Protein AF-A0A967GQW9-F1 (afdb_monomer_lite)

Sequence (387 aa):
MPSLTRFLLFSLLLQWLALGLFRLIFWWIFRDPLDPIPPETLAKALYLGAKFDLRLCLLVHLPLAALGWIPRLNPVRSATGRRLWIGLLLAASLGLLMLYGTDLGHYAYLAARLDASSLRFLANPYESFGVLWESYPVVSGPAAACAAVALYGWVLVRNSRRLAAVGPPPLFGPRRTVAIVATVLIFAGGIYGKLSYYPLRWSDAFFSTHEFASAVALNPVLYFFETFKNRDVDQNPDVVRDFYPEMAERLGVDAPDPDRLNFDRELVGRPGEGRPNVVIVLLESLAYYKTGFSGNPLDPSPNLDALAQEGVLFRRFYAPHGGTARAVFSSFTGLPDVEPNKTSTRNPLIVNQHTLFNSFVGYEKFYFLGGSASWANIRALLKTNIP

Secondary structure (DSSP, 8-state):
--HHHHHHHHHHHHHHHHHHHHHHHHHHHH--SSSPPPHHHHHHHHHHHHHHHHHHHHHHHHHHHHHTTSGGG-TTT-HHHHHHHHHHHHHHHHHHHHHHHHHHHHHHHHSS---GGGGGGGTSHHHHHHHHHHHS-TTHHHHHHHHHHHHHHHHHHHHHHHHHHT------THHHHHHHHHHHHHHHHHHH-SSSSS---GGGS--SS-HHHHHHH--HHHHHHHHGGGTT----HHHHHHHHHHHHHHHT-SS--TTTT-------PPPPSS---------TT--GGGSGGGT-TT---HHHHHHHHHS---TT---SSSSHHHHHHHHHHSS----SSS-GGG-GGG-S---GGGG-TT-------SS-TTGGGHHHHHHHH--

Radius of gyration: 26.77 Å; chains: 1; bounding box: 60×54×76 Å

Structure (mmCIF, N/CA/C/O backbone):
data_AF-A0A967GQW9-F1
#
_entry.id   AF-A0A967GQW9-F1
#
loop_
_atom_site.group_PDB
_atom_site.id
_atom_site.type_symbol
_atom_site.label_atom_id
_atom_site.label_alt_id
_atom_site.label_comp_id
_atom_site.label_asym_id
_atom_site.label_entity_id
_atom_site.label_seq_id
_atom_site.pdbx_PDB_ins_code
_atom_site.Cartn_x
_atom_site.Cartn_y
_atom_site.Cartn_z
_atom_site.occupancy
_atom_site.B_iso_or_equiv
_atom_site.auth_seq_id
_atom_site.auth_comp_id
_atom_site.auth_asym_id
_atom_site.auth_atom_id
_atom_site.pdbx_PDB_model_num
ATOM 1 N N . MET A 1 1 ? 3.493 10.211 -32.835 1.00 72.62 1 MET A N 1
ATOM 2 C CA . MET A 1 1 ? 4.106 10.221 -31.486 1.00 72.62 1 MET A CA 1
ATOM 3 C C . MET A 1 1 ? 5.623 10.346 -31.603 1.00 72.62 1 MET A C 1
ATOM 5 O O . MET A 1 1 ? 6.179 9.709 -32.495 1.00 72.62 1 MET A O 1
ATOM 9 N N . PRO A 1 2 ? 6.280 11.148 -30.747 1.00 82.62 2 PRO A N 1
ATOM 10 C CA . PRO A 1 2 ? 7.741 11.256 -30.691 1.00 82.62 2 PRO A CA 1
ATOM 11 C C . PRO A 1 2 ? 8.414 9.898 -30.450 1.00 82.62 2 PRO A C 1
ATOM 13 O O . PRO A 1 2 ? 7.859 9.045 -29.756 1.00 82.62 2 PRO A O 1
ATOM 16 N N . SER A 1 3 ? 9.628 9.704 -30.975 1.00 86.38 3 SER A N 1
ATOM 17 C CA . SER A 1 3 ? 10.378 8.452 -30.795 1.00 86.38 3 SER A CA 1
ATOM 18 C C . SER A 1 3 ? 10.718 8.163 -29.329 1.00 86.38 3 SER A C 1
ATOM 20 O O . SER A 1 3 ? 10.642 7.011 -28.914 1.00 86.38 3 SER A O 1
ATOM 22 N N . LEU A 1 4 ? 10.997 9.202 -28.531 1.00 88.75 4 LEU A N 1
ATOM 23 C CA . LEU A 1 4 ? 11.161 9.084 -27.079 1.00 88.75 4 LEU A CA 1
ATOM 24 C C . LEU A 1 4 ? 9.893 8.546 -26.412 1.00 88.75 4 LEU A C 1
ATOM 26 O O . LEU A 1 4 ? 9.971 7.585 -25.661 1.00 88.75 4 LEU A O 1
ATOM 30 N N . THR A 1 5 ? 8.731 9.133 -26.712 1.00 88.50 5 THR A N 1
ATOM 31 C CA . THR A 1 5 ? 7.447 8.698 -26.145 1.00 88.50 5 THR A CA 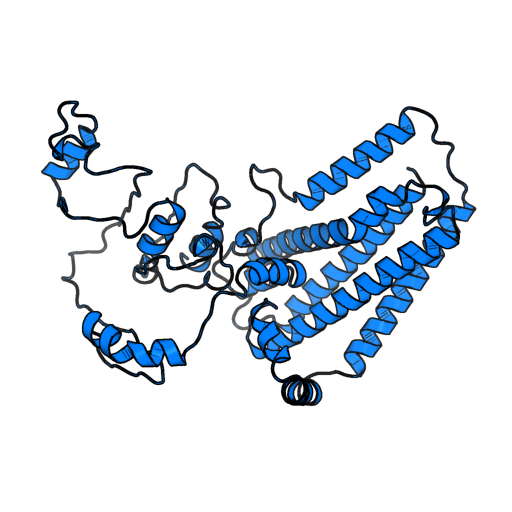1
ATOM 32 C C . THR A 1 5 ? 7.137 7.253 -26.525 1.00 88.50 5 THR A C 1
ATOM 34 O O . THR A 1 5 ? 6.706 6.486 -25.677 1.00 88.50 5 THR A O 1
ATOM 37 N N . ARG A 1 6 ? 7.408 6.845 -27.773 1.00 89.88 6 ARG A N 1
ATOM 38 C CA . ARG A 1 6 ? 7.250 5.445 -28.204 1.00 89.88 6 ARG A CA 1
ATOM 39 C C . ARG A 1 6 ? 8.175 4.498 -27.440 1.00 89.88 6 ARG A C 1
ATOM 41 O O . ARG A 1 6 ? 7.720 3.452 -26.997 1.00 89.88 6 ARG A O 1
ATOM 48 N N . PHE A 1 7 ? 9.450 4.864 -27.285 1.00 94.00 7 PHE A N 1
ATOM 49 C CA . PHE A 1 7 ? 10.408 4.072 -26.511 1.00 94.00 7 PHE A CA 1
ATOM 50 C C . PHE A 1 7 ? 9.954 3.931 -25.056 1.00 94.00 7 PHE A C 1
ATOM 52 O O . PHE A 1 7 ? 9.923 2.820 -24.543 1.00 94.00 7 PHE A O 1
ATOM 59 N N . LEU A 1 8 ? 9.546 5.043 -24.441 1.00 94.44 8 LEU A N 1
ATOM 60 C CA . LEU A 1 8 ? 9.099 5.102 -23.056 1.00 94.44 8 LEU A CA 1
ATOM 61 C C . LEU A 1 8 ? 7.823 4.287 -22.818 1.00 94.44 8 LEU A C 1
ATOM 63 O O . LEU A 1 8 ? 7.770 3.518 -21.869 1.00 94.44 8 LEU A O 1
ATOM 67 N N . LEU A 1 9 ? 6.805 4.423 -23.675 1.00 93.38 9 LEU A N 1
ATOM 68 C CA . LEU A 1 9 ? 5.565 3.649 -23.548 1.00 93.38 9 LEU A CA 1
ATOM 69 C C . LEU A 1 9 ? 5.828 2.153 -23.727 1.00 93.38 9 LEU A C 1
ATOM 71 O O . LEU A 1 9 ? 5.254 1.342 -23.011 1.00 93.38 9 LEU A O 1
ATOM 75 N N . PHE A 1 10 ? 6.715 1.793 -24.655 1.00 96.00 10 PHE A N 1
ATOM 76 C CA . PHE A 1 10 ? 7.091 0.404 -24.881 1.00 96.00 10 PHE A CA 1
ATOM 77 C C . PHE A 1 10 ? 7.856 -0.191 -23.691 1.00 96.00 10 PHE A C 1
ATOM 79 O O . PHE A 1 10 ? 7.510 -1.279 -23.239 1.00 96.00 10 PHE A O 1
ATOM 86 N N . SER A 1 11 ? 8.876 0.505 -23.172 1.00 96.94 11 SER A N 1
ATOM 87 C CA . SER A 1 11 ? 9.646 0.018 -22.019 1.00 96.94 11 SER A CA 1
ATOM 88 C C . SER A 1 11 ? 8.777 -0.070 -20.766 1.00 96.94 11 SER A C 1
ATOM 90 O O . SER A 1 11 ? 8.836 -1.064 -20.047 1.00 96.94 11 SER A O 1
ATOM 92 N N . LEU A 1 12 ? 7.903 0.918 -20.560 1.00 97.12 12 LEU A N 1
ATOM 93 C CA . LEU A 1 12 ? 6.949 0.928 -19.459 1.00 97.12 12 LEU A CA 1
ATOM 94 C C . LEU A 1 12 ? 5.949 -0.223 -19.558 1.00 97.12 12 LEU A C 1
ATOM 96 O O . LEU A 1 12 ? 5.733 -0.908 -18.563 1.00 97.12 12 LEU A O 1
ATOM 100 N N . LEU A 1 13 ? 5.363 -0.457 -20.738 1.00 97.38 13 LEU A N 1
ATOM 101 C CA . LEU A 1 13 ? 4.436 -1.567 -20.958 1.00 97.38 13 LEU A CA 1
ATOM 102 C C . LEU A 1 13 ? 5.120 -2.905 -20.680 1.00 97.38 13 LEU A C 1
ATOM 104 O O . LEU A 1 13 ? 4.562 -3.740 -19.981 1.00 97.38 13 LEU A O 1
ATOM 108 N N . LEU A 1 14 ? 6.338 -3.095 -21.188 1.00 97.75 14 LEU A N 1
ATOM 109 C CA . LEU A 1 14 ? 7.084 -4.334 -20.999 1.00 97.75 14 LEU A CA 1
ATOM 110 C C . LEU A 1 14 ? 7.402 -4.586 -19.518 1.00 97.75 14 LEU A C 1
ATOM 112 O O . LEU A 1 14 ? 7.202 -5.698 -19.037 1.00 97.75 14 LEU A O 1
ATOM 116 N N . GLN A 1 15 ? 7.829 -3.555 -18.781 1.00 97.56 15 GLN A N 1
ATOM 117 C CA . GLN A 1 15 ? 8.070 -3.675 -17.342 1.00 97.56 15 GLN A CA 1
ATOM 118 C C . GLN A 1 15 ? 6.769 -3.922 -16.565 1.00 97.56 15 GLN A C 1
ATOM 120 O O . GLN A 1 15 ? 6.739 -4.763 -15.672 1.00 97.56 15 GLN A O 1
ATOM 125 N N . TRP A 1 16 ? 5.681 -3.235 -16.917 1.00 98.00 16 TRP A N 1
ATOM 126 C CA . TRP A 1 16 ? 4.381 -3.415 -16.273 1.00 98.00 16 TRP A CA 1
ATOM 127 C C . TRP A 1 16 ? 3.816 -4.823 -16.481 1.00 98.00 16 TRP A C 1
ATOM 129 O O . TRP A 1 16 ? 3.358 -5.439 -15.524 1.00 98.00 16 TRP A O 1
ATOM 139 N N . LEU A 1 17 ? 3.924 -5.367 -17.696 1.00 97.81 17 LEU A N 1
ATOM 140 C CA . LEU A 1 17 ? 3.546 -6.751 -17.987 1.00 97.81 17 LEU A CA 1
ATOM 141 C C . LEU A 1 17 ? 4.418 -7.752 -17.224 1.00 97.81 17 LEU A C 1
ATOM 143 O O . LEU A 1 17 ? 3.895 -8.750 -16.738 1.00 97.81 17 LEU A O 1
ATOM 147 N N . ALA A 1 18 ? 5.718 -7.481 -17.075 1.00 96.81 18 ALA A N 1
ATOM 148 C CA . ALA A 1 18 ? 6.598 -8.324 -16.272 1.00 96.81 18 ALA A CA 1
ATOM 149 C C . ALA A 1 18 ? 6.163 -8.347 -14.796 1.00 96.81 18 ALA A C 1
ATOM 151 O O . ALA A 1 18 ? 6.013 -9.427 -14.233 1.00 96.81 18 ALA A O 1
ATOM 152 N N . LEU A 1 19 ? 5.887 -7.187 -14.184 1.00 97.31 19 LEU A N 1
ATOM 153 C CA . LEU A 1 19 ? 5.380 -7.126 -12.804 1.00 97.31 19 LEU A CA 1
ATOM 154 C C . LEU A 1 19 ? 4.001 -7.791 -12.661 1.00 97.31 19 LEU A C 1
ATOM 156 O O . LEU A 1 19 ? 3.770 -8.528 -11.704 1.00 97.31 19 LEU A O 1
ATOM 160 N N . GLY A 1 20 ? 3.113 -7.603 -13.641 1.00 97.62 20 GLY A N 1
ATOM 161 C CA . GLY A 1 20 ? 1.822 -8.288 -13.691 1.00 97.62 20 GLY A CA 1
ATOM 162 C C . GLY A 1 20 ? 1.968 -9.811 -13.764 1.00 97.62 20 GLY A C 1
ATOM 163 O O . GLY A 1 20 ? 1.260 -10.529 -13.064 1.00 97.62 20 GLY A O 1
ATOM 164 N N . LEU A 1 21 ? 2.932 -10.317 -14.540 1.00 96.62 21 LEU A N 1
ATOM 165 C CA . LEU A 1 21 ? 3.252 -11.744 -14.576 1.00 96.62 21 LEU A CA 1
ATOM 166 C C . LEU A 1 21 ? 3.760 -12.240 -13.217 1.00 96.62 21 LEU A C 1
ATOM 168 O O . LEU A 1 21 ? 3.298 -13.279 -12.757 1.00 96.62 21 LEU A O 1
ATOM 172 N N . PHE A 1 22 ? 4.637 -11.492 -12.536 1.00 95.94 22 PHE A N 1
ATOM 173 C CA . PHE A 1 22 ? 5.062 -11.835 -11.172 1.00 95.94 22 PHE A CA 1
ATOM 174 C C . PHE A 1 22 ? 3.891 -11.921 -10.198 1.00 95.94 22 PHE A C 1
ATOM 176 O O . PHE A 1 22 ? 3.852 -12.831 -9.378 1.00 95.94 22 PHE A O 1
ATOM 183 N N . ARG A 1 23 ? 2.915 -11.017 -10.303 1.00 97.38 23 ARG A N 1
ATOM 184 C CA . ARG A 1 23 ? 1.696 -11.053 -9.488 1.00 97.38 23 ARG A CA 1
ATOM 185 C C . ARG A 1 23 ? 0.851 -12.296 -9.761 1.00 97.38 23 ARG A C 1
ATOM 187 O O . ARG A 1 23 ? 0.351 -12.905 -8.821 1.00 97.38 23 ARG A O 1
ATOM 194 N N . LEU A 1 24 ? 0.710 -12.687 -11.027 1.00 97.94 24 LEU A N 1
ATOM 195 C CA . LEU A 1 24 ? 0.006 -13.918 -11.396 1.00 97.94 24 LEU A CA 1
ATOM 196 C C . LEU A 1 24 ? 0.749 -15.164 -10.904 1.00 97.94 24 LEU A C 1
ATOM 198 O O . LEU A 1 24 ? 0.110 -16.080 -10.398 1.00 97.94 24 LEU A O 1
ATOM 202 N N . ILE A 1 25 ? 2.083 -15.177 -11.001 1.00 96.44 25 ILE A N 1
ATOM 203 C CA . ILE A 1 25 ? 2.930 -16.239 -10.442 1.00 96.44 25 ILE A CA 1
ATOM 204 C C . ILE A 1 25 ? 2.759 -16.305 -8.920 1.00 96.44 25 ILE A C 1
ATOM 206 O O . ILE A 1 25 ? 2.532 -17.384 -8.389 1.00 96.44 25 ILE A O 1
ATOM 210 N N . PHE A 1 26 ? 2.804 -15.164 -8.226 1.00 97.38 26 PHE A N 1
ATOM 211 C CA . PHE A 1 26 ? 2.582 -15.083 -6.781 1.00 97.38 26 PHE A CA 1
ATOM 212 C C . PHE A 1 26 ? 1.224 -15.671 -6.386 1.00 97.38 26 PHE A C 1
ATOM 214 O O . PHE A 1 26 ? 1.158 -16.565 -5.547 1.00 97.38 26 PHE A O 1
ATOM 221 N N . TRP A 1 27 ? 0.147 -15.223 -7.038 1.00 97.44 27 TRP A N 1
ATOM 222 C CA . TRP A 1 27 ? -1.189 -15.769 -6.807 1.00 97.44 27 TRP A CA 1
ATOM 223 C C . TRP A 1 27 ? -1.245 -17.281 -7.068 1.00 97.44 27 TRP A C 1
ATOM 225 O O . TRP A 1 27 ? -1.825 -18.019 -6.280 1.00 97.44 27 TRP A O 1
ATOM 235 N N . TRP A 1 28 ? -0.625 -17.754 -8.150 1.00 97.00 28 TRP A N 1
ATOM 236 C CA . TRP A 1 28 ? -0.627 -19.170 -8.507 1.00 97.00 28 TRP A CA 1
ATOM 237 C C . TRP A 1 28 ? 0.111 -20.051 -7.493 1.00 97.00 28 TRP A C 1
ATOM 239 O O . TRP A 1 28 ? -0.359 -21.148 -7.201 1.00 97.00 28 TRP A O 1
ATOM 249 N N . ILE A 1 29 ? 1.252 -19.584 -6.977 1.00 96.06 29 ILE A N 1
ATOM 250 C CA . ILE A 1 29 ? 2.087 -20.330 -6.025 1.00 96.06 29 ILE A CA 1
ATOM 251 C C . ILE A 1 29 ? 1.402 -20.449 -4.661 1.00 96.06 29 ILE A C 1
ATOM 253 O O . ILE A 1 29 ? 1.443 -21.519 -4.065 1.00 96.06 29 ILE A O 1
ATOM 257 N N . PHE A 1 30 ? 0.778 -19.370 -4.179 1.00 96.25 30 PHE A N 1
ATOM 258 C CA . PHE A 1 30 ? 0.282 -19.284 -2.800 1.00 96.25 30 PHE A CA 1
ATOM 259 C C . PHE A 1 30 ? -1.236 -19.418 -2.652 1.00 96.25 30 PHE A C 1
ATOM 261 O O . PHE A 1 30 ? -1.754 -19.239 -1.554 1.00 96.25 30 PHE A O 1
ATOM 268 N N . ARG A 1 31 ? -1.972 -19.712 -3.730 1.00 94.88 31 ARG A N 1
ATOM 269 C CA . ARG A 1 31 ? -3.408 -19.998 -3.614 1.00 94.88 31 ARG A CA 1
ATOM 270 C C . ARG A 1 31 ? -3.635 -21.242 -2.759 1.00 94.88 31 ARG A C 1
ATOM 272 O O . ARG A 1 31 ? -3.037 -22.285 -3.017 1.00 94.88 31 ARG A O 1
ATOM 279 N N . ASP A 1 32 ? -4.559 -21.136 -1.815 1.00 92.69 32 ASP A N 1
ATOM 280 C CA . ASP A 1 32 ? -5.048 -22.268 -1.041 1.00 92.69 32 ASP A CA 1
ATOM 281 C C . ASP A 1 32 ? -6.323 -22.826 -1.703 1.00 92.69 32 ASP A C 1
ATOM 283 O O . ASP A 1 32 ? -7.305 -22.095 -1.855 1.00 92.69 32 ASP A O 1
ATOM 287 N N . PRO A 1 33 ? -6.341 -24.097 -2.148 1.00 91.94 33 PRO A N 1
ATOM 288 C CA . PRO A 1 33 ? -7.558 -24.733 -2.648 1.00 91.94 33 PRO A CA 1
ATOM 289 C C . PRO A 1 33 ? -8.683 -24.843 -1.606 1.00 91.94 33 PRO A C 1
ATOM 291 O O . PRO A 1 33 ? -9.838 -24.983 -2.004 1.00 91.94 33 PRO A O 1
ATOM 294 N N . LEU A 1 34 ? -8.358 -24.815 -0.308 1.00 93.38 34 LEU A N 1
ATOM 295 C CA . LEU A 1 34 ? -9.317 -24.903 0.797 1.00 93.38 34 LEU A CA 1
ATOM 296 C C . LEU A 1 34 ? -9.932 -23.544 1.164 1.00 93.38 34 LEU A C 1
ATOM 298 O O . LEU A 1 34 ? -11.037 -23.520 1.701 1.00 93.38 34 LEU A O 1
ATOM 302 N N . ASP A 1 35 ? -9.264 -22.438 0.823 1.00 92.56 35 ASP A N 1
ATOM 303 C CA . ASP A 1 35 ? -9.756 -21.063 0.998 1.00 92.56 35 ASP A CA 1
ATOM 304 C C . ASP A 1 35 ? -9.574 -20.242 -0.299 1.00 92.56 35 ASP A C 1
ATOM 306 O O . ASP A 1 35 ? -8.681 -19.394 -0.417 1.00 92.56 35 ASP A O 1
ATOM 310 N N . PRO A 1 36 ? -10.365 -20.535 -1.351 1.00 94.25 36 PRO A N 1
ATOM 311 C CA . PRO A 1 36 ? -10.218 -19.864 -2.631 1.00 94.25 36 PRO A CA 1
ATOM 312 C C . PRO A 1 36 ? -10.782 -18.439 -2.592 1.00 94.25 36 PRO A C 1
ATOM 314 O O . PRO A 1 36 ? -11.942 -18.211 -2.245 1.00 94.25 36 PRO A O 1
ATOM 317 N N . ILE A 1 37 ? -10.006 -17.479 -3.109 1.00 95.88 37 ILE A N 1
ATOM 318 C CA . ILE A 1 37 ? -10.479 -16.100 -3.277 1.00 95.88 37 ILE A CA 1
ATOM 319 C C . ILE A 1 37 ? -11.707 -16.078 -4.210 1.00 95.88 37 ILE A C 1
ATOM 321 O O . ILE A 1 37 ? -11.594 -16.517 -5.363 1.00 95.88 37 ILE A O 1
ATOM 325 N N . PRO A 1 38 ? -12.846 -15.487 -3.790 1.00 96.19 38 PRO A N 1
ATOM 326 C CA . PRO A 1 38 ? -14.010 -15.320 -4.653 1.00 96.19 38 PRO A CA 1
ATOM 327 C C . PRO A 1 38 ? -13.653 -14.599 -5.966 1.00 96.19 38 PRO A C 1
ATOM 329 O O . PRO A 1 38 ? -12.896 -13.624 -5.927 1.00 96.19 38 PRO A O 1
ATOM 332 N N . PRO A 1 39 ? -14.205 -14.995 -7.130 1.00 96.38 39 PRO A N 1
ATOM 333 C CA . PRO A 1 39 ? -13.784 -14.458 -8.430 1.00 96.38 39 PRO A CA 1
ATOM 334 C C . PRO A 1 39 ? -13.841 -12.929 -8.544 1.00 96.38 39 PRO A C 1
ATOM 336 O O . PRO A 1 39 ? -12.927 -12.312 -9.092 1.00 96.38 39 PRO A O 1
ATOM 339 N N . GLU A 1 40 ? -14.877 -12.297 -7.990 1.00 96.69 40 GLU A N 1
ATOM 340 C CA . GLU A 1 40 ? -15.021 -10.835 -7.981 1.00 96.69 40 GLU A CA 1
ATOM 341 C C . GLU A 1 40 ? -13.946 -10.155 -7.121 1.00 96.69 40 GLU A C 1
ATOM 343 O O . GLU A 1 40 ? -13.345 -9.151 -7.520 1.00 96.69 40 GLU A O 1
ATOM 348 N N . THR A 1 41 ? -13.654 -10.742 -5.958 1.00 96.38 41 THR A N 1
ATOM 349 C CA . THR A 1 41 ? -12.593 -10.304 -5.047 1.00 96.38 41 THR A CA 1
ATOM 350 C C . THR A 1 41 ? -11.225 -10.452 -5.711 1.00 96.38 41 THR A C 1
ATOM 352 O O . THR A 1 41 ? -10.425 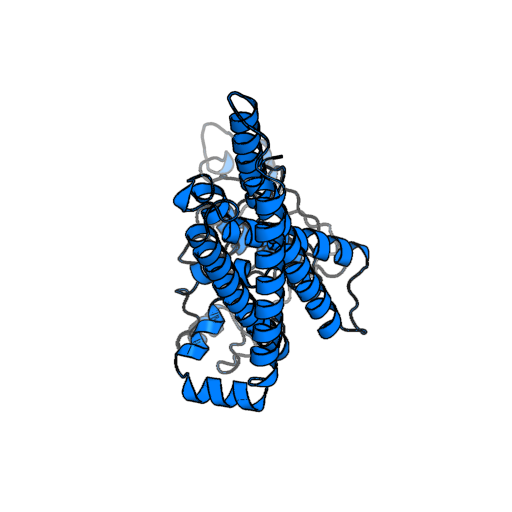-9.518 -5.669 1.00 96.38 41 THR A O 1
ATOM 355 N N . LEU A 1 42 ? -10.972 -11.567 -6.402 1.00 97.81 42 LEU A N 1
ATOM 356 C CA . LEU A 1 42 ? -9.731 -11.798 -7.140 1.00 97.81 42 LEU A CA 1
ATOM 357 C C . LEU A 1 42 ? -9.567 -10.801 -8.293 1.00 97.81 42 LEU A C 1
ATOM 359 O O . LEU A 1 42 ? -8.506 -10.192 -8.435 1.00 97.81 42 LEU A O 1
ATOM 363 N N . ALA A 1 43 ? -10.615 -10.574 -9.089 1.00 98.12 43 ALA A N 1
ATOM 364 C CA . ALA A 1 43 ? -10.586 -9.600 -10.179 1.00 98.12 43 ALA A CA 1
ATOM 365 C C . ALA A 1 43 ? -10.259 -8.191 -9.661 1.00 98.12 43 ALA A C 1
ATOM 367 O O . ALA A 1 43 ? -9.437 -7.475 -10.241 1.00 98.12 43 ALA A O 1
ATOM 368 N N . LYS A 1 44 ? -10.846 -7.808 -8.522 1.00 97.88 44 LYS A N 1
ATOM 369 C CA . LYS A 1 44 ? -10.557 -6.536 -7.856 1.00 97.88 44 LYS A CA 1
ATOM 370 C C . LYS A 1 44 ? -9.134 -6.476 -7.296 1.00 97.88 44 LYS A C 1
ATOM 372 O O . LYS A 1 44 ? -8.488 -5.436 -7.447 1.00 97.88 44 LYS A O 1
ATOM 377 N N . ALA A 1 45 ? -8.625 -7.564 -6.714 1.00 98.06 45 ALA A N 1
ATOM 378 C CA . ALA A 1 45 ? -7.245 -7.655 -6.239 1.00 98.06 45 ALA A CA 1
ATOM 379 C C . ALA A 1 45 ? -6.248 -7.461 -7.387 1.00 98.06 45 ALA A C 1
ATOM 381 O O . ALA A 1 45 ? -5.355 -6.620 -7.295 1.00 98.06 45 ALA A O 1
ATOM 382 N N . LEU A 1 46 ? -6.450 -8.161 -8.507 1.00 98.38 46 LEU A N 1
ATOM 383 C CA . LEU A 1 46 ? -5.615 -8.037 -9.702 1.00 98.38 46 LEU A CA 1
ATOM 384 C C . LEU A 1 46 ? -5.704 -6.639 -10.324 1.00 98.38 46 LEU A C 1
ATOM 386 O O . LEU A 1 46 ? -4.678 -6.078 -10.702 1.00 98.38 46 LEU A O 1
ATOM 390 N N . TYR A 1 47 ? -6.895 -6.036 -10.380 1.00 98.06 47 TYR A N 1
ATOM 391 C CA . TYR A 1 47 ? -7.076 -4.662 -10.859 1.00 98.06 47 TYR A CA 1
ATOM 392 C C . TYR A 1 47 ? -6.303 -3.646 -10.006 1.00 98.06 47 TYR A C 1
ATOM 394 O O . TYR A 1 47 ? -5.598 -2.785 -10.539 1.00 98.06 47 TYR A O 1
ATOM 402 N N . LEU A 1 48 ? -6.414 -3.734 -8.677 1.00 97.94 48 LEU A N 1
ATOM 403 C CA . LEU A 1 48 ? -5.685 -2.852 -7.764 1.00 97.94 48 LEU A CA 1
ATOM 404 C C . LEU A 1 48 ? -4.178 -3.096 -7.842 1.00 97.94 48 LEU A C 1
ATOM 406 O O . LEU A 1 48 ? -3.414 -2.139 -7.972 1.00 97.94 48 LEU A O 1
ATOM 410 N N . GLY A 1 49 ? -3.768 -4.362 -7.853 1.00 98.00 49 GLY A N 1
ATOM 411 C CA . GLY A 1 49 ? -2.382 -4.775 -8.011 1.00 98.00 49 GLY A CA 1
ATOM 412 C C . GLY A 1 49 ? -1.746 -4.228 -9.283 1.00 98.00 49 GLY A C 1
ATOM 413 O O . GLY A 1 49 ? -0.709 -3.570 -9.223 1.00 98.00 49 GLY A O 1
ATOM 414 N N . ALA A 1 50 ? -2.425 -4.370 -10.421 1.00 98.25 50 ALA A N 1
ATOM 415 C CA . ALA A 1 50 ? -1.965 -3.830 -11.693 1.00 98.25 50 ALA A CA 1
ATOM 416 C C . ALA A 1 50 ? -1.786 -2.300 -11.646 1.00 98.25 50 ALA A C 1
ATOM 418 O O . ALA A 1 50 ? -0.863 -1.762 -12.257 1.00 98.25 50 ALA A O 1
ATOM 419 N N . LYS A 1 51 ? -2.616 -1.574 -10.888 1.00 98.00 51 LYS A N 1
ATOM 420 C CA . LYS A 1 51 ? -2.453 -0.122 -10.700 1.00 98.00 51 LYS A CA 1
ATOM 421 C C . LYS A 1 51 ? -1.248 0.227 -9.834 1.00 98.00 51 LYS A C 1
ATOM 423 O O . LYS A 1 51 ? -0.548 1.192 -10.145 1.00 98.00 51 LYS A O 1
ATOM 428 N N . PHE A 1 52 ? -0.987 -0.537 -8.775 1.00 98.19 52 PHE A N 1
ATOM 429 C CA . PHE A 1 52 ? 0.228 -0.368 -7.979 1.00 98.19 52 PHE A CA 1
ATOM 430 C C . PHE A 1 52 ? 1.486 -0.677 -8.798 1.00 98.19 52 PHE A C 1
ATOM 432 O O . PHE A 1 52 ? 2.444 0.094 -8.747 1.00 98.19 52 PHE A O 1
ATOM 439 N N . ASP A 1 53 ? 1.459 -1.728 -9.617 1.00 98.06 53 ASP A N 1
ATOM 440 C CA . ASP A 1 53 ? 2.557 -2.064 -10.530 1.00 98.06 53 ASP A CA 1
ATOM 441 C C . ASP A 1 53 ? 2.800 -0.951 -11.544 1.00 98.06 53 ASP A C 1
ATOM 443 O O . ASP A 1 53 ? 3.940 -0.541 -11.756 1.00 98.06 53 ASP A O 1
ATOM 447 N N . LEU A 1 54 ? 1.729 -0.402 -12.125 1.00 98.06 54 LEU A N 1
ATOM 448 C CA . LEU A 1 54 ? 1.827 0.714 -13.061 1.00 98.06 54 LEU A CA 1
ATOM 449 C C . LEU A 1 54 ? 2.459 1.937 -12.395 1.00 98.06 54 LEU A C 1
ATOM 451 O O . LEU A 1 54 ? 3.355 2.553 -12.971 1.00 98.06 54 LEU A O 1
ATOM 455 N N . ARG A 1 55 ? 2.029 2.276 -11.174 1.00 98.06 55 ARG A N 1
ATOM 456 C CA . ARG A 1 55 ? 2.625 3.369 -10.400 1.00 98.06 55 ARG A CA 1
ATOM 457 C C . ARG A 1 55 ? 4.121 3.142 -10.193 1.00 98.06 55 ARG A C 1
ATOM 459 O O . ARG A 1 55 ? 4.890 4.075 -10.407 1.00 98.06 55 ARG A O 1
ATOM 466 N N . LEU A 1 56 ? 4.538 1.940 -9.795 1.00 98.00 56 LEU A N 1
ATOM 467 C CA . LEU A 1 56 ? 5.955 1.632 -9.601 1.00 98.00 56 LEU A CA 1
ATOM 468 C C . LEU A 1 56 ? 6.743 1.780 -10.910 1.00 98.00 56 LEU A C 1
ATOM 470 O O . LEU A 1 56 ? 7.769 2.458 -10.931 1.00 98.00 56 LEU A O 1
ATOM 474 N N . CYS A 1 57 ? 6.234 1.231 -12.017 1.00 98.06 57 CYS A N 1
ATOM 475 C CA . CYS A 1 57 ? 6.842 1.385 -13.340 1.00 98.06 57 CYS A CA 1
ATOM 476 C C . CYS A 1 57 ? 6.973 2.857 -13.751 1.00 98.06 57 CYS A C 1
ATOM 478 O O . CYS A 1 57 ? 8.011 3.252 -14.282 1.00 98.06 57 CYS A O 1
ATOM 480 N N . LEU A 1 58 ? 5.952 3.679 -13.487 1.00 97.81 58 LEU A N 1
ATOM 481 C CA . LEU A 1 58 ? 5.979 5.117 -13.757 1.00 97.81 58 LEU A CA 1
ATOM 482 C C . LEU A 1 58 ? 7.029 5.837 -12.908 1.00 97.81 58 LEU A C 1
ATOM 484 O O . LEU A 1 58 ? 7.751 6.673 -13.441 1.00 97.81 58 LEU A O 1
ATOM 488 N N . LEU A 1 59 ? 7.158 5.502 -11.622 1.00 97.38 59 LEU A N 1
ATOM 489 C CA . LEU A 1 59 ? 8.185 6.078 -10.748 1.00 97.38 59 LEU A CA 1
ATOM 490 C C . LEU A 1 59 ? 9.598 5.725 -11.230 1.00 97.38 59 LEU A C 1
ATOM 492 O O . LEU A 1 59 ? 10.447 6.609 -11.325 1.00 97.38 59 LEU A O 1
ATOM 496 N N . VAL A 1 60 ? 9.832 4.469 -11.622 1.00 97.50 60 VAL A N 1
ATOM 497 C CA . VAL A 1 60 ? 11.117 4.015 -12.186 1.00 97.50 60 VAL A CA 1
ATOM 498 C C . VAL A 1 60 ? 11.440 4.728 -13.503 1.00 97.50 60 VAL A C 1
ATOM 500 O O . VAL A 1 60 ? 12.586 5.100 -13.751 1.00 97.50 60 VAL A O 1
ATOM 503 N N . HIS A 1 61 ? 10.434 4.962 -14.349 1.00 97.69 61 HIS A N 1
ATOM 504 C CA . HIS A 1 61 ? 10.604 5.637 -15.637 1.00 97.69 61 HIS A CA 1
ATOM 505 C C . HIS A 1 61 ? 10.597 7.170 -15.548 1.00 97.69 61 HIS A C 1
ATOM 507 O O . HIS A 1 61 ? 10.903 7.830 -16.544 1.00 97.69 61 HIS A O 1
ATOM 513 N N . LEU A 1 62 ? 10.267 7.757 -14.394 1.00 96.25 62 LEU A N 1
ATOM 514 C CA . LEU A 1 62 ? 10.115 9.203 -14.231 1.00 96.25 62 LEU A CA 1
ATOM 515 C C . LEU A 1 62 ? 11.393 9.989 -14.592 1.00 96.25 62 LEU A C 1
ATOM 517 O O . LEU A 1 62 ? 11.278 10.962 -15.343 1.00 96.25 62 LEU A O 1
ATOM 521 N N . PRO A 1 63 ? 12.612 9.575 -14.179 1.00 95.56 63 PRO A N 1
ATOM 522 C CA . PRO A 1 63 ? 13.835 10.275 -14.573 1.00 95.56 63 PRO A CA 1
ATOM 523 C C . PRO A 1 63 ? 14.057 10.266 -16.091 1.00 95.56 63 PRO A C 1
ATOM 525 O O . PRO A 1 63 ? 14.417 11.290 -16.674 1.00 95.56 63 PRO A O 1
ATOM 528 N N . LEU A 1 64 ? 13.774 9.137 -16.754 1.00 95.44 64 LEU A N 1
ATOM 529 C CA . LEU A 1 64 ? 13.841 9.028 -18.213 1.00 95.44 64 LEU A CA 1
ATOM 530 C C . LEU A 1 64 ? 12.788 9.923 -18.887 1.00 95.44 64 LEU A C 1
ATOM 532 O O . LEU A 1 64 ? 13.086 10.575 -19.889 1.00 95.44 64 LEU A O 1
ATOM 536 N N . ALA A 1 65 ? 11.572 9.980 -18.341 1.00 93.56 65 ALA A N 1
ATOM 537 C CA . ALA A 1 65 ? 10.498 10.829 -18.851 1.00 93.56 65 ALA A CA 1
ATOM 538 C C . ALA A 1 65 ? 10.867 12.319 -18.797 1.00 93.56 65 ALA A C 1
ATOM 540 O O . ALA A 1 65 ? 10.575 13.056 -19.740 1.00 93.56 65 ALA A O 1
ATOM 541 N N . ALA A 1 66 ? 11.537 12.746 -17.722 1.00 91.62 66 ALA A N 1
ATOM 542 C CA . ALA A 1 66 ? 11.958 14.128 -17.513 1.00 91.62 66 ALA A CA 1
ATOM 543 C C . ALA A 1 66 ? 13.187 14.503 -18.359 1.00 91.62 66 ALA A C 1
ATOM 545 O O . ALA A 1 66 ? 13.181 15.509 -19.068 1.00 91.62 66 ALA A O 1
ATOM 546 N N . LEU A 1 67 ? 14.238 13.679 -18.328 1.00 92.50 67 LEU A N 1
ATOM 547 C CA . LEU A 1 67 ? 15.554 14.026 -18.878 1.00 92.50 67 LEU A CA 1
ATOM 548 C C . LEU A 1 67 ? 15.798 13.482 -20.295 1.00 92.50 67 LEU A C 1
ATOM 550 O O . LEU A 1 67 ? 16.661 13.987 -21.015 1.00 92.50 67 LEU A O 1
ATOM 554 N N . GLY A 1 68 ? 15.018 12.497 -20.754 1.00 90.31 68 GLY A N 1
ATOM 555 C CA . GLY A 1 68 ? 15.160 11.884 -22.083 1.00 90.31 68 GLY A CA 1
ATOM 556 C C . GLY A 1 68 ? 14.865 12.828 -23.258 1.00 90.31 68 GLY A C 1
ATOM 557 O O . GLY A 1 68 ? 15.203 12.520 -24.408 1.00 90.31 68 GLY A O 1
ATOM 558 N N . TRP A 1 69 ? 14.262 13.992 -22.995 1.00 86.94 69 TRP A N 1
ATOM 559 C CA . TRP A 1 69 ? 14.036 15.048 -23.988 1.00 86.94 69 TRP A CA 1
ATOM 560 C C . TRP A 1 69 ? 15.306 15.834 -24.335 1.00 86.94 69 TRP A C 1
ATOM 562 O O . TRP A 1 69 ? 15.343 16.486 -25.382 1.00 86.94 69 TRP A O 1
ATOM 572 N N . ILE A 1 70 ? 16.350 15.748 -23.504 1.00 89.38 70 ILE A N 1
ATOM 573 C CA . ILE A 1 70 ? 17.654 16.362 -23.764 1.00 89.38 70 ILE A CA 1
ATOM 574 C C . ILE A 1 70 ? 18.357 15.557 -24.873 1.00 89.38 70 ILE A C 1
ATOM 576 O O . ILE A 1 70 ? 18.560 14.354 -24.702 1.00 89.38 70 ILE A O 1
ATOM 580 N N . PRO A 1 71 ? 18.776 16.167 -26.003 1.00 87.06 71 PRO A N 1
ATOM 581 C CA . PRO A 1 71 ? 19.296 15.429 -27.160 1.00 87.06 71 PRO A CA 1
ATOM 582 C C . PRO A 1 71 ? 20.438 14.452 -26.844 1.00 87.06 71 PRO A C 1
ATOM 584 O O . PRO A 1 71 ? 20.417 13.317 -27.318 1.00 87.06 71 PRO A O 1
ATOM 587 N N . ARG A 1 72 ? 21.395 14.858 -25.997 1.00 90.06 72 ARG A N 1
ATOM 588 C CA . ARG A 1 72 ? 22.534 14.018 -25.579 1.00 90.06 72 ARG A CA 1
ATOM 589 C C . ARG A 1 72 ? 22.124 12.838 -24.696 1.00 90.06 72 ARG A C 1
ATOM 591 O O . ARG A 1 72 ? 22.770 11.793 -24.756 1.00 90.06 72 ARG A O 1
ATOM 598 N N . LEU A 1 73 ? 21.051 12.992 -23.922 1.00 92.44 73 LEU A N 1
ATOM 599 C CA . LEU A 1 73 ? 20.509 11.960 -23.038 1.00 92.44 73 LEU A CA 1
ATOM 600 C C . LEU A 1 73 ? 19.394 11.151 -23.703 1.00 92.44 73 LEU A C 1
ATOM 602 O O . LEU A 1 73 ? 18.890 10.214 -23.108 1.00 92.44 73 LEU A O 1
ATOM 606 N N . ASN A 1 74 ? 18.987 11.458 -24.931 1.00 91.44 74 ASN A N 1
ATOM 607 C CA . ASN A 1 74 ? 17.869 10.764 -25.552 1.00 91.44 74 ASN A CA 1
ATOM 608 C C . ASN A 1 74 ? 18.230 9.295 -25.876 1.00 91.44 74 ASN A C 1
ATOM 610 O O . ASN A 1 74 ? 19.178 9.065 -26.633 1.00 91.44 74 ASN A O 1
ATOM 614 N N . PRO A 1 75 ? 17.467 8.295 -25.390 1.00 92.69 75 PRO A N 1
ATOM 615 C CA . PRO A 1 75 ? 17.788 6.877 -25.560 1.00 92.69 75 PRO A CA 1
ATOM 616 C C . PRO A 1 75 ? 17.633 6.362 -26.992 1.00 92.69 75 PRO A C 1
ATOM 618 O O . PRO A 1 75 ? 18.051 5.244 -27.277 1.00 92.69 75 PRO A O 1
ATOM 621 N N . VAL A 1 76 ? 17.017 7.136 -27.890 1.00 91.88 76 VAL A N 1
ATOM 622 C CA . VAL A 1 76 ? 16.848 6.784 -29.307 1.00 91.88 76 VAL A CA 1
ATOM 623 C C . VAL A 1 76 ? 17.866 7.525 -30.176 1.00 91.88 76 VAL A C 1
ATOM 625 O O . VAL A 1 76 ? 18.450 6.930 -31.075 1.00 91.88 76 VAL A O 1
ATOM 628 N N . ARG A 1 77 ? 18.104 8.816 -29.907 1.00 87.94 77 ARG A N 1
ATOM 629 C CA . ARG A 1 77 ? 18.963 9.676 -30.744 1.00 87.94 77 ARG A CA 1
ATOM 630 C C . ARG A 1 77 ? 20.448 9.617 -30.385 1.00 87.94 77 ARG A C 1
ATOM 632 O O . ARG A 1 77 ? 21.277 9.888 -31.243 1.00 87.94 77 ARG A O 1
ATOM 639 N N . SER A 1 78 ? 20.788 9.291 -29.139 1.00 91.06 78 SER A N 1
ATOM 640 C CA . SER A 1 78 ? 22.165 9.299 -28.635 1.00 91.06 78 SER A CA 1
ATOM 641 C C . SER A 1 78 ? 22.595 7.902 -28.200 1.00 91.06 78 SER A C 1
ATOM 643 O O . SER A 1 78 ? 21.886 7.221 -27.458 1.00 91.06 78 SER A O 1
ATOM 645 N N . ALA A 1 79 ? 23.788 7.471 -28.620 1.00 92.25 79 ALA A N 1
ATOM 646 C CA . ALA A 1 79 ? 24.368 6.212 -28.156 1.00 92.25 79 ALA A CA 1
ATOM 647 C C . ALA A 1 79 ? 24.666 6.245 -26.648 1.00 92.25 79 ALA A C 1
ATOM 649 O O . ALA A 1 79 ? 24.416 5.255 -25.960 1.00 92.25 79 ALA A O 1
ATOM 650 N N . THR A 1 80 ? 25.135 7.387 -26.137 1.00 93.50 80 THR A N 1
ATOM 651 C CA . THR A 1 80 ? 25.390 7.603 -24.707 1.00 93.50 80 THR A CA 1
ATOM 652 C C . THR A 1 80 ? 24.088 7.592 -23.915 1.00 93.50 80 THR A C 1
ATOM 654 O O . THR A 1 80 ? 23.980 6.848 -22.946 1.00 93.50 80 THR A O 1
ATOM 657 N N . GLY A 1 81 ? 23.066 8.325 -24.376 1.00 94.00 81 GLY A N 1
ATOM 658 C CA . GLY A 1 81 ? 21.739 8.325 -23.751 1.00 94.00 81 GLY A CA 1
ATOM 659 C C . GLY A 1 81 ? 21.117 6.929 -23.719 1.00 94.00 81 GLY A C 1
ATOM 660 O O . GLY A 1 81 ? 20.562 6.515 -22.707 1.00 94.00 81 GLY A O 1
ATOM 661 N N . ARG A 1 82 ? 21.278 6.157 -24.800 1.00 95.50 82 ARG A N 1
ATOM 662 C CA . ARG A 1 82 ? 20.835 4.759 -24.863 1.00 95.50 82 ARG A CA 1
ATOM 663 C C . ARG A 1 82 ? 21.519 3.892 -23.809 1.00 95.50 82 ARG A C 1
ATOM 665 O O . ARG A 1 82 ? 20.825 3.176 -23.100 1.00 95.50 82 ARG A O 1
ATOM 672 N N . ARG A 1 83 ? 22.854 3.937 -23.721 1.00 96.12 83 ARG A N 1
ATOM 673 C CA . ARG A 1 83 ? 23.620 3.150 -22.737 1.00 96.12 83 ARG A CA 1
ATOM 674 C C . ARG A 1 83 ? 23.240 3.532 -21.308 1.00 96.12 83 ARG A C 1
ATOM 676 O O . ARG A 1 83 ? 22.986 2.639 -20.512 1.00 96.12 83 ARG A O 1
ATOM 683 N N . LEU A 1 84 ? 23.135 4.831 -21.025 1.00 96.69 84 LEU 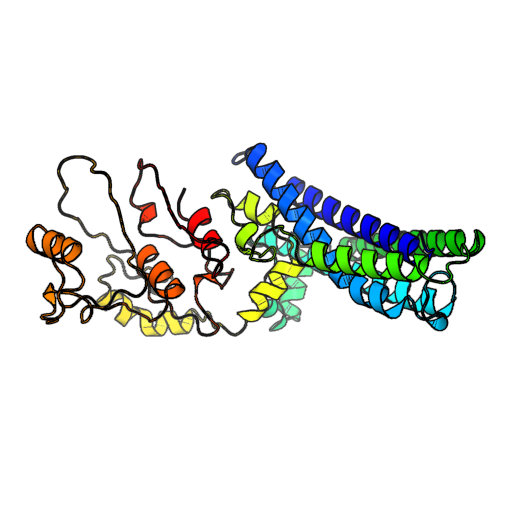A N 1
ATOM 684 C CA . LEU A 1 84 ? 22.750 5.350 -19.714 1.00 96.69 84 LEU A CA 1
ATOM 685 C C . LEU A 1 84 ? 21.363 4.852 -19.296 1.00 96.69 84 LEU A C 1
ATOM 687 O O . LEU A 1 84 ? 21.235 4.185 -18.277 1.00 96.69 84 LEU A O 1
ATOM 691 N N . TRP A 1 85 ? 20.325 5.143 -20.084 1.00 96.88 85 TRP A N 1
ATOM 692 C CA . TRP A 1 85 ? 18.953 4.830 -19.679 1.00 96.88 85 TRP A CA 1
ATOM 693 C C . TRP A 1 85 ? 18.649 3.344 -19.683 1.00 96.88 85 TRP A C 1
ATOM 695 O O . TRP A 1 85 ? 17.962 2.877 -18.783 1.00 96.88 85 TRP A O 1
ATOM 705 N N . ILE A 1 86 ? 19.160 2.593 -20.662 1.00 97.06 86 ILE A N 1
ATOM 706 C CA . ILE A 1 86 ? 19.009 1.137 -20.638 1.00 97.06 86 ILE A CA 1
ATOM 707 C C . ILE A 1 86 ? 19.769 0.575 -19.435 1.00 97.06 86 ILE A C 1
ATOM 709 O O . ILE A 1 86 ? 19.191 -0.219 -18.711 1.00 97.06 86 ILE A O 1
ATOM 713 N N . GLY A 1 87 ? 20.991 1.032 -19.146 1.00 97.56 87 GLY A N 1
ATOM 714 C CA . GLY A 1 87 ? 21.732 0.618 -17.950 1.00 97.56 87 GLY A CA 1
ATOM 715 C C . GLY A 1 87 ? 20.967 0.880 -16.649 1.00 97.56 87 GLY A C 1
ATOM 716 O O . GLY A 1 87 ? 20.823 -0.029 -15.837 1.00 97.56 87 GLY A O 1
ATOM 717 N N . LEU A 1 88 ? 20.399 2.079 -16.485 1.00 97.56 88 LEU A N 1
ATOM 718 C CA . LEU A 1 88 ? 19.579 2.431 -15.319 1.00 97.56 88 LEU A CA 1
ATOM 719 C C . LEU A 1 88 ? 18.310 1.575 -15.217 1.00 97.56 88 LEU A C 1
ATOM 721 O O . LEU A 1 88 ? 17.992 1.084 -14.138 1.00 97.56 88 LEU A O 1
ATOM 725 N N . LEU A 1 89 ? 17.604 1.353 -16.331 1.00 97.88 89 LEU A N 1
ATOM 726 C CA . LEU A 1 89 ? 16.420 0.490 -16.352 1.00 97.88 89 LEU A CA 1
ATOM 727 C C . LEU A 1 89 ? 16.771 -0.972 -16.058 1.00 97.88 89 LEU A C 1
ATOM 729 O O . LEU A 1 89 ? 15.982 -1.652 -15.408 1.00 97.88 89 LEU A O 1
ATOM 733 N N . LEU A 1 90 ? 17.933 -1.458 -16.502 1.00 97.88 90 LEU A N 1
ATOM 734 C CA . LEU A 1 90 ? 18.408 -2.809 -16.199 1.00 97.88 90 LEU A CA 1
ATOM 735 C C . LEU A 1 90 ? 18.783 -2.958 -14.729 1.00 97.88 90 LEU A C 1
ATOM 737 O O . LEU A 1 90 ? 18.352 -3.921 -14.107 1.00 97.88 90 LEU A O 1
ATOM 741 N N . ALA A 1 91 ? 19.511 -1.993 -14.163 1.00 97.81 91 ALA A N 1
ATOM 742 C CA . ALA A 1 91 ? 19.841 -1.977 -12.741 1.00 97.81 91 ALA A CA 1
ATOM 743 C C . ALA A 1 91 ? 18.572 -1.932 -11.875 1.00 97.81 91 ALA A C 1
ATOM 745 O O . ALA A 1 91 ? 18.422 -2.736 -10.957 1.00 97.81 91 ALA A O 1
ATOM 746 N N . ALA A 1 92 ? 17.620 -1.056 -12.216 1.00 97.62 92 ALA A N 1
ATOM 747 C CA . ALA A 1 92 ? 16.331 -0.987 -11.537 1.00 97.62 92 ALA A CA 1
ATOM 748 C C . ALA A 1 92 ? 15.546 -2.299 -11.676 1.00 97.62 92 ALA A C 1
ATOM 750 O O . ALA A 1 92 ? 15.018 -2.798 -10.691 1.00 97.62 92 ALA A O 1
ATOM 751 N N . SER A 1 93 ? 15.496 -2.892 -12.874 1.00 97.12 93 SER A N 1
ATOM 752 C CA . SER A 1 93 ? 14.793 -4.163 -13.096 1.00 97.12 93 SER A CA 1
ATOM 753 C C . SER A 1 93 ? 15.429 -5.303 -12.309 1.00 97.12 93 SER A C 1
ATOM 755 O O . SER A 1 93 ? 14.705 -6.065 -11.685 1.00 97.12 93 SER A O 1
ATOM 757 N N . LEU A 1 94 ? 16.761 -5.395 -12.271 1.00 96.62 94 LEU A N 1
ATOM 758 C CA . LEU A 1 94 ? 17.461 -6.396 -11.469 1.00 96.62 94 LEU A CA 1
ATOM 759 C C . LEU A 1 94 ? 17.140 -6.233 -9.979 1.00 96.62 94 LEU A C 1
ATOM 761 O O . LEU A 1 94 ? 16.746 -7.203 -9.341 1.00 96.62 94 LEU A O 1
ATOM 765 N N . GLY A 1 95 ? 17.230 -5.010 -9.446 1.00 96.06 95 GLY A N 1
ATOM 766 C CA . GLY A 1 95 ? 16.875 -4.728 -8.052 1.00 96.06 95 GLY A CA 1
ATOM 767 C C . GLY A 1 95 ? 15.418 -5.073 -7.730 1.00 96.06 95 GLY A C 1
ATOM 768 O O . GLY A 1 95 ? 15.142 -5.681 -6.701 1.00 96.06 95 GLY A O 1
ATOM 769 N N . LEU A 1 96 ? 14.486 -4.760 -8.635 1.00 96.19 96 LEU A N 1
ATOM 770 C CA . LEU A 1 96 ? 13.080 -5.139 -8.488 1.00 96.19 96 LEU A CA 1
ATOM 771 C C . LEU A 1 96 ? 12.891 -6.657 -8.494 1.00 96.19 96 LEU A C 1
ATOM 773 O O . LEU A 1 96 ? 12.184 -7.166 -7.636 1.00 96.19 96 LEU A O 1
ATOM 777 N N . LEU A 1 97 ? 13.524 -7.387 -9.415 1.00 94.69 97 LEU A N 1
ATOM 778 C CA . LEU A 1 97 ? 13.430 -8.848 -9.455 1.00 94.69 97 LEU A CA 1
ATOM 779 C C . LEU A 1 97 ? 13.997 -9.495 -8.192 1.00 94.69 97 LEU A C 1
ATOM 781 O O . LEU A 1 97 ? 13.410 -10.453 -7.700 1.00 94.69 97 LEU A O 1
ATOM 785 N N . MET A 1 98 ? 15.094 -8.958 -7.648 1.00 92.12 98 MET A N 1
ATOM 786 C CA . MET A 1 98 ? 15.633 -9.414 -6.366 1.00 92.12 98 MET A CA 1
ATOM 787 C C . MET A 1 98 ? 14.626 -9.180 -5.236 1.00 92.12 98 MET A C 1
ATOM 789 O O . MET A 1 98 ? 14.319 -10.121 -4.517 1.00 92.12 98 MET A O 1
ATOM 793 N N . LEU A 1 99 ? 14.035 -7.982 -5.133 1.00 93.94 99 LEU A N 1
ATOM 794 C CA . LEU A 1 99 ? 13.015 -7.686 -4.116 1.00 93.94 99 LEU A CA 1
ATOM 795 C C . LEU A 1 99 ? 11.768 -8.568 -4.251 1.00 93.94 99 LEU A C 1
ATOM 797 O O . LEU A 1 99 ? 11.241 -9.027 -3.246 1.00 93.94 99 LEU A O 1
ATOM 801 N N . TYR A 1 100 ? 11.304 -8.830 -5.475 1.00 94.31 100 TYR A N 1
ATOM 802 C CA . TYR A 1 100 ? 10.189 -9.750 -5.718 1.00 94.31 100 TYR A CA 1
ATOM 803 C C . TYR A 1 100 ? 10.559 -11.198 -5.369 1.00 94.31 100 TYR A C 1
ATOM 805 O O . TYR A 1 100 ? 9.730 -11.916 -4.824 1.00 94.31 100 TYR A O 1
ATOM 813 N N . GLY A 1 101 ? 11.797 -11.624 -5.633 1.00 92.69 101 GLY A N 1
ATOM 814 C CA . GLY A 1 101 ? 12.303 -12.928 -5.201 1.00 92.69 101 GLY A CA 1
ATOM 815 C C . GLY A 1 101 ? 12.351 -13.058 -3.676 1.00 92.69 101 GLY A C 1
ATOM 816 O O . GLY A 1 101 ? 11.863 -14.045 -3.133 1.00 92.69 101 GLY A O 1
ATOM 817 N N . THR A 1 102 ? 12.868 -12.041 -2.980 1.00 91.31 102 THR A N 1
ATOM 818 C CA . THR A 1 102 ? 12.859 -11.976 -1.510 1.00 91.31 102 THR A CA 1
ATOM 819 C C . THR A 1 102 ? 11.437 -11.990 -0.961 1.00 91.31 102 THR A C 1
ATOM 821 O O . THR A 1 102 ? 11.168 -12.684 0.009 1.00 91.31 102 THR A O 1
ATOM 824 N N . ASP A 1 103 ? 10.514 -11.271 -1.594 1.00 94.69 103 ASP A N 1
ATOM 825 C CA . ASP A 1 103 ? 9.106 -11.241 -1.206 1.00 94.69 103 ASP A CA 1
ATOM 826 C C . ASP A 1 103 ? 8.407 -12.601 -1.355 1.00 94.69 103 ASP A C 1
ATOM 828 O O . ASP A 1 103 ? 7.628 -12.965 -0.480 1.00 94.69 103 ASP A O 1
ATOM 832 N N . LEU A 1 104 ? 8.720 -13.384 -2.398 1.00 93.75 104 LEU A N 1
ATOM 833 C CA . LEU A 1 104 ? 8.236 -14.766 -2.508 1.00 93.75 104 LEU A CA 1
ATOM 834 C C . LEU A 1 104 ? 8.697 -15.609 -1.315 1.00 93.75 104 LEU A C 1
ATOM 836 O O . LEU A 1 104 ? 7.887 -16.316 -0.724 1.00 93.75 104 LEU A O 1
ATOM 840 N N . GLY A 1 105 ? 9.977 -15.514 -0.945 1.00 90.56 105 GLY A N 1
ATOM 841 C CA . GLY A 1 105 ? 10.503 -16.248 0.206 1.00 90.56 105 GLY A CA 1
ATOM 842 C C . GLY A 1 105 ? 9.903 -15.776 1.530 1.00 90.56 105 GLY A C 1
ATOM 843 O O . GLY A 1 105 ? 9.443 -16.580 2.333 1.00 90.56 105 GLY A O 1
ATOM 844 N N . HIS A 1 106 ? 9.811 -14.462 1.725 1.00 91.12 106 HIS A N 1
ATOM 845 C CA . HIS A 1 106 ? 9.198 -13.870 2.911 1.00 91.12 106 HIS A CA 1
ATOM 846 C C . HIS A 1 106 ? 7.740 -14.315 3.084 1.00 91.12 106 HIS A C 1
ATOM 848 O O . HIS A 1 106 ? 7.345 -14.712 4.178 1.00 91.12 106 HIS A O 1
ATOM 854 N N . TYR A 1 107 ? 6.959 -14.317 1.999 1.00 93.44 107 TYR A N 1
ATOM 855 C CA . TYR A 1 107 ? 5.571 -14.768 2.036 1.00 93.44 107 TYR A CA 1
ATOM 856 C C . TYR A 1 107 ? 5.456 -16.272 2.300 1.00 93.44 107 TYR A C 1
ATOM 858 O O . TYR A 1 107 ? 4.597 -16.682 3.072 1.00 93.44 107 TYR A O 1
ATOM 866 N N . ALA A 1 108 ? 6.337 -17.093 1.721 1.00 91.25 108 ALA A N 1
ATOM 867 C CA . ALA A 1 108 ? 6.368 -18.529 2.000 1.00 91.25 108 ALA A CA 1
ATOM 868 C C . ALA A 1 108 ? 6.651 -18.838 3.479 1.00 91.25 108 ALA A C 1
ATOM 870 O O . ALA A 1 108 ? 6.126 -19.814 4.005 1.00 91.25 108 ALA A O 1
ATOM 871 N N . TYR A 1 109 ? 7.465 -18.010 4.140 1.00 86.38 109 TYR A N 1
ATOM 872 C CA . TYR A 1 109 ? 7.849 -18.210 5.536 1.00 86.38 109 TYR A CA 1
ATOM 873 C C . TYR A 1 109 ? 6.845 -17.624 6.542 1.00 86.38 109 TYR A C 1
ATOM 875 O O . TYR A 1 109 ? 6.584 -18.244 7.568 1.00 86.38 109 TYR A O 1
ATOM 883 N N . LEU A 1 110 ? 6.288 -16.436 6.271 1.00 86.88 110 LEU A N 1
ATOM 884 C CA . LEU A 1 110 ? 5.482 -15.673 7.242 1.00 86.88 110 LEU A CA 1
ATOM 885 C C . LEU A 1 110 ? 4.025 -15.448 6.828 1.00 86.88 110 LEU A C 1
ATOM 887 O O . LEU A 1 110 ? 3.298 -14.786 7.562 1.00 86.88 110 LEU A O 1
ATOM 891 N N . ALA A 1 111 ? 3.610 -15.905 5.643 1.00 90.06 111 ALA A N 1
ATOM 892 C CA . ALA A 1 111 ? 2.316 -15.569 5.033 1.00 90.06 111 ALA A CA 1
ATOM 893 C C . ALA A 1 111 ? 2.048 -14.047 4.920 1.00 90.06 111 ALA A C 1
ATOM 895 O O . ALA A 1 111 ? 0.914 -13.610 4.730 1.00 90.06 111 ALA A O 1
ATOM 896 N N . ALA A 1 112 ? 3.108 -13.231 4.966 1.00 89.25 112 ALA A N 1
ATOM 897 C CA . ALA A 1 112 ? 3.060 -11.774 4.929 1.00 89.25 112 ALA A CA 1
ATOM 898 C C . ALA A 1 112 ? 3.902 -11.221 3.771 1.00 89.25 112 ALA A C 1
ATOM 900 O O . ALA A 1 112 ? 4.966 -11.746 3.433 1.00 89.25 112 ALA A O 1
ATOM 901 N N . ARG A 1 113 ? 3.421 -10.152 3.124 1.00 93.50 113 ARG A N 1
ATOM 902 C CA . ARG A 1 113 ? 4.157 -9.470 2.040 1.00 93.50 113 ARG A CA 1
ATOM 903 C C . ARG A 1 113 ? 5.411 -8.799 2.595 1.00 93.50 113 ARG A C 1
ATOM 905 O O . ARG A 1 113 ? 5.419 -8.401 3.752 1.00 93.50 113 ARG A O 1
ATOM 912 N N . LEU A 1 114 ? 6.434 -8.632 1.759 1.00 93.50 114 LEU A N 1
ATOM 913 C CA . LEU A 1 114 ? 7.690 -8.006 2.168 1.00 93.50 114 LEU A CA 1
ATOM 914 C C . LEU A 1 114 ? 7.469 -6.593 2.721 1.00 93.50 114 LEU A C 1
ATOM 916 O O . LEU A 1 114 ? 6.939 -5.717 2.031 1.00 93.50 114 LEU A O 1
ATOM 920 N N . ASP A 1 115 ? 7.942 -6.364 3.940 1.00 91.50 115 ASP A N 1
ATOM 921 C CA . ASP A 1 115 ? 7.838 -5.094 4.650 1.00 91.50 115 ASP A CA 1
ATOM 922 C C . ASP A 1 115 ? 9.150 -4.718 5.357 1.00 91.50 115 ASP A C 1
ATOM 924 O O . ASP A 1 115 ? 10.133 -5.464 5.348 1.00 91.50 115 ASP A O 1
ATOM 928 N N . ALA A 1 116 ? 9.195 -3.518 5.935 1.00 89.25 116 ALA A N 1
ATOM 929 C CA . ALA A 1 116 ? 10.404 -2.976 6.544 1.00 89.25 116 ALA A CA 1
ATOM 930 C C . ALA A 1 116 ? 10.938 -3.774 7.745 1.00 89.25 116 ALA A C 1
ATOM 932 O O . ALA A 1 116 ? 12.132 -3.672 8.029 1.00 89.25 116 ALA A O 1
ATOM 933 N N . SER A 1 117 ? 10.119 -4.598 8.412 1.00 83.69 117 SER A N 1
ATOM 934 C CA . SER A 1 117 ? 10.586 -5.468 9.501 1.00 83.69 117 SER A CA 1
ATOM 935 C C . SER A 1 117 ? 11.625 -6.484 9.019 1.00 83.69 117 SER A C 1
ATOM 937 O O . SER A 1 117 ? 12.492 -6.891 9.790 1.00 83.69 117 SER A O 1
ATOM 939 N N . SER A 1 118 ? 11.630 -6.811 7.719 1.00 85.50 118 SER A N 1
ATOM 940 C CA . SER A 1 118 ? 12.640 -7.671 7.092 1.00 85.50 118 SER A CA 1
ATOM 941 C C . SER A 1 118 ? 14.068 -7.127 7.212 1.00 85.50 118 SER A C 1
ATOM 943 O O . SER A 1 118 ? 15.025 -7.889 7.098 1.00 85.50 118 SER A O 1
ATOM 945 N N . LEU A 1 119 ? 14.253 -5.828 7.475 1.00 86.75 119 LEU A N 1
ATOM 946 C CA . LEU A 1 119 ? 15.587 -5.251 7.671 1.00 86.75 119 LEU A CA 1
ATOM 947 C C . LEU A 1 119 ? 16.305 -5.809 8.903 1.00 86.75 119 LEU A C 1
ATOM 949 O O . LEU A 1 119 ? 17.533 -5.770 8.940 1.00 86.75 119 LEU A O 1
ATOM 953 N N . ARG A 1 120 ? 15.581 -6.395 9.866 1.00 80.88 120 ARG A N 1
ATOM 954 C CA . ARG A 1 120 ? 16.182 -7.073 11.027 1.00 80.88 120 ARG A CA 1
ATOM 955 C C . ARG A 1 120 ? 17.125 -8.211 10.631 1.00 80.88 120 ARG A C 1
ATOM 957 O O . ARG A 1 120 ? 18.110 -8.451 11.317 1.00 80.88 120 ARG A O 1
ATOM 964 N N . PHE A 1 121 ? 16.883 -8.864 9.491 1.00 81.12 121 PHE A N 1
ATOM 965 C CA . PHE A 1 121 ? 17.752 -9.930 8.981 1.00 81.12 121 PHE A CA 1
ATOM 966 C C . PHE A 1 121 ? 19.130 -9.410 8.531 1.00 81.12 121 PHE A C 1
ATOM 968 O O . PHE A 1 121 ? 20.072 -10.182 8.382 1.00 81.12 121 PHE A O 1
ATOM 975 N N . LEU A 1 122 ? 19.289 -8.092 8.359 1.00 85.12 122 LEU A N 1
ATOM 976 C CA . LEU A 1 122 ? 20.590 -7.474 8.097 1.00 85.12 122 LEU A CA 1
ATOM 977 C C . LEU A 1 122 ? 21.429 -7.274 9.367 1.00 85.12 122 LEU A C 1
ATOM 979 O O . LEU A 1 122 ? 22.606 -6.950 9.242 1.00 85.12 122 LEU A O 1
ATOM 983 N N . ALA A 1 123 ? 20.865 -7.459 10.566 1.00 83.81 123 ALA A N 1
ATOM 984 C CA . ALA A 1 123 ? 21.621 -7.349 11.815 1.00 83.81 123 ALA A CA 1
ATOM 985 C C . ALA A 1 123 ? 22.639 -8.493 11.965 1.00 83.81 123 ALA A C 1
ATOM 987 O O . ALA A 1 123 ? 23.786 -8.240 12.319 1.00 83.81 123 ALA A O 1
ATOM 988 N N . ASN A 1 124 ? 22.247 -9.719 11.586 1.00 86.81 124 ASN A N 1
ATOM 989 C CA . ASN A 1 124 ? 23.117 -10.900 11.531 1.00 86.81 124 ASN A CA 1
ATOM 990 C C . ASN A 1 124 ? 23.129 -11.496 10.108 1.00 86.81 124 ASN A C 1
ATOM 992 O O . ASN A 1 124 ? 22.471 -12.513 9.852 1.00 86.81 124 ASN A O 1
ATOM 996 N N . PRO A 1 125 ? 23.863 -10.882 9.153 1.00 86.75 125 PRO A N 1
ATOM 997 C CA . PRO A 1 125 ? 23.837 -11.299 7.752 1.00 86.75 125 PRO A CA 1
ATOM 998 C C . PRO A 1 125 ? 24.360 -12.714 7.522 1.00 86.75 125 PRO A C 1
ATOM 1000 O O . PRO A 1 125 ? 23.879 -13.388 6.621 1.00 86.75 125 PRO A O 1
ATOM 1003 N N . TYR A 1 126 ? 25.340 -13.164 8.313 1.00 88.50 126 TYR A N 1
ATOM 1004 C CA . TYR A 1 126 ? 25.939 -14.491 8.152 1.00 88.50 126 TYR A CA 1
ATOM 1005 C C . TYR A 1 126 ? 24.923 -15.605 8.433 1.00 88.50 126 TYR A C 1
ATOM 1007 O O . TYR A 1 126 ? 24.697 -16.462 7.582 1.00 88.50 126 TYR A O 1
ATOM 1015 N N . GLU A 1 127 ? 24.252 -15.540 9.584 1.00 84.31 127 GLU A N 1
ATOM 1016 C CA . GLU A 1 127 ? 23.216 -16.506 9.967 1.00 84.31 127 GLU A CA 1
ATOM 1017 C C . GLU A 1 127 ? 22.014 -16.436 9.021 1.00 84.31 127 GLU A C 1
ATOM 1019 O O . GLU A 1 127 ? 21.568 -17.456 8.497 1.00 84.31 127 GLU A O 1
ATOM 1024 N N . SER A 1 128 ? 21.543 -15.220 8.721 1.00 85.81 128 SER A N 1
ATOM 1025 C CA . SER A 1 128 ? 20.409 -15.017 7.812 1.00 85.81 128 SER A CA 1
ATOM 1026 C C . SER A 1 128 ? 20.705 -15.530 6.400 1.00 85.81 128 SER A C 1
ATOM 1028 O O . SER A 1 128 ? 19.825 -16.087 5.744 1.00 85.81 128 SER A O 1
ATOM 1030 N N . PHE A 1 129 ? 21.947 -15.386 5.923 1.00 87.06 129 PHE A N 1
ATOM 1031 C CA . PHE A 1 129 ? 22.367 -15.937 4.637 1.00 87.06 129 PHE A CA 1
ATOM 1032 C C . PHE A 1 129 ? 22.435 -17.466 4.650 1.00 87.06 129 PHE A C 1
ATOM 1034 O O . PHE A 1 129 ? 22.055 -18.077 3.655 1.00 87.06 129 PHE A O 1
ATOM 1041 N N . GLY A 1 130 ? 22.857 -18.084 5.759 1.00 87.00 130 GLY A N 1
ATOM 1042 C CA . GLY A 1 130 ? 22.817 -19.540 5.927 1.00 87.00 130 GLY A CA 1
ATOM 1043 C C . GLY A 1 130 ? 21.402 -20.092 5.739 1.00 87.00 130 GLY A C 1
ATOM 1044 O O . GLY A 1 130 ? 21.177 -20.936 4.873 1.00 87.00 130 GLY A O 1
ATOM 1045 N N . VAL A 1 131 ? 20.424 -19.510 6.442 1.00 85.44 131 VAL A N 1
ATOM 1046 C CA . VAL A 1 131 ? 19.002 -19.880 6.306 1.00 85.44 131 VAL A CA 1
ATOM 1047 C C . VAL A 1 131 ? 18.501 -19.667 4.874 1.00 85.44 131 VAL A C 1
ATOM 1049 O O . VAL A 1 131 ? 17.789 -20.515 4.330 1.00 85.44 131 VAL A O 1
ATOM 1052 N N . LEU A 1 132 ? 18.889 -18.554 4.236 1.00 86.75 132 LEU A N 1
ATOM 1053 C CA . LEU A 1 132 ? 18.525 -18.276 2.847 1.00 86.75 132 LEU A CA 1
ATOM 1054 C C . LEU A 1 132 ? 19.085 -19.323 1.880 1.00 86.75 132 LEU A C 1
ATOM 1056 O O . LEU A 1 132 ? 18.375 -19.748 0.970 1.00 86.75 132 LEU A O 1
ATOM 1060 N N . TRP A 1 133 ? 20.342 -19.724 2.068 1.00 89.75 133 TRP A N 1
ATOM 1061 C CA . TRP A 1 133 ? 21.031 -20.676 1.203 1.00 89.75 133 TRP A CA 1
ATOM 1062 C C . TRP A 1 133 ? 20.428 -22.078 1.279 1.00 89.75 133 TRP A C 1
ATOM 1064 O O . TRP A 1 133 ? 20.307 -22.751 0.257 1.00 89.75 133 TRP A O 1
ATOM 1074 N N . GLU A 1 134 ? 20.028 -22.501 2.475 1.00 88.31 134 GLU A N 1
ATOM 1075 C CA . GLU A 1 134 ? 19.421 -23.814 2.704 1.00 88.31 134 GLU A CA 1
ATOM 1076 C C . GLU A 1 134 ? 17.959 -23.874 2.243 1.00 88.31 134 GLU A C 1
ATOM 1078 O O . GLU A 1 134 ? 17.513 -24.903 1.737 1.00 88.31 134 GLU A O 1
ATOM 1083 N N . SER A 1 135 ? 17.219 -22.770 2.382 1.00 85.94 135 SER A N 1
ATOM 1084 C CA . SER A 1 135 ? 15.763 -22.758 2.178 1.00 85.94 135 SER A CA 1
ATOM 1085 C C . SER A 1 135 ? 15.325 -22.280 0.790 1.00 85.94 135 SER A C 1
ATOM 1087 O O . SER A 1 135 ? 14.203 -22.570 0.372 1.00 85.94 135 SER A O 1
ATOM 1089 N N . TYR A 1 136 ? 16.170 -21.538 0.061 1.00 87.75 136 TYR A N 1
ATOM 1090 C CA . TYR A 1 136 ? 15.773 -20.855 -1.175 1.00 87.75 136 TYR A CA 1
ATOM 1091 C C . TYR A 1 136 ? 16.756 -21.062 -2.336 1.00 87.75 136 TYR A C 1
ATOM 1093 O O . TYR A 1 136 ? 17.948 -21.289 -2.132 1.00 87.75 136 TYR A O 1
ATOM 1101 N N . PRO A 1 137 ? 16.290 -20.932 -3.596 1.00 88.25 137 PRO A N 1
ATOM 1102 C CA . PRO A 1 137 ? 17.121 -21.088 -4.791 1.00 88.25 137 PRO A CA 1
ATOM 1103 C C . PRO A 1 137 ? 18.064 -19.889 -5.018 1.00 88.25 137 PRO A C 1
ATOM 1105 O O . PRO A 1 137 ? 17.932 -19.137 -5.984 1.00 88.25 137 PRO A O 1
ATOM 1108 N N . VAL A 1 138 ? 19.051 -19.713 -4.141 1.00 87.62 138 VAL A N 1
ATOM 1109 C CA . VAL A 1 138 ? 19.998 -18.580 -4.129 1.00 87.62 138 VAL A CA 1
ATOM 1110 C C . VAL A 1 138 ? 20.976 -18.547 -5.307 1.00 87.62 138 VAL A C 1
ATOM 1112 O O . VAL A 1 138 ? 21.560 -17.505 -5.582 1.00 87.62 138 VAL A O 1
ATOM 1115 N N . VAL A 1 139 ? 21.131 -19.648 -6.049 1.00 90.38 139 VAL A N 1
ATOM 1116 C CA . VAL A 1 139 ? 21.931 -19.682 -7.289 1.00 90.38 139 VAL A CA 1
ATOM 1117 C C . VAL A 1 139 ? 21.037 -19.555 -8.522 1.00 90.38 139 VAL A C 1
ATOM 1119 O O . VAL A 1 139 ? 21.223 -18.660 -9.348 1.00 90.38 139 VAL A O 1
ATOM 1122 N N . SER A 1 140 ? 20.040 -20.434 -8.654 1.00 92.25 140 SER A N 1
ATOM 1123 C CA . SER A 1 140 ? 19.181 -20.490 -9.841 1.00 92.25 140 SER A CA 1
ATOM 1124 C C . SER A 1 140 ? 18.228 -19.297 -9.944 1.00 92.25 140 SER A C 1
ATOM 1126 O O . SER A 1 140 ? 17.980 -18.825 -11.054 1.00 92.25 140 SER A O 1
ATOM 1128 N N . GLY A 1 141 ? 17.754 -18.752 -8.819 1.00 92.12 141 GLY A N 1
ATOM 1129 C CA . GLY A 1 141 ? 16.906 -17.559 -8.775 1.00 92.12 141 GLY A CA 1
ATOM 1130 C C . GLY A 1 141 ? 17.610 -16.321 -9.346 1.00 92.12 141 GLY A C 1
ATOM 1131 O O . GLY A 1 141 ? 17.146 -15.772 -10.351 1.00 92.12 141 GLY A O 1
ATOM 1132 N N . PRO A 1 142 ? 18.760 -15.896 -8.788 1.00 93.31 142 PRO A N 1
ATOM 1133 C CA . PRO A 1 142 ? 19.540 -14.790 -9.341 1.00 93.31 142 PRO A CA 1
ATOM 1134 C C . PRO A 1 142 ? 20.014 -15.022 -10.777 1.00 93.31 142 PRO A C 1
ATOM 1136 O O . PRO A 1 142 ? 19.970 -14.092 -11.582 1.00 93.31 142 PRO A O 1
ATOM 1139 N N . ALA A 1 143 ? 20.391 -16.251 -11.148 1.00 95.50 143 ALA A N 1
ATOM 1140 C CA . ALA A 1 143 ? 20.743 -16.570 -12.532 1.00 95.50 143 ALA A CA 1
ATOM 1141 C C . ALA A 1 143 ? 19.562 -16.350 -13.498 1.00 95.50 143 ALA A C 1
ATOM 1143 O O . ALA A 1 143 ? 19.728 -15.712 -14.543 1.00 95.50 143 ALA A O 1
ATOM 1144 N N . ALA A 1 144 ? 18.357 -16.804 -13.136 1.00 94.56 144 ALA A N 1
ATOM 1145 C CA . ALA A 1 144 ? 17.143 -16.580 -13.918 1.00 94.56 144 ALA A CA 1
ATOM 1146 C C . ALA A 1 144 ? 16.784 -15.088 -14.009 1.00 94.56 144 ALA A C 1
ATOM 1148 O O . ALA A 1 144 ? 16.430 -14.601 -15.085 1.00 94.56 144 ALA A O 1
ATOM 1149 N N . ALA A 1 145 ? 16.939 -14.337 -12.915 1.00 94.94 145 ALA A N 1
ATOM 1150 C CA . ALA A 1 145 ? 16.732 -12.891 -12.911 1.00 94.94 145 ALA A CA 1
ATOM 1151 C C . ALA A 1 145 ? 17.725 -12.168 -13.837 1.00 94.94 145 ALA A C 1
ATOM 1153 O O . ALA A 1 145 ? 17.316 -11.335 -14.646 1.00 94.94 145 ALA A O 1
ATOM 1154 N N . CYS A 1 146 ? 19.011 -12.527 -13.793 1.00 96.94 146 CYS A N 1
ATOM 1155 C CA . CYS A 1 146 ? 20.028 -12.001 -14.705 1.00 96.94 146 CYS A CA 1
ATOM 1156 C C . CYS A 1 146 ? 19.698 -12.313 -16.171 1.00 96.94 146 CYS A C 1
ATOM 1158 O O . CYS A 1 146 ? 19.798 -11.427 -17.021 1.00 96.94 146 CYS A O 1
ATOM 1160 N N . ALA A 1 147 ? 19.250 -13.535 -16.475 1.00 97.12 147 ALA A N 1
ATOM 1161 C CA . ALA A 1 147 ? 18.828 -13.918 -17.821 1.00 97.12 147 ALA A CA 1
ATOM 1162 C C . ALA A 1 147 ? 17.606 -13.109 -18.299 1.00 97.12 147 ALA A C 1
ATOM 1164 O O . ALA A 1 147 ? 17.602 -12.593 -19.420 1.00 97.12 147 ALA A O 1
ATOM 1165 N N . ALA A 1 148 ? 16.599 -12.924 -17.439 1.00 96.38 148 ALA A N 1
ATOM 1166 C CA . ALA A 1 148 ? 15.418 -12.116 -17.738 1.00 96.38 148 ALA A CA 1
ATOM 1167 C C . ALA A 1 148 ? 15.776 -10.638 -17.983 1.00 96.38 148 ALA A C 1
ATOM 1169 O O . ALA A 1 148 ? 15.294 -10.029 -18.942 1.00 96.38 148 ALA A O 1
ATOM 1170 N N . VAL A 1 149 ? 16.673 -10.068 -17.170 1.00 97.06 149 VAL A N 1
ATOM 1171 C CA . VAL A 1 149 ? 17.181 -8.696 -17.336 1.00 97.06 149 VAL A CA 1
ATOM 1172 C C . VAL A 1 149 ? 17.991 -8.569 -18.625 1.00 97.06 149 VAL A C 1
ATOM 1174 O O . VAL A 1 149 ? 17.798 -7.610 -19.370 1.00 97.06 149 VAL A O 1
ATOM 1177 N N . ALA A 1 150 ? 18.845 -9.542 -18.950 1.00 97.69 150 ALA A N 1
ATOM 1178 C CA . ALA A 1 150 ? 19.598 -9.550 -20.202 1.00 97.69 150 ALA A CA 1
ATOM 1179 C C . ALA A 1 150 ? 18.667 -9.584 -21.427 1.00 97.69 150 ALA A C 1
ATOM 1181 O O . ALA A 1 150 ? 18.853 -8.801 -22.364 1.00 97.69 150 ALA A O 1
ATOM 1182 N N . LEU A 1 151 ? 17.622 -10.421 -21.395 1.00 97.62 151 LEU A N 1
ATOM 1183 C CA . LEU A 1 151 ? 16.593 -10.468 -22.434 1.00 97.62 151 LEU A CA 1
ATOM 1184 C C . LEU A 1 151 ? 15.858 -9.126 -22.552 1.00 97.62 151 LEU A C 1
ATOM 1186 O O . LEU A 1 151 ? 15.736 -8.587 -23.655 1.00 97.62 151 LEU A O 1
ATOM 1190 N N . TYR A 1 152 ? 15.424 -8.549 -21.430 1.00 97.44 152 TYR A N 1
ATOM 1191 C CA . TYR A 1 152 ? 14.790 -7.230 -21.388 1.00 97.44 152 TYR A CA 1
ATOM 1192 C C . TYR A 1 152 ? 15.693 -6.155 -22.015 1.00 97.44 152 TYR A C 1
ATOM 1194 O O . TYR A 1 152 ? 15.263 -5.409 -22.898 1.00 97.44 152 TYR A O 1
ATOM 1202 N N . GLY A 1 153 ? 16.977 -6.131 -21.650 1.00 97.19 153 GLY A N 1
ATOM 1203 C CA . GLY A 1 153 ? 17.973 -5.215 -22.206 1.00 97.19 153 GLY A CA 1
ATOM 1204 C C . GLY A 1 153 ? 18.172 -5.386 -23.704 1.00 97.19 153 GLY A C 1
ATOM 1205 O O . GLY A 1 153 ? 18.177 -4.397 -24.442 1.00 97.19 153 GLY A O 1
ATOM 1206 N N . TRP A 1 154 ? 18.265 -6.628 -24.180 1.00 97.81 154 TRP A N 1
ATOM 1207 C CA . TRP A 1 154 ? 18.345 -6.928 -25.607 1.00 97.81 154 TRP A CA 1
ATOM 1208 C C . TRP A 1 154 ? 17.120 -6.398 -26.368 1.00 97.81 154 TRP A C 1
ATOM 1210 O O . TRP A 1 154 ? 17.278 -5.717 -27.390 1.00 97.81 154 TRP A O 1
ATOM 1220 N N . VAL A 1 155 ? 15.907 -6.619 -25.844 1.00 98.00 155 VAL A N 1
ATOM 1221 C CA . VAL A 1 155 ? 14.659 -6.101 -26.429 1.00 98.00 155 VAL A CA 1
ATOM 1222 C C . VAL A 1 155 ? 14.665 -4.568 -26.469 1.00 98.00 155 VAL A C 1
ATOM 1224 O O . VAL A 1 155 ? 14.359 -3.982 -27.513 1.00 98.00 155 VAL A O 1
ATOM 1227 N N . LEU A 1 156 ? 15.068 -3.898 -25.383 1.00 97.25 156 LEU A N 1
ATOM 1228 C CA . LEU A 1 156 ? 15.140 -2.434 -25.325 1.00 97.25 156 LEU A CA 1
ATOM 1229 C C . LEU A 1 156 ? 16.166 -1.856 -26.306 1.00 97.25 156 LEU A C 1
ATOM 1231 O O . LEU A 1 156 ? 15.869 -0.884 -27.007 1.00 97.25 156 LEU A O 1
ATOM 1235 N N . VAL A 1 157 ? 17.358 -2.453 -26.405 1.00 96.88 157 VAL A N 1
ATOM 1236 C CA . VAL A 1 157 ? 18.395 -2.024 -27.358 1.00 96.88 157 VAL A CA 1
ATOM 1237 C C . VAL A 1 157 ? 17.891 -2.187 -28.789 1.00 96.88 157 VAL A C 1
ATOM 1239 O O . VAL A 1 157 ? 18.044 -1.265 -29.598 1.00 96.88 157 VAL A O 1
ATOM 1242 N N . ARG A 1 158 ? 17.256 -3.323 -29.107 1.00 95.94 158 ARG A N 1
ATOM 1243 C CA . ARG A 1 158 ? 16.674 -3.585 -30.429 1.00 95.94 158 ARG A CA 1
ATOM 1244 C C . ARG A 1 158 ? 15.577 -2.576 -30.762 1.00 95.94 158 ARG A C 1
ATOM 1246 O O . ARG A 1 158 ? 15.593 -2.017 -31.858 1.00 95.94 158 ARG A O 1
ATOM 1253 N N . ASN A 1 159 ? 14.667 -2.299 -29.829 1.00 94.88 159 ASN A N 1
ATOM 1254 C CA . ASN A 1 159 ? 13.598 -1.319 -30.018 1.00 94.88 159 ASN A CA 1
ATOM 1255 C C . ASN A 1 159 ? 14.152 0.102 -30.213 1.00 94.88 159 ASN A C 1
ATOM 1257 O O . ASN A 1 159 ? 13.774 0.788 -31.159 1.00 94.88 159 ASN A O 1
ATOM 1261 N N . SER A 1 160 ? 15.111 0.526 -29.385 1.00 93.75 160 SER A N 1
ATOM 1262 C CA . SER A 1 160 ? 15.760 1.833 -29.531 1.00 93.75 160 SER A CA 1
ATOM 1263 C C . SER A 1 160 ? 16.445 1.984 -30.896 1.00 93.75 160 SER A C 1
ATOM 1265 O O . SER A 1 160 ? 16.244 2.990 -31.576 1.00 93.75 160 SER A O 1
ATOM 1267 N N . ARG A 1 161 ? 17.210 0.976 -31.345 1.00 93.06 161 ARG A N 1
ATOM 1268 C CA . ARG A 1 161 ? 17.869 0.997 -32.665 1.00 93.06 161 ARG A CA 1
ATOM 1269 C C . ARG A 1 161 ? 16.860 1.042 -33.814 1.00 93.06 161 ARG A C 1
ATOM 1271 O O . ARG A 1 161 ? 17.058 1.814 -34.746 1.00 93.06 161 ARG A O 1
ATOM 1278 N N . ARG A 1 162 ? 15.764 0.279 -33.728 1.00 93.12 162 ARG A N 1
ATOM 1279 C CA . ARG A 1 162 ? 14.662 0.329 -34.705 1.00 93.12 162 ARG A CA 1
ATOM 1280 C C . ARG A 1 162 ? 14.037 1.722 -34.776 1.00 93.12 162 ARG A C 1
ATOM 1282 O O . ARG A 1 162 ? 13.890 2.267 -35.862 1.00 93.12 162 ARG A O 1
ATOM 1289 N N . LEU A 1 163 ? 13.723 2.323 -33.628 1.00 91.12 163 LEU A N 1
ATOM 1290 C CA . LEU A 1 163 ? 13.156 3.673 -33.560 1.00 91.12 163 LEU A CA 1
ATOM 1291 C C . LEU A 1 163 ? 14.125 4.753 -34.058 1.00 91.12 163 LEU A C 1
ATOM 1293 O O . LEU A 1 163 ? 13.672 5.778 -34.562 1.00 91.12 163 LEU A O 1
ATOM 1297 N N . ALA A 1 164 ? 15.436 4.538 -33.920 1.00 89.12 164 ALA A N 1
ATOM 1298 C CA . ALA A 1 164 ? 16.455 5.427 -34.468 1.00 89.12 164 ALA A CA 1
ATOM 1299 C C . ALA A 1 164 ? 16.522 5.338 -36.002 1.00 89.12 164 ALA A C 1
ATOM 1301 O O . ALA A 1 164 ? 16.634 6.369 -36.659 1.00 89.12 164 ALA A O 1
ATOM 1302 N N . ALA A 1 165 ? 16.396 4.128 -36.562 1.00 87.44 165 ALA A N 1
ATOM 1303 C CA . ALA A 1 165 ? 16.462 3.877 -38.003 1.00 87.44 165 ALA A CA 1
ATOM 1304 C C . ALA A 1 165 ? 15.272 4.458 -38.787 1.00 87.44 165 ALA A C 1
ATOM 1306 O O . ALA A 1 165 ? 15.444 4.899 -39.915 1.00 87.44 165 ALA A O 1
ATOM 1307 N N . VAL A 1 166 ? 14.079 4.511 -38.184 1.00 80.75 166 VAL A N 1
ATOM 1308 C CA . VAL A 1 166 ? 12.871 5.103 -38.804 1.00 80.75 166 VAL A CA 1
ATOM 1309 C C . VAL A 1 166 ? 12.985 6.632 -38.970 1.00 80.75 166 VAL A C 1
ATOM 1311 O O . VAL A 1 166 ? 12.212 7.229 -39.714 1.00 80.75 166 VAL A O 1
ATOM 1314 N N . GLY A 1 167 ? 13.955 7.276 -38.307 1.00 65.44 167 GLY A N 1
ATOM 1315 C CA . GLY A 1 167 ? 14.117 8.730 -38.300 1.00 65.44 167 GLY A CA 1
ATOM 1316 C C . GLY A 1 167 ? 13.046 9.438 -37.450 1.00 65.44 167 GLY A C 1
ATOM 1317 O O . GLY A 1 167 ? 11.915 8.962 -37.310 1.00 65.44 167 GLY A O 1
ATOM 1318 N N . PRO A 1 168 ? 13.366 10.568 -36.792 1.00 63.66 168 PRO A N 1
ATOM 1319 C CA . PRO A 1 168 ? 12.364 11.291 -36.023 1.00 63.66 168 PRO A CA 1
ATOM 1320 C C . PRO A 1 168 ? 11.366 11.964 -36.979 1.00 63.66 168 PRO A C 1
ATOM 1322 O O . PRO A 1 168 ? 11.805 12.669 -37.887 1.00 63.66 168 PRO A O 1
ATOM 1325 N N . PRO A 1 169 ? 10.041 11.868 -36.755 1.00 62.91 169 PRO A N 1
ATOM 1326 C CA . PRO A 1 169 ? 9.145 12.826 -37.385 1.00 62.91 169 PRO A CA 1
ATOM 1327 C C . PRO A 1 169 ? 9.564 14.232 -36.920 1.00 62.91 169 PRO A C 1
ATOM 1329 O O . PRO A 1 169 ? 9.814 14.411 -35.716 1.00 62.91 169 PRO A O 1
ATOM 1332 N N . PRO A 1 170 ? 9.671 15.226 -37.819 1.00 58.09 170 PRO A N 1
ATOM 1333 C CA . PRO A 1 170 ? 9.953 16.594 -37.421 1.00 58.09 170 PRO A CA 1
ATOM 1334 C C . PRO A 1 170 ? 8.810 17.073 -36.523 1.00 58.09 170 PRO A C 1
ATOM 1336 O O . PRO A 1 170 ? 7.672 17.252 -36.953 1.00 58.09 170 PRO A O 1
ATOM 1339 N N . LEU A 1 171 ? 9.095 17.216 -35.231 1.00 62.06 171 LEU A N 1
ATOM 1340 C CA . LEU A 1 171 ? 8.168 17.783 -34.260 1.00 62.06 171 LEU A CA 1
ATOM 1341 C C . LEU A 1 171 ? 8.665 19.179 -33.917 1.00 62.06 171 LEU A C 1
ATOM 1343 O O . LEU A 1 171 ? 9.452 19.357 -32.986 1.00 62.06 171 LEU A O 1
ATOM 1347 N N . PHE A 1 172 ? 8.205 20.148 -34.699 1.00 64.50 172 PHE A N 1
ATOM 1348 C CA . PHE A 1 172 ? 8.386 21.569 -34.435 1.00 64.50 172 PHE A CA 1
ATOM 1349 C C . PHE A 1 172 ? 7.082 22.169 -33.891 1.00 64.50 172 PHE A C 1
ATOM 1351 O O . PHE A 1 172 ? 5.986 21.685 -34.186 1.00 64.50 172 PHE A O 1
ATOM 1358 N N . GLY A 1 173 ? 7.210 23.202 -33.057 1.00 71.00 173 GLY A N 1
ATOM 1359 C CA . GLY A 1 173 ? 6.078 23.974 -32.545 1.00 71.00 173 GLY A CA 1
ATOM 1360 C C . GLY A 1 173 ? 5.100 23.182 -31.650 1.00 71.00 173 GLY A C 1
ATOM 1361 O O . GLY A 1 173 ? 5.531 22.342 -30.850 1.00 71.00 173 GLY A O 1
ATOM 1362 N N . PRO A 1 174 ? 3.778 23.428 -31.753 1.00 80.31 174 PRO A N 1
ATOM 1363 C CA . PRO A 1 174 ? 2.782 23.032 -30.747 1.00 80.31 174 PRO A CA 1
ATOM 1364 C C . PRO A 1 174 ? 2.661 21.515 -30.556 1.00 80.31 174 PRO A C 1
ATOM 1366 O O . PRO A 1 174 ? 2.389 21.046 -29.453 1.00 80.31 174 PRO A O 1
ATOM 1369 N N . ARG A 1 175 ? 2.939 20.713 -31.592 1.00 79.88 175 ARG A N 1
ATOM 1370 C CA . ARG A 1 175 ? 2.863 19.241 -31.519 1.00 79.88 175 ARG A CA 1
ATOM 1371 C C . ARG A 1 175 ? 3.867 18.636 -30.531 1.00 79.88 175 ARG A C 1
ATOM 1373 O O . ARG A 1 175 ? 3.581 17.600 -29.932 1.00 79.88 175 ARG A O 1
ATOM 1380 N N . ARG A 1 176 ? 5.037 19.263 -30.347 1.00 79.62 176 ARG A N 1
ATOM 1381 C CA . ARG A 1 176 ? 6.025 18.839 -29.340 1.00 79.62 176 ARG A CA 1
ATOM 1382 C C . ARG A 1 176 ? 5.525 19.156 -27.933 1.00 79.62 176 ARG A C 1
ATOM 1384 O O . ARG A 1 176 ? 5.598 18.289 -27.067 1.00 79.62 176 ARG A O 1
ATOM 1391 N N . THR A 1 177 ? 4.986 20.358 -27.736 1.00 83.94 177 THR A N 1
ATOM 1392 C CA . THR A 1 177 ? 4.400 20.793 -26.463 1.00 83.94 177 THR A CA 1
ATOM 1393 C C . THR A 1 177 ? 3.259 19.873 -26.046 1.00 83.94 177 THR A C 1
ATOM 1395 O O . THR A 1 177 ? 3.286 19.356 -24.935 1.00 83.94 177 THR A O 1
ATOM 1398 N N . VAL A 1 178 ? 2.331 19.555 -26.957 1.00 87.19 178 VAL A N 1
ATOM 1399 C CA . VAL A 1 178 ? 1.227 18.616 -26.689 1.00 87.19 178 VAL A CA 1
ATOM 1400 C C . VAL A 1 178 ? 1.747 17.244 -26.257 1.00 87.19 178 VAL A C 1
ATOM 1402 O O . VAL A 1 178 ? 1.240 16.678 -25.297 1.00 87.19 178 VAL A O 1
ATOM 1405 N N . ALA A 1 179 ? 2.783 16.707 -26.909 1.00 82.94 179 ALA A N 1
ATOM 1406 C CA . ALA A 1 179 ? 3.333 15.403 -26.536 1.00 82.94 179 ALA A CA 1
ATOM 1407 C C . ALA A 1 179 ? 4.005 15.402 -25.150 1.00 82.94 179 ALA A C 1
ATOM 1409 O O . ALA A 1 179 ? 3.884 14.420 -24.415 1.00 82.94 179 ALA A O 1
ATOM 1410 N N . ILE A 1 180 ? 4.701 16.485 -24.789 1.00 84.06 180 ILE A N 1
ATOM 1411 C CA . ILE A 1 180 ? 5.304 16.652 -23.458 1.00 84.06 180 ILE A CA 1
ATOM 1412 C C . ILE A 1 180 ? 4.202 16.768 -22.405 1.00 84.06 180 ILE A C 1
ATOM 1414 O O . ILE A 1 180 ? 4.206 15.998 -21.451 1.00 84.06 180 ILE A O 1
ATOM 1418 N N . VAL A 1 181 ? 3.228 17.659 -22.614 1.00 89.00 181 VAL A N 1
ATOM 1419 C CA . VAL A 1 181 ? 2.095 17.858 -21.698 1.00 89.00 181 VAL A CA 1
ATOM 1420 C C . VAL A 1 181 ? 1.316 16.557 -21.514 1.00 89.00 181 VAL A C 1
ATOM 1422 O O . VAL A 1 181 ? 1.074 16.154 -20.383 1.00 89.00 181 VAL A O 1
ATOM 1425 N N . ALA A 1 182 ? 1.006 15.836 -22.594 1.00 89.25 182 ALA A N 1
ATOM 1426 C CA . ALA A 1 182 ? 0.341 14.538 -22.510 1.00 89.25 182 ALA A CA 1
ATOM 1427 C C . ALA A 1 182 ? 1.167 13.514 -21.714 1.00 89.25 182 ALA A C 1
ATOM 1429 O O . ALA A 1 182 ? 0.614 12.789 -20.895 1.00 89.25 182 ALA A O 1
ATOM 1430 N N . THR A 1 183 ? 2.491 13.478 -21.905 1.00 88.00 183 THR A N 1
ATOM 1431 C CA . THR A 1 183 ? 3.376 12.591 -21.130 1.00 88.00 183 THR A CA 1
ATOM 1432 C C . THR A 1 183 ? 3.341 12.949 -19.642 1.00 88.00 183 THR A C 1
ATOM 1434 O O . THR A 1 183 ? 3.194 12.060 -18.809 1.00 88.00 183 THR A O 1
ATOM 1437 N N . VAL A 1 184 ? 3.409 14.241 -19.302 1.00 90.44 184 VAL A N 1
ATOM 1438 C CA . VAL A 1 184 ? 3.318 14.721 -17.915 1.00 90.44 184 VAL A CA 1
ATOM 1439 C C . VAL A 1 184 ? 1.969 14.358 -17.297 1.00 90.44 184 VAL A C 1
ATOM 1441 O O . VAL A 1 184 ? 1.946 13.826 -16.194 1.00 90.44 184 VAL A O 1
ATOM 1444 N N . LEU A 1 185 ? 0.857 14.575 -18.005 1.00 92.75 185 LEU A N 1
ATOM 1445 C CA . LEU A 1 185 ? -0.484 14.244 -17.515 1.00 92.75 185 LEU A CA 1
ATOM 1446 C C . LEU A 1 185 ? -0.674 12.736 -17.311 1.00 92.75 185 LEU A C 1
ATOM 1448 O O . LEU A 1 185 ? -1.262 12.334 -16.311 1.00 92.75 185 LEU A O 1
ATOM 1452 N N . ILE A 1 186 ? -0.139 11.896 -18.204 1.00 91.81 186 ILE A N 1
ATOM 1453 C CA . ILE A 1 186 ? -0.172 10.432 -18.052 1.00 91.81 186 ILE A CA 1
ATOM 1454 C C . ILE A 1 186 ? 0.643 9.995 -16.830 1.00 91.81 186 ILE A C 1
ATOM 1456 O O . ILE A 1 186 ? 0.168 9.173 -16.050 1.00 91.81 186 ILE A O 1
ATOM 1460 N N . PHE A 1 187 ? 1.842 10.551 -16.628 1.00 94.62 187 PHE A N 1
ATOM 1461 C CA . PHE A 1 187 ? 2.663 10.228 -15.458 1.00 94.62 187 PHE A CA 1
ATOM 1462 C C . PHE A 1 187 ? 2.022 10.721 -14.166 1.00 94.62 187 PHE A C 1
ATOM 1464 O O . PHE A 1 187 ? 1.897 9.945 -13.225 1.00 94.62 187 PHE A O 1
ATOM 1471 N N . ALA A 1 188 ? 1.567 11.972 -14.127 1.00 94.94 188 ALA A N 1
ATOM 1472 C CA . ALA A 1 188 ? 0.894 12.537 -12.967 1.00 94.94 188 ALA A CA 1
ATOM 1473 C C . ALA A 1 188 ? -0.377 11.746 -12.632 1.00 94.94 188 ALA A C 1
ATOM 1475 O O . ALA A 1 188 ? -0.535 11.300 -11.500 1.00 94.94 188 ALA A O 1
ATOM 1476 N N . GLY A 1 189 ? -1.240 11.490 -13.619 1.00 95.25 189 GLY A N 1
ATOM 1477 C CA . GLY A 1 189 ? -2.475 10.728 -13.444 1.00 95.25 189 GLY A CA 1
ATOM 1478 C C . GLY A 1 189 ? -2.236 9.265 -13.069 1.00 95.25 189 GLY A C 1
ATOM 1479 O O . GLY A 1 189 ? -2.915 8.745 -12.187 1.00 95.25 189 GLY A O 1
ATOM 1480 N N . GLY A 1 190 ? -1.250 8.602 -13.676 1.00 94.62 190 GLY A N 1
ATOM 1481 C CA . GLY A 1 190 ? -0.909 7.210 -13.380 1.00 94.62 190 GLY A CA 1
ATOM 1482 C C . GLY A 1 190 ? -0.224 7.029 -12.023 1.00 94.62 190 GLY A C 1
ATOM 1483 O O . GLY A 1 190 ? -0.572 6.112 -11.281 1.00 94.62 190 GLY A O 1
ATOM 1484 N N . ILE A 1 191 ? 0.680 7.941 -11.642 1.00 96.25 191 ILE A N 1
ATOM 1485 C CA . ILE A 1 191 ? 1.260 7.979 -10.292 1.00 96.25 191 ILE A CA 1
ATOM 1486 C C . ILE A 1 191 ? 0.166 8.315 -9.278 1.00 96.25 191 ILE A C 1
ATOM 1488 O O . ILE A 1 191 ? 0.119 7.705 -8.216 1.00 96.25 191 ILE A O 1
ATOM 1492 N N . TYR A 1 192 ? -0.767 9.215 -9.584 1.00 96.12 192 TYR A N 1
ATOM 1493 C CA . TYR A 1 192 ? -1.900 9.490 -8.703 1.00 96.12 192 TYR A CA 1
ATOM 1494 C C . TYR A 1 192 ? -2.828 8.265 -8.580 1.00 96.12 192 TYR A C 1
ATOM 1496 O O . TYR A 1 192 ? -3.235 7.901 -7.478 1.00 96.12 192 TYR A O 1
ATOM 1504 N N . GLY A 1 193 ? -3.078 7.551 -9.680 1.00 93.94 193 GLY A N 1
ATOM 1505 C CA . GLY A 1 193 ? -3.618 6.188 -9.718 1.00 93.94 193 GLY A CA 1
ATOM 1506 C C . GLY A 1 193 ? -5.115 6.050 -9.418 1.00 93.94 193 GLY A C 1
ATOM 1507 O O . GLY A 1 193 ? -5.629 4.932 -9.374 1.00 93.94 193 GLY A O 1
ATOM 1508 N N . LYS A 1 194 ? -5.849 7.140 -9.183 1.00 92.44 194 LYS A N 1
ATOM 1509 C CA . LYS A 1 194 ? -7.281 7.094 -8.845 1.00 92.44 194 LYS A CA 1
ATOM 1510 C C . LYS A 1 194 ? -7.973 8.409 -9.182 1.00 92.44 194 LYS A C 1
ATOM 1512 O O . LYS A 1 194 ? -7.429 9.467 -8.910 1.00 92.44 194 LYS A O 1
ATOM 1517 N N . LEU A 1 195 ? -9.194 8.352 -9.705 1.00 89.88 195 LEU A N 1
ATOM 1518 C CA . LEU A 1 195 ? -10.016 9.547 -9.896 1.00 89.88 195 LEU A CA 1
ATOM 1519 C C . LEU A 1 195 ? -10.808 9.835 -8.610 1.00 89.88 195 LEU A C 1
ATOM 1521 O O . LEU A 1 195 ? -12.002 9.582 -8.521 1.00 89.88 195 LEU A O 1
ATOM 1525 N N . SER A 1 196 ? -10.106 10.257 -7.559 1.00 88.81 196 SER A N 1
ATOM 1526 C CA . SER A 1 196 ? -10.712 10.624 -6.274 1.00 88.81 196 SER A CA 1
ATOM 1527 C C . SER A 1 196 ? -9.877 11.685 -5.568 1.00 88.81 196 SER A C 1
ATOM 1529 O O . SER A 1 196 ? -8.756 11.933 -5.985 1.00 88.81 196 SER A O 1
ATOM 1531 N N . TYR A 1 197 ? -10.384 12.266 -4.479 1.00 88.12 197 TYR A N 1
ATOM 1532 C CA . TYR A 1 197 ? -9.665 13.297 -3.716 1.00 88.12 197 TYR A CA 1
ATOM 1533 C C . TYR A 1 197 ? -8.317 12.830 -3.134 1.00 88.12 197 TYR A C 1
ATOM 1535 O O . TYR A 1 197 ? -7.408 13.634 -2.929 1.00 88.12 197 TYR A O 1
ATOM 1543 N N . TYR A 1 198 ? -8.177 11.529 -2.859 1.00 90.88 198 TYR A N 1
ATOM 1544 C CA . TYR A 1 198 ? -6.913 10.937 -2.430 1.00 90.88 198 TYR A CA 1
ATOM 1545 C C . TYR A 1 198 ? -6.297 10.102 -3.560 1.00 90.88 198 TYR A C 1
ATOM 1547 O O . TYR A 1 198 ? -7.034 9.405 -4.269 1.00 90.88 198 TYR A O 1
ATOM 1555 N N . PRO A 1 199 ? -4.957 10.115 -3.704 1.00 94.00 199 PRO A N 1
ATOM 1556 C CA . PRO A 1 199 ? -4.281 9.205 -4.619 1.00 94.00 199 PRO A CA 1
ATOM 1557 C C . PRO A 1 199 ? -4.502 7.758 -4.171 1.00 94.00 199 PRO A C 1
ATOM 1559 O O . PRO A 1 199 ? -4.908 7.513 -3.036 1.00 94.00 199 PRO A O 1
ATOM 1562 N N . LEU A 1 200 ? -4.192 6.795 -5.040 1.00 94.88 200 LEU A N 1
ATOM 1563 C CA . LEU A 1 200 ? -4.137 5.378 -4.669 1.00 94.88 200 LEU A CA 1
ATOM 1564 C C . LEU A 1 200 ? -3.223 5.220 -3.434 1.00 94.88 200 LEU A C 1
ATOM 1566 O O . LEU A 1 200 ? -2.136 5.802 -3.400 1.00 94.88 200 LEU A O 1
ATOM 1570 N N . ARG A 1 201 ? -3.653 4.496 -2.403 1.00 93.62 201 ARG A N 1
ATOM 1571 C CA . ARG A 1 201 ? -2.902 4.266 -1.154 1.00 93.62 201 ARG A CA 1
ATOM 1572 C C . ARG A 1 201 ? -2.823 2.780 -0.874 1.00 93.62 201 ARG A C 1
ATOM 1574 O O . ARG A 1 201 ? -3.704 2.048 -1.295 1.00 93.62 201 ARG A O 1
ATOM 1581 N N . TRP A 1 202 ? -1.820 2.351 -0.110 1.00 93.31 202 TRP A N 1
ATOM 1582 C CA . TRP A 1 202 ? -1.687 0.952 0.310 1.00 93.31 202 TRP A CA 1
ATOM 1583 C C . TRP A 1 202 ? -2.984 0.414 0.943 1.00 93.31 202 TRP A C 1
ATOM 1585 O O . TRP A 1 202 ? -3.358 -0.725 0.695 1.00 93.31 202 TRP A O 1
ATOM 1595 N N . SER A 1 203 ? -3.733 1.260 1.662 1.00 92.88 203 SER A N 1
ATOM 1596 C CA . SER A 1 203 ? -5.008 0.893 2.290 1.00 92.88 203 SER A CA 1
ATOM 1597 C C . SER A 1 203 ? -6.121 0.546 1.297 1.00 92.88 203 SER A C 1
ATOM 1599 O O . SER A 1 203 ? -7.074 -0.122 1.679 1.00 92.88 203 SER A O 1
ATOM 1601 N N . ASP A 1 204 ? -6.022 0.952 0.022 1.00 94.56 204 ASP A N 1
ATOM 1602 C CA . ASP A 1 204 ? -6.948 0.499 -1.023 1.00 94.56 204 ASP A CA 1
ATOM 1603 C C . ASP A 1 204 ? -6.771 -1.004 -1.331 1.00 94.56 204 ASP A C 1
ATOM 1605 O O . ASP A 1 204 ? -7.725 -1.616 -1.801 1.00 94.56 204 ASP A O 1
ATOM 1609 N N . ALA A 1 205 ? -5.599 -1.600 -1.053 1.00 94.50 205 ALA A N 1
ATOM 1610 C CA . ALA A 1 205 ? -5.361 -3.041 -1.211 1.00 94.50 205 ALA A CA 1
ATOM 1611 C C . ALA A 1 205 ? -6.098 -3.885 -0.155 1.00 94.50 205 ALA A C 1
ATOM 1613 O O . ALA A 1 205 ? -6.453 -5.022 -0.436 1.00 94.50 205 ALA A O 1
ATOM 1614 N N . PHE A 1 206 ? -6.399 -3.304 1.010 1.00 91.75 206 PHE A N 1
ATOM 1615 C CA . PHE A 1 206 ? -7.166 -3.924 2.093 1.00 91.75 206 PHE A CA 1
ATOM 1616 C C . PHE A 1 206 ? -8.664 -3.653 1.903 1.00 91.75 206 PHE A C 1
ATOM 1618 O O . PHE A 1 206 ? -9.280 -2.848 2.605 1.00 91.75 206 PHE A O 1
ATOM 1625 N N . PHE A 1 207 ? -9.245 -4.242 0.856 1.00 91.19 207 PHE A N 1
ATOM 1626 C CA . PHE A 1 207 ? -10.639 -4.000 0.459 1.00 91.19 207 PHE A CA 1
ATOM 1627 C C . PHE A 1 207 ? -11.604 -5.134 0.828 1.00 91.19 207 PHE A C 1
ATOM 1629 O O . PHE A 1 207 ? -12.804 -4.982 0.581 1.00 91.19 207 PHE A O 1
ATOM 1636 N N . SER A 1 208 ? -11.084 -6.238 1.363 1.00 88.75 208 SER A N 1
ATOM 1637 C CA . SER A 1 208 ? -11.796 -7.468 1.712 1.00 88.75 208 SER A CA 1
ATOM 1638 C C . SER A 1 208 ? -11.236 -8.019 3.021 1.00 88.75 208 SER A C 1
ATOM 1640 O O . SER A 1 208 ? -10.067 -7.792 3.321 1.00 88.75 208 SER A O 1
ATOM 1642 N N . THR A 1 209 ? -12.036 -8.811 3.731 1.00 86.38 209 THR A N 1
ATOM 1643 C CA . THR A 1 209 ? -11.599 -9.605 4.891 1.00 86.38 209 THR A CA 1
ATOM 1644 C C . THR A 1 209 ? -10.772 -10.836 4.525 1.00 86.38 209 THR A C 1
ATOM 1646 O O . THR A 1 209 ? -10.128 -11.417 5.388 1.00 86.38 209 THR A O 1
ATOM 1649 N N . HIS A 1 210 ? -10.741 -11.227 3.248 1.00 90.00 210 HIS A N 1
ATOM 1650 C CA . HIS A 1 210 ? -9.886 -12.307 2.772 1.00 90.00 210 HIS A CA 1
ATOM 1651 C C . HIS A 1 210 ? -8.433 -11.819 2.704 1.00 90.00 210 HIS A C 1
ATOM 1653 O O . HIS A 1 210 ? -8.072 -11.010 1.842 1.00 90.00 210 HIS A O 1
ATOM 1659 N N . GLU A 1 211 ? -7.592 -12.328 3.601 1.00 87.81 211 GLU A N 1
ATOM 1660 C CA . GLU A 1 211 ? -6.213 -11.865 3.787 1.00 87.81 211 GLU A CA 1
ATOM 1661 C C . GLU A 1 211 ? -5.365 -12.026 2.516 1.00 87.81 211 GLU A C 1
ATOM 1663 O O . GLU A 1 211 ? -4.757 -11.062 2.034 1.00 87.81 211 GLU A O 1
ATOM 1668 N N . PHE A 1 212 ? -5.415 -13.209 1.892 1.00 94.31 212 PHE A N 1
ATOM 1669 C CA . PHE A 1 212 ? -4.666 -13.480 0.665 1.00 94.31 212 PHE A CA 1
ATOM 1670 C C . PHE A 1 212 ? -5.058 -12.559 -0.503 1.00 94.31 212 PHE A C 1
ATOM 1672 O O . PHE A 1 212 ? -4.199 -12.153 -1.287 1.00 94.31 212 PHE A O 1
ATOM 1679 N N . ALA A 1 213 ? -6.322 -12.128 -0.602 1.00 95.62 213 ALA A N 1
ATOM 1680 C CA . ALA A 1 213 ? -6.735 -11.173 -1.633 1.00 95.62 213 ALA A CA 1
ATOM 1681 C C . ALA A 1 213 ? -6.022 -9.817 -1.493 1.00 95.62 213 ALA A C 1
ATOM 1683 O O . ALA A 1 213 ? -5.623 -9.215 -2.495 1.00 95.62 213 ALA A O 1
ATOM 1684 N N . SER A 1 214 ? -5.813 -9.356 -0.257 1.00 94.38 214 SER A N 1
ATOM 1685 C CA . SER A 1 214 ? -5.059 -8.131 0.022 1.00 94.38 214 SER A CA 1
ATOM 1686 C C . SER A 1 214 ? -3.576 -8.313 -0.313 1.00 94.38 214 SER A C 1
ATOM 1688 O O . SER A 1 214 ? -2.983 -7.451 -0.967 1.00 94.38 214 SER A O 1
ATOM 1690 N N . ALA A 1 215 ? -2.991 -9.468 0.025 1.00 95.38 215 ALA A N 1
ATOM 1691 C CA . ALA A 1 215 ? -1.620 -9.819 -0.349 1.00 95.38 215 ALA A CA 1
ATOM 1692 C C . ALA A 1 215 ? -1.416 -9.824 -1.878 1.00 95.38 215 ALA A C 1
ATOM 1694 O O . ALA A 1 215 ? -0.443 -9.254 -2.374 1.00 95.38 215 ALA A O 1
ATOM 1695 N N . VAL A 1 216 ? -2.372 -10.378 -2.635 1.00 97.50 216 VAL A N 1
ATOM 1696 C CA . VAL A 1 216 ? -2.382 -10.376 -4.110 1.00 97.50 216 VAL A CA 1
ATOM 1697 C C . VAL A 1 216 ? -2.585 -8.978 -4.690 1.00 97.50 216 VAL A C 1
ATOM 1699 O O . VAL A 1 216 ? -2.159 -8.739 -5.816 1.00 97.50 216 VAL A O 1
ATOM 1702 N N . ALA A 1 217 ? -3.210 -8.043 -3.973 1.00 97.44 217 ALA A N 1
ATOM 1703 C CA . ALA A 1 217 ? -3.397 -6.661 -4.420 1.00 97.44 217 ALA A CA 1
ATOM 1704 C C . ALA A 1 217 ? -2.192 -5.756 -4.117 1.00 97.44 217 ALA A C 1
ATOM 1706 O O . ALA A 1 217 ? -1.961 -4.775 -4.825 1.00 97.44 217 ALA A O 1
ATOM 1707 N N . LEU A 1 218 ? -1.406 -6.060 -3.085 1.00 96.69 218 LEU A N 1
ATOM 1708 C CA . LEU A 1 218 ? -0.241 -5.263 -2.704 1.00 96.69 218 LEU A CA 1
ATOM 1709 C C . LEU A 1 218 ? 0.882 -5.353 -3.748 1.00 96.69 218 LEU A C 1
ATOM 1711 O O . LEU A 1 218 ? 1.088 -6.367 -4.411 1.00 96.69 218 LEU A O 1
ATOM 1715 N N . ASN A 1 219 ? 1.638 -4.269 -3.906 1.00 97.50 219 ASN A N 1
ATOM 1716 C CA . ASN A 1 219 ? 2.937 -4.299 -4.578 1.00 97.50 219 ASN A CA 1
ATOM 1717 C C . ASN A 1 219 ? 4.014 -4.268 -3.485 1.00 97.50 219 ASN A C 1
ATOM 1719 O O . ASN A 1 219 ? 4.014 -3.318 -2.699 1.00 97.50 219 ASN A O 1
ATOM 1723 N N . PRO A 1 220 ? 4.917 -5.260 -3.425 1.00 96.19 220 PRO A N 1
ATOM 1724 C CA . PRO A 1 220 ? 5.792 -5.461 -2.272 1.00 96.19 220 PRO A CA 1
ATOM 1725 C C . PRO A 1 220 ? 6.812 -4.340 -2.128 1.00 96.19 220 PRO A C 1
ATOM 1727 O O . PRO A 1 220 ? 7.115 -3.911 -1.027 1.00 96.19 220 PRO A O 1
ATOM 1730 N N . VAL A 1 221 ? 7.281 -3.781 -3.243 1.00 96.69 221 VAL A N 1
ATOM 1731 C CA . VAL A 1 221 ? 8.246 -2.679 -3.231 1.00 96.69 221 VAL A CA 1
ATOM 1732 C C . VAL A 1 221 ? 7.592 -1.407 -2.703 1.00 96.69 221 VAL A C 1
ATOM 1734 O O . VAL A 1 221 ? 8.134 -0.751 -1.818 1.00 96.69 221 VAL A O 1
ATOM 1737 N N . LEU A 1 222 ? 6.403 -1.062 -3.206 1.00 96.50 222 LEU A N 1
ATOM 1738 C CA . LEU A 1 222 ? 5.666 0.096 -2.695 1.00 96.50 222 LEU A CA 1
ATOM 1739 C C . LEU A 1 222 ? 5.262 -0.100 -1.228 1.00 96.50 222 LEU A C 1
ATOM 1741 O O . LEU A 1 222 ? 5.354 0.844 -0.450 1.00 96.50 222 LEU A O 1
ATOM 1745 N N . TYR A 1 223 ? 4.843 -1.308 -0.851 1.00 95.38 223 TYR A N 1
ATOM 1746 C CA . TYR A 1 223 ? 4.462 -1.646 0.519 1.00 95.38 223 TYR A CA 1
ATOM 1747 C C . TYR A 1 223 ? 5.648 -1.568 1.488 1.00 95.38 223 TYR A C 1
ATOM 1749 O O . TYR A 1 223 ? 5.526 -0.961 2.552 1.00 95.38 223 TYR A O 1
ATOM 1757 N N . PHE A 1 224 ? 6.816 -2.064 1.081 1.00 95.00 224 PHE A N 1
ATOM 1758 C CA . PHE A 1 224 ? 8.068 -1.934 1.820 1.00 95.00 224 PHE A CA 1
ATOM 1759 C C . PHE A 1 224 ? 8.410 -0.465 2.098 1.00 95.00 224 PHE A C 1
ATOM 1761 O O . PHE A 1 224 ? 8.669 -0.091 3.236 1.00 95.00 224 PHE A O 1
ATOM 1768 N N . PHE A 1 225 ? 8.342 0.416 1.093 1.00 93.31 225 PHE A N 1
ATOM 1769 C CA . PHE A 1 225 ? 8.612 1.845 1.308 1.00 93.31 225 PHE A CA 1
ATOM 1770 C C . PHE A 1 225 ? 7.546 2.558 2.153 1.00 93.31 225 PHE A C 1
ATOM 1772 O O . PHE A 1 225 ? 7.849 3.559 2.805 1.00 93.31 225 PHE A O 1
ATOM 1779 N N . GLU A 1 226 ? 6.298 2.083 2.148 1.00 91.81 226 GLU A N 1
ATOM 1780 C CA . GLU A 1 226 ? 5.256 2.603 3.038 1.00 91.81 226 GLU A CA 1
ATOM 1781 C C . GLU A 1 226 ? 5.498 2.187 4.494 1.00 91.81 226 GLU A C 1
ATOM 1783 O O . GLU A 1 226 ? 5.417 3.039 5.375 1.00 91.81 226 GLU A O 1
ATOM 1788 N N . THR A 1 227 ? 5.866 0.928 4.741 1.00 91.56 227 THR A N 1
ATOM 1789 C CA . THR A 1 227 ? 6.176 0.403 6.084 1.00 91.56 227 THR A CA 1
ATOM 1790 C C . THR A 1 227 ? 7.522 0.897 6.613 1.00 91.56 227 THR A C 1
ATOM 1792 O O . THR A 1 227 ? 7.682 1.076 7.815 1.00 91.56 227 THR A O 1
ATOM 1795 N N . PHE A 1 228 ? 8.466 1.249 5.736 1.00 89.88 228 PHE A N 1
ATOM 1796 C CA . PHE A 1 228 ? 9.765 1.823 6.115 1.00 89.88 228 PHE A CA 1
ATOM 1797 C C . PHE A 1 228 ? 9.651 3.165 6.851 1.00 89.88 228 PHE A C 1
ATOM 1799 O O . PHE A 1 228 ? 10.576 3.571 7.554 1.00 89.88 228 PHE A O 1
ATOM 1806 N N . LYS A 1 229 ? 8.509 3.851 6.723 1.00 86.25 229 LYS A N 1
ATOM 1807 C CA . LYS A 1 229 ? 8.186 5.062 7.495 1.00 86.25 229 LYS A CA 1
ATOM 1808 C C . LYS A 1 229 ? 7.905 4.763 8.971 1.00 86.25 229 LYS A C 1
ATOM 1810 O O . LYS A 1 229 ? 7.951 5.685 9.771 1.00 86.25 229 LYS A O 1
ATOM 1815 N N . ASN A 1 230 ? 7.613 3.508 9.305 1.00 84.25 230 ASN A N 1
ATOM 1816 C CA . ASN A 1 230 ? 7.343 3.011 10.652 1.00 84.25 230 ASN A CA 1
ATOM 1817 C C . ASN A 1 230 ? 8.485 2.120 11.178 1.00 84.25 230 ASN A C 1
ATOM 1819 O O . ASN A 1 230 ? 8.307 1.453 12.188 1.00 84.25 230 ASN A O 1
ATOM 1823 N N . ARG A 1 231 ? 9.656 2.096 10.523 1.00 78.12 231 ARG A N 1
ATOM 1824 C CA . ARG A 1 231 ? 10.776 1.213 10.909 1.00 78.12 231 ARG A CA 1
ATOM 1825 C C . ARG A 1 231 ? 11.344 1.496 12.304 1.00 78.12 231 ARG A C 1
ATOM 1827 O O . ARG A 1 231 ? 11.950 0.616 12.892 1.00 78.12 231 ARG A O 1
ATOM 1834 N N . ASP A 1 232 ? 11.179 2.728 12.783 1.00 73.94 232 ASP A N 1
ATOM 1835 C CA . ASP A 1 232 ? 11.679 3.171 14.086 1.00 73.94 232 ASP A CA 1
ATOM 1836 C C . ASP A 1 232 ? 10.674 2.852 15.217 1.00 73.94 232 ASP A C 1
ATOM 1838 O O . ASP A 1 232 ? 10.911 3.196 16.371 1.00 73.94 232 ASP A O 1
ATOM 1842 N N . VAL A 1 233 ? 9.531 2.223 14.896 1.00 73.19 233 VAL A N 1
ATOM 1843 C CA . VAL A 1 233 ? 8.595 1.700 15.899 1.00 73.19 233 VAL A CA 1
ATOM 1844 C C . VAL A 1 233 ? 9.194 0.419 16.467 1.00 73.19 233 VAL A C 1
ATOM 1846 O O . VAL A 1 233 ? 9.174 -0.623 15.814 1.00 73.19 233 VAL A O 1
ATOM 1849 N N . ASP A 1 234 ? 9.741 0.519 17.675 1.00 68.88 234 ASP A N 1
ATOM 1850 C CA . ASP A 1 234 ? 10.313 -0.620 18.382 1.00 68.88 234 ASP A CA 1
ATOM 1851 C C . ASP A 1 234 ? 9.209 -1.592 18.831 1.00 68.88 234 ASP A C 1
ATOM 1853 O O . ASP A 1 234 ? 8.202 -1.194 19.420 1.00 68.88 234 ASP A O 1
ATOM 1857 N N . GLN A 1 235 ? 9.402 -2.872 18.527 1.00 72.88 235 GLN A N 1
ATOM 1858 C CA . GLN A 1 235 ? 8.546 -3.978 18.949 1.00 72.88 235 GLN A CA 1
ATOM 1859 C C . GLN A 1 235 ? 9.404 -4.950 19.750 1.00 72.88 235 GLN A C 1
ATOM 1861 O O . GLN A 1 235 ? 9.685 -6.053 19.288 1.00 72.88 235 GLN A O 1
ATOM 1866 N N . ASN A 1 236 ? 9.869 -4.513 20.919 1.00 82.69 236 ASN A N 1
ATOM 1867 C CA . ASN A 1 236 ? 10.714 -5.319 21.786 1.00 82.69 236 ASN A CA 1
ATOM 1868 C C . ASN A 1 236 ? 9.854 -6.146 22.762 1.00 82.69 236 ASN A C 1
ATOM 1870 O O . ASN A 1 236 ? 9.311 -5.580 23.716 1.00 82.69 236 ASN A O 1
ATOM 1874 N N . PRO A 1 237 ? 9.729 -7.474 22.569 1.00 85.56 237 PRO A N 1
ATOM 1875 C CA . PRO A 1 237 ? 8.925 -8.311 23.451 1.00 85.56 237 PRO A CA 1
ATOM 1876 C C . PRO A 1 237 ? 9.490 -8.370 24.869 1.00 85.56 237 PRO A C 1
ATOM 1878 O O . PRO A 1 237 ? 8.719 -8.540 25.804 1.00 85.56 237 PRO A O 1
ATOM 1881 N N . ASP A 1 238 ? 10.805 -8.207 25.042 1.00 88.81 238 ASP A N 1
ATOM 1882 C CA . ASP A 1 238 ? 11.451 -8.241 26.357 1.00 88.81 238 ASP A CA 1
ATOM 1883 C C . ASP A 1 238 ? 10.965 -7.069 27.214 1.00 88.81 238 ASP A C 1
ATOM 1885 O O . ASP A 1 238 ? 10.537 -7.272 28.345 1.00 88.81 238 ASP A O 1
ATOM 1889 N N . VAL A 1 239 ? 10.876 -5.871 26.625 1.00 89.69 239 VAL A N 1
ATOM 1890 C CA . VAL A 1 239 ? 10.302 -4.695 27.299 1.00 89.69 239 VAL A CA 1
ATOM 1891 C C . VAL A 1 239 ? 8.842 -4.945 27.674 1.00 89.69 239 VAL A C 1
ATOM 1893 O O . VAL A 1 239 ? 8.417 -4.603 28.773 1.00 89.69 239 VAL A O 1
ATOM 1896 N N . VAL A 1 240 ? 8.052 -5.563 26.790 1.00 90.31 240 VAL A N 1
ATOM 1897 C CA . VAL A 1 240 ? 6.653 -5.895 27.107 1.00 90.31 240 VAL A CA 1
ATOM 1898 C C . VAL A 1 240 ? 6.579 -6.895 28.264 1.00 90.31 240 VAL A C 1
ATOM 1900 O O . VAL A 1 240 ? 5.728 -6.730 29.136 1.00 90.31 240 VAL A O 1
ATOM 1903 N N . ARG A 1 241 ? 7.475 -7.893 28.308 1.00 93.81 241 ARG A N 1
ATOM 1904 C CA . ARG A 1 241 ? 7.556 -8.871 29.405 1.00 93.81 241 ARG A CA 1
ATOM 1905 C C . ARG A 1 241 ? 7.936 -8.223 30.731 1.00 93.81 241 ARG A C 1
ATOM 1907 O O . ARG A 1 241 ? 7.341 -8.585 31.742 1.00 93.81 241 ARG A O 1
ATOM 1914 N N . ASP A 1 242 ? 8.830 -7.237 30.727 1.00 94.31 242 ASP A N 1
ATOM 1915 C CA . ASP A 1 242 ? 9.217 -6.508 31.942 1.00 94.31 242 ASP A CA 1
ATOM 1916 C C . ASP A 1 242 ? 8.015 -5.807 32.602 1.00 94.31 242 ASP A C 1
ATOM 1918 O O . ASP A 1 242 ? 7.879 -5.820 33.825 1.00 94.31 242 ASP A O 1
ATOM 1922 N N . PHE A 1 243 ? 7.099 -5.246 31.800 1.00 93.56 243 PHE A N 1
ATOM 1923 C CA . PHE A 1 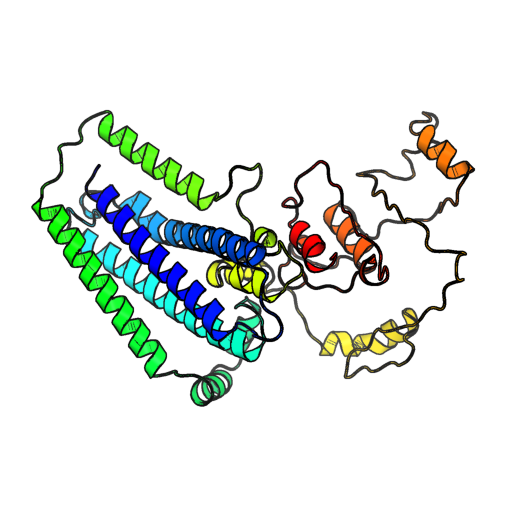243 ? 5.881 -4.579 32.290 1.00 93.56 243 PHE A CA 1
ATOM 1924 C C . PHE A 1 243 ? 4.649 -5.495 32.371 1.00 93.56 243 PHE A C 1
ATOM 1926 O O . PHE A 1 243 ? 3.593 -5.076 32.853 1.00 93.56 243 PHE A O 1
ATOM 1933 N N . TYR A 1 244 ? 4.746 -6.740 31.900 1.00 95.94 244 TYR A N 1
ATOM 1934 C CA . TYR A 1 244 ? 3.612 -7.657 31.799 1.00 95.94 244 TYR A CA 1
ATOM 1935 C C . TYR A 1 244 ? 2.899 -7.911 33.138 1.00 95.94 244 TYR A C 1
ATOM 1937 O O . TYR A 1 244 ? 1.671 -7.831 33.143 1.00 95.94 244 TYR A O 1
ATOM 1945 N N . PRO A 1 245 ? 3.591 -8.153 34.274 1.00 95.44 245 PRO A N 1
ATOM 1946 C CA . PRO A 1 245 ? 2.915 -8.411 35.547 1.00 95.44 245 PRO A CA 1
ATOM 1947 C C . PRO A 1 245 ? 1.989 -7.268 35.984 1.00 95.44 245 PRO A C 1
ATOM 1949 O O . PRO A 1 245 ? 0.840 -7.514 36.349 1.00 95.44 245 PRO A O 1
ATOM 1952 N N . GLU A 1 246 ? 2.453 -6.018 35.873 1.00 95.75 246 GLU A N 1
ATOM 1953 C CA . GLU A 1 246 ? 1.665 -4.830 36.229 1.00 95.75 246 GLU A CA 1
ATOM 1954 C C . GLU A 1 246 ? 0.465 -4.657 35.287 1.00 95.75 246 GLU A C 1
ATOM 1956 O O . GLU A 1 246 ? -0.652 -4.369 35.724 1.00 95.75 246 GLU A O 1
ATOM 1961 N N . MET A 1 247 ? 0.664 -4.882 33.984 1.00 93.81 247 MET A N 1
ATOM 1962 C CA . MET A 1 247 ? -0.421 -4.812 33.003 1.00 93.81 247 MET A CA 1
ATOM 1963 C C . MET A 1 247 ? -1.465 -5.912 33.217 1.00 93.81 247 MET A C 1
ATOM 1965 O O . MET A 1 247 ? -2.660 -5.622 33.182 1.00 93.81 247 MET A O 1
ATOM 1969 N N . ALA A 1 248 ? -1.037 -7.154 33.445 1.00 95.56 248 ALA A N 1
ATOM 1970 C CA . ALA A 1 248 ? -1.921 -8.298 33.641 1.00 95.56 248 ALA A CA 1
ATOM 1971 C C . ALA A 1 248 ? -2.794 -8.124 34.892 1.00 95.56 248 ALA A C 1
ATOM 1973 O O . ALA A 1 248 ? -4.008 -8.329 34.827 1.00 95.56 248 ALA A O 1
ATOM 1974 N N . GLU A 1 249 ? -2.202 -7.656 35.996 1.00 95.19 249 GLU A N 1
ATOM 1975 C CA . GLU A 1 249 ? -2.934 -7.292 37.211 1.00 95.19 249 GLU A CA 1
ATOM 1976 C C . GLU A 1 249 ? -3.927 -6.155 36.935 1.00 95.19 249 GLU A C 1
ATOM 1978 O O . GLU A 1 249 ? -5.111 -6.255 37.265 1.00 95.19 249 GLU A O 1
ATOM 1983 N N . ARG A 1 250 ? -3.476 -5.080 36.275 1.00 93.06 250 ARG A N 1
ATOM 1984 C CA . ARG A 1 250 ? -4.313 -3.904 36.009 1.00 93.06 250 ARG A CA 1
ATOM 1985 C C . ARG A 1 250 ? -5.493 -4.200 35.083 1.00 93.06 250 ARG A C 1
ATOM 1987 O O . ARG A 1 250 ? -6.551 -3.584 35.237 1.00 93.06 250 ARG A O 1
ATOM 1994 N N . LEU A 1 251 ? -5.307 -5.084 34.106 1.00 91.12 251 LEU A N 1
ATOM 1995 C CA . LEU A 1 251 ? -6.330 -5.477 33.136 1.00 91.12 251 LEU A CA 1
ATOM 1996 C C . LEU A 1 251 ? -7.256 -6.581 33.666 1.00 91.12 251 LEU A C 1
ATOM 1998 O O . LEU A 1 251 ? -8.371 -6.722 33.151 1.00 91.12 251 LEU A O 1
ATOM 2002 N N . GLY A 1 252 ? -6.828 -7.310 34.703 1.00 93.88 252 GLY A N 1
ATOM 2003 C CA . GLY A 1 252 ? -7.537 -8.469 35.238 1.00 93.88 252 GLY A CA 1
ATOM 2004 C C . GLY A 1 252 ? -7.509 -9.642 34.261 1.00 93.88 252 GLY A C 1
ATOM 2005 O O . GLY A 1 252 ? -8.565 -10.129 33.877 1.00 93.88 252 GLY A O 1
ATOM 2006 N N . VAL A 1 253 ? -6.314 -10.019 33.799 1.00 95.06 253 VAL A N 1
ATOM 2007 C CA . VAL A 1 253 ? -6.090 -11.177 32.914 1.00 95.06 253 VAL A CA 1
ATOM 2008 C C . VAL A 1 253 ? -6.368 -12.474 33.681 1.00 95.06 253 VAL A C 1
ATOM 2010 O O . VAL A 1 253 ? -5.853 -12.649 34.785 1.00 95.06 253 VAL A O 1
ATOM 2013 N N . ASP A 1 254 ? -7.146 -13.392 33.098 1.00 92.44 254 ASP A N 1
ATOM 2014 C CA . ASP A 1 254 ? -7.610 -14.602 33.803 1.00 92.44 254 ASP A CA 1
ATOM 2015 C C . ASP A 1 254 ? -6.502 -15.644 33.996 1.00 92.44 254 ASP A C 1
ATOM 2017 O O . ASP A 1 254 ? -6.404 -16.285 35.043 1.00 92.44 254 ASP A O 1
ATOM 2021 N N . ALA A 1 255 ? -5.658 -15.816 32.976 1.00 94.56 255 ALA A N 1
ATOM 2022 C CA . ALA A 1 255 ? -4.557 -16.775 32.970 1.00 94.56 255 ALA A CA 1
ATOM 2023 C C . ALA A 1 255 ? -3.254 -16.094 32.514 1.00 94.56 255 ALA A C 1
ATOM 2025 O O . ALA A 1 255 ? -2.881 -16.221 31.342 1.00 94.56 255 ALA A O 1
ATOM 2026 N N . PRO A 1 256 ? -2.570 -15.344 33.403 1.00 95.38 256 PRO A N 1
ATOM 2027 C CA . PRO A 1 256 ? -1.350 -14.639 33.040 1.00 95.38 256 PRO A CA 1
ATOM 2028 C C . PRO A 1 256 ? -0.246 -15.594 32.563 1.00 95.38 256 PRO A C 1
ATOM 2030 O O . PRO A 1 256 ? 0.111 -16.543 33.258 1.00 95.38 256 PRO A O 1
ATOM 2033 N N . ASP A 1 257 ? 0.312 -15.311 31.390 1.00 94.94 257 ASP A N 1
ATOM 2034 C CA . ASP A 1 257 ? 1.418 -16.033 30.759 1.00 94.94 257 ASP A CA 1
ATOM 2035 C C . ASP A 1 257 ? 2.384 -15.001 30.144 1.00 94.94 257 ASP A C 1
ATOM 2037 O O . ASP A 1 257 ? 2.120 -14.488 29.049 1.00 94.94 257 ASP A O 1
ATOM 2041 N N . PRO A 1 258 ? 3.479 -14.648 30.850 1.00 91.06 258 PRO A N 1
ATOM 2042 C CA . PRO A 1 258 ? 4.461 -13.677 30.369 1.00 91.06 258 PRO A CA 1
ATOM 2043 C C . PRO A 1 258 ? 5.231 -14.154 29.133 1.00 91.06 258 PRO A C 1
ATOM 2045 O O . PRO A 1 258 ? 5.630 -13.335 28.308 1.00 91.06 258 PRO A O 1
ATOM 2048 N N . ASP A 1 259 ? 5.432 -15.463 28.973 1.00 89.94 259 ASP A N 1
ATOM 2049 C CA . ASP A 1 259 ? 6.199 -16.009 27.852 1.00 89.94 259 ASP A CA 1
ATOM 2050 C C . ASP A 1 259 ? 5.407 -15.892 26.548 1.00 89.94 259 ASP A C 1
ATOM 2052 O O . ASP A 1 259 ? 5.963 -15.545 25.501 1.00 89.94 259 ASP A O 1
ATOM 2056 N N . ARG A 1 260 ? 4.091 -16.128 26.626 1.00 91.25 260 ARG A N 1
ATOM 2057 C CA . ARG A 1 260 ? 3.158 -15.988 25.498 1.00 91.25 260 ARG A CA 1
ATOM 2058 C C . ARG A 1 260 ? 2.529 -14.604 25.374 1.00 91.25 260 ARG A C 1
ATOM 2060 O O . ARG A 1 260 ? 1.850 -14.363 24.379 1.00 91.25 260 ARG A O 1
ATOM 2067 N N . LEU A 1 261 ? 2.754 -13.713 26.343 1.00 91.75 261 LEU A N 1
ATOM 2068 C CA . LEU A 1 261 ? 2.131 -12.389 26.428 1.00 91.75 261 LEU A CA 1
ATOM 2069 C C . LEU A 1 261 ? 0.595 -12.463 26.347 1.00 91.75 261 LEU A C 1
ATOM 2071 O O . LEU A 1 261 ? -0.033 -11.771 25.547 1.00 91.75 261 LEU A O 1
ATOM 2075 N N . ASN A 1 262 ? -0.018 -13.324 27.164 1.00 93.19 262 ASN A N 1
ATOM 2076 C CA . ASN A 1 262 ? -1.473 -13.480 27.173 1.00 93.19 262 ASN A CA 1
ATOM 2077 C C . ASN A 1 262 ? -2.167 -12.258 27.804 1.00 93.19 262 ASN A C 1
ATOM 2079 O O . ASN A 1 262 ? -1.920 -11.948 28.965 1.00 93.19 262 ASN A O 1
ATOM 2083 N N . PHE A 1 263 ? -3.072 -11.594 27.091 1.00 91.44 263 PHE A N 1
ATOM 2084 C CA . PHE A 1 263 ? -3.874 -10.486 27.635 1.00 91.44 263 PHE A CA 1
ATOM 2085 C C . PHE A 1 263 ? -5.374 -10.806 27.697 1.00 91.44 263 PHE A C 1
ATOM 2087 O O . PHE A 1 263 ? -6.189 -9.904 27.910 1.00 91.44 263 PHE A O 1
ATOM 2094 N N . ASP A 1 264 ? -5.741 -12.075 27.517 1.00 91.12 264 ASP A N 1
ATOM 2095 C CA . ASP A 1 264 ? -7.132 -12.501 27.473 1.00 91.12 264 ASP A CA 1
ATOM 2096 C C . ASP A 1 264 ? -7.796 -12.413 28.850 1.00 91.12 264 ASP A C 1
ATOM 2098 O O . ASP A 1 264 ? -7.235 -12.776 29.890 1.00 91.12 264 ASP A O 1
ATOM 2102 N N . ARG A 1 265 ? -9.035 -11.929 28.833 1.00 90.50 265 ARG A N 1
ATOM 2103 C CA . ARG A 1 265 ? -9.924 -11.901 29.990 1.00 90.50 265 ARG A CA 1
ATOM 2104 C C . ARG A 1 265 ? -11.364 -12.094 29.542 1.00 90.50 265 ARG A C 1
ATOM 2106 O O . ARG A 1 265 ? -11.790 -11.515 28.538 1.00 90.50 265 ARG A O 1
ATOM 2113 N N . GLU A 1 266 ? -12.128 -12.841 30.313 1.00 87.38 266 GLU A N 1
ATOM 2114 C CA . GLU A 1 266 ? -13.535 -13.096 30.085 1.00 87.38 266 GLU A CA 1
ATOM 2115 C C . GLU A 1 266 ? -14.371 -12.311 31.095 1.00 87.38 266 GLU A C 1
ATOM 2117 O O . GLU A 1 266 ? -14.318 -12.504 32.308 1.00 87.38 266 GLU A O 1
ATOM 2122 N N . LEU A 1 267 ? -15.182 -11.389 30.582 1.00 82.75 267 LEU A N 1
ATOM 2123 C CA . LEU A 1 267 ? -16.153 -10.666 31.390 1.00 82.75 267 LEU A CA 1
ATOM 2124 C C . LEU A 1 267 ? -17.548 -11.182 31.062 1.00 82.75 267 LEU A C 1
ATOM 2126 O O . LEU A 1 267 ? -18.061 -10.955 29.965 1.00 82.75 267 LEU A O 1
ATOM 2130 N N . VAL A 1 268 ? -18.196 -11.819 32.037 1.00 79.81 268 VAL A N 1
ATOM 2131 C CA . VAL A 1 268 ? -19.603 -12.208 31.911 1.00 79.81 268 VAL A CA 1
ATOM 2132 C C . VAL A 1 268 ? -20.464 -10.948 32.005 1.00 79.81 268 VAL A C 1
ATOM 2134 O O . VAL A 1 268 ? -20.733 -10.416 33.085 1.00 79.81 268 VAL A O 1
ATOM 2137 N N . GLY A 1 269 ? -20.877 -10.436 30.847 1.00 72.69 269 GLY A N 1
ATOM 2138 C CA . GLY A 1 269 ? -21.864 -9.365 30.765 1.00 72.69 269 GLY A CA 1
ATOM 2139 C C . GLY A 1 269 ? -23.224 -9.824 31.298 1.00 72.69 269 GLY A C 1
ATOM 2140 O O . GLY A 1 269 ? -23.542 -11.012 31.296 1.00 72.69 269 GLY A O 1
ATOM 2141 N N . ARG A 1 270 ? -24.070 -8.880 31.726 1.00 75.12 270 ARG A N 1
ATOM 2142 C CA . ARG A 1 270 ? -25.485 -9.198 31.964 1.00 75.12 270 ARG A CA 1
ATOM 2143 C C . ARG A 1 270 ? -26.122 -9.514 30.608 1.00 75.12 270 ARG A C 1
ATOM 2145 O O . ARG A 1 270 ? -26.099 -8.625 29.754 1.00 75.12 270 ARG A O 1
ATOM 2152 N N . PRO A 1 271 ? -26.664 -10.723 30.380 1.00 65.06 271 PRO A N 1
ATOM 2153 C CA . PRO A 1 271 ? -27.342 -11.009 29.128 1.00 65.06 271 PRO A CA 1
ATOM 2154 C C . PRO A 1 271 ? -28.532 -10.057 29.003 1.00 65.06 271 PRO A C 1
ATOM 2156 O O . PRO A 1 271 ? -29.424 -10.047 29.850 1.00 65.06 271 PRO A O 1
ATOM 2159 N N . GLY A 1 272 ? -28.504 -9.204 27.979 1.00 66.75 272 GLY A N 1
ATOM 2160 C CA . GLY A 1 272 ? -29.693 -8.470 27.569 1.00 66.75 272 GLY A CA 1
ATOM 2161 C C . GLY A 1 272 ? -30.726 -9.449 27.016 1.00 66.75 272 GLY A C 1
ATOM 2162 O O . GLY A 1 272 ? -30.371 -10.512 26.504 1.00 66.75 272 GLY A O 1
ATOM 2163 N N . GLU A 1 273 ? -32.007 -9.106 27.107 1.00 76.00 273 GLU A N 1
ATOM 2164 C CA . GLU A 1 273 ? -33.039 -9.884 26.426 1.00 76.00 273 GLU A CA 1
ATOM 2165 C C . GLU A 1 273 ? -32.923 -9.694 24.903 1.00 76.00 273 GLU A C 1
ATOM 2167 O O . GLU A 1 273 ? -32.884 -8.573 24.392 1.00 76.00 273 GLU A O 1
ATOM 2172 N N . GLY A 1 274 ? -32.879 -10.806 24.165 1.00 81.38 274 GLY A N 1
ATOM 2173 C CA . GLY A 1 274 ? -32.887 -10.814 22.701 1.00 81.38 274 GLY A CA 1
ATOM 2174 C C . GLY A 1 274 ? -31.551 -10.470 22.027 1.00 81.38 274 GLY A C 1
ATOM 2175 O O . GLY A 1 274 ? -30.471 -10.602 22.596 1.00 81.38 274 GLY A O 1
ATOM 2176 N N . ARG A 1 275 ? -31.637 -10.082 20.748 1.00 85.69 275 ARG A N 1
ATOM 2177 C CA . ARG A 1 275 ? -30.509 -9.670 19.895 1.00 85.69 275 ARG A CA 1
ATOM 2178 C C . ARG A 1 275 ? -30.794 -8.279 19.315 1.00 85.69 275 ARG A C 1
ATOM 2180 O O . ARG A 1 275 ? -31.259 -8.187 18.179 1.00 85.69 275 ARG A O 1
ATOM 2187 N N . PRO A 1 276 ? -30.600 -7.195 20.087 1.00 90.44 276 PRO A N 1
ATOM 2188 C CA . PRO A 1 276 ? -30.896 -5.850 19.612 1.00 90.44 276 PRO A CA 1
ATOM 2189 C C . PRO A 1 276 ? -29.898 -5.421 18.538 1.00 90.44 276 PRO A C 1
ATOM 2191 O O . PRO A 1 276 ? -28.739 -5.837 18.562 1.00 90.44 276 PRO A O 1
ATOM 2194 N N . ASN A 1 277 ? -30.331 -4.538 17.638 1.00 92.12 277 ASN A N 1
ATOM 2195 C CA . ASN A 1 277 ? -29.420 -3.806 16.762 1.00 92.12 277 ASN A CA 1
ATOM 2196 C C . ASN A 1 277 ? -28.574 -2.835 17.597 1.00 92.12 277 ASN A C 1
ATOM 2198 O O . ASN A 1 277 ? -29.105 -2.144 18.466 1.00 92.12 277 ASN A O 1
ATOM 2202 N N . VAL A 1 278 ? -27.276 -2.746 17.302 1.00 91.62 278 VAL A N 1
ATOM 2203 C CA . VAL A 1 278 ? -26.353 -1.827 17.981 1.00 91.62 278 VAL A CA 1
ATOM 2204 C C . VAL A 1 278 ? -25.899 -0.750 17.008 1.00 91.62 278 VAL A C 1
ATOM 2206 O O . VAL A 1 278 ? -25.325 -1.047 15.963 1.00 91.62 278 VAL A O 1
ATOM 2209 N N . VAL A 1 279 ? -26.147 0.513 17.361 1.00 93.56 279 VAL A N 1
ATOM 2210 C CA . VAL A 1 279 ? -25.772 1.677 16.550 1.00 93.56 279 VAL A CA 1
ATOM 2211 C C . VAL A 1 279 ? -24.804 2.544 17.344 1.00 93.56 279 VAL A C 1
ATOM 2213 O O . VAL A 1 279 ? -25.141 3.041 18.415 1.00 93.56 279 VAL A O 1
ATOM 2216 N N . ILE A 1 280 ? -23.599 2.737 16.805 1.00 92.25 280 ILE A N 1
ATOM 2217 C CA . ILE A 1 280 ? -22.562 3.587 17.398 1.00 92.25 280 ILE A CA 1
ATOM 2218 C C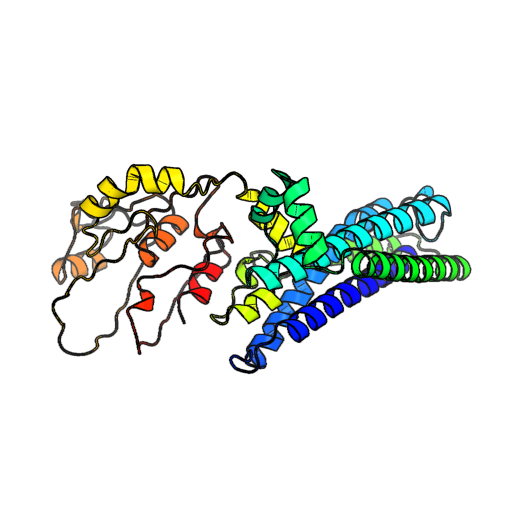 . ILE A 1 280 ? -22.414 4.842 16.540 1.00 92.25 280 ILE A C 1
ATOM 2220 O O . ILE A 1 280 ? -22.097 4.754 15.353 1.00 92.25 280 ILE A O 1
ATOM 2224 N N . VAL A 1 281 ? -22.609 6.014 17.149 1.00 93.56 281 VAL A N 1
ATOM 2225 C CA . VAL A 1 281 ? -22.457 7.313 16.481 1.00 93.56 281 VAL A CA 1
ATOM 2226 C C . VAL A 1 281 ? -21.247 8.041 17.059 1.00 93.56 281 VAL A C 1
ATOM 2228 O O . VAL A 1 281 ? -21.272 8.519 18.190 1.00 93.56 281 VAL A O 1
ATOM 2231 N N . LEU A 1 282 ? -20.176 8.138 16.268 1.00 91.88 282 LEU A N 1
ATOM 2232 C CA . LEU A 1 282 ? -18.996 8.931 16.614 1.00 91.88 282 LEU A CA 1
ATOM 2233 C C . LEU A 1 282 ? -19.224 10.390 16.204 1.00 91.88 282 LEU A C 1
ATOM 2235 O O . LEU A 1 282 ? -19.322 10.703 15.018 1.00 91.88 282 LEU A O 1
ATOM 2239 N N . LEU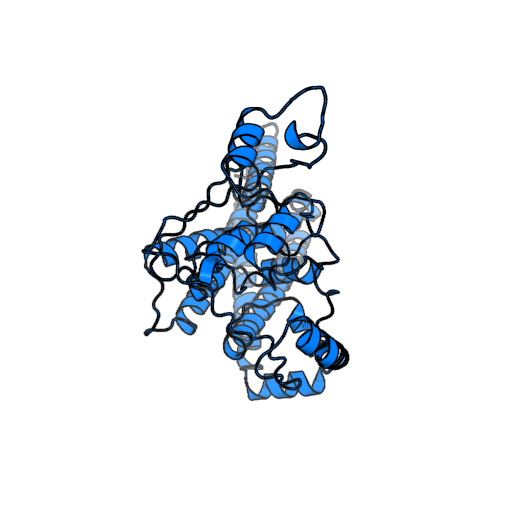 A 1 283 ? -19.311 11.280 17.192 1.00 92.94 283 LEU A N 1
ATOM 2240 C CA . LEU A 1 283 ? -19.596 12.700 16.981 1.00 92.94 283 LEU A CA 1
ATOM 2241 C C . LEU A 1 283 ? -18.289 13.479 16.771 1.00 92.94 283 LEU A C 1
ATOM 2243 O O . LEU A 1 283 ? -17.493 13.653 17.694 1.00 92.94 283 LEU A O 1
ATOM 2247 N N . GLU A 1 284 ? -18.062 13.938 15.539 1.00 91.69 284 GLU A N 1
ATOM 2248 C CA . GLU A 1 284 ? -16.846 14.658 15.143 1.00 91.69 284 GLU A CA 1
ATOM 2249 C C . GLU A 1 284 ? -16.680 15.967 15.929 1.00 91.69 284 GLU A C 1
ATOM 2251 O O . GLU A 1 284 ? -17.568 16.819 15.946 1.00 91.69 284 GLU A O 1
ATOM 2256 N N . SER A 1 285 ? -15.513 16.140 16.557 1.00 91.81 285 SER A N 1
ATOM 2257 C CA . SER A 1 285 ? -15.116 17.356 17.281 1.00 91.81 285 SER A CA 1
ATOM 2258 C C . SER A 1 285 ? -16.085 17.835 18.384 1.00 91.81 285 SER A C 1
ATOM 2260 O O . SER A 1 285 ? -16.002 18.994 18.830 1.00 91.81 285 SER A O 1
ATOM 2262 N N . LEU A 1 286 ? -16.978 16.959 18.860 1.00 93.31 286 LEU A N 1
ATOM 2263 C CA . LEU A 1 286 ? -17.859 17.234 19.990 1.00 93.31 286 LEU A CA 1
ATOM 2264 C C . LEU A 1 286 ? -17.073 17.163 21.303 1.00 93.31 286 LEU A C 1
ATOM 2266 O O . LEU A 1 286 ? -16.302 16.236 21.538 1.00 93.31 286 LEU A O 1
ATOM 2270 N N . ALA A 1 287 ? -17.289 18.143 22.176 1.00 92.56 287 ALA A N 1
ATOM 2271 C CA . ALA A 1 287 ? -16.673 18.205 23.495 1.00 92.56 287 ALA A CA 1
ATOM 2272 C C . ALA A 1 287 ? -17.730 18.553 24.546 1.00 92.56 287 ALA A C 1
ATOM 2274 O O . ALA A 1 287 ? -18.668 19.285 24.237 1.00 92.56 287 ALA A O 1
ATOM 2275 N N . TYR A 1 288 ? -17.548 18.082 25.785 1.00 94.69 288 TYR A N 1
ATOM 2276 C CA . TYR A 1 288 ? -18.516 18.259 26.876 1.00 94.69 288 TYR A CA 1
ATOM 2277 C C . TYR A 1 288 ? -18.962 19.719 27.036 1.00 94.69 288 TYR A C 1
ATOM 2279 O O . TYR A 1 288 ? -20.150 19.996 26.964 1.00 94.69 288 TYR A O 1
ATOM 2287 N N . TYR A 1 289 ? -18.026 20.672 27.119 1.00 94.06 289 TYR A N 1
ATOM 2288 C CA . TYR A 1 289 ? -18.335 22.102 27.294 1.00 94.06 289 TYR A CA 1
ATOM 2289 C C . TYR A 1 289 ? -19.155 22.734 26.148 1.00 94.06 289 TYR A C 1
ATOM 2291 O O . TYR A 1 289 ? -19.652 23.851 26.284 1.00 94.06 289 TYR A O 1
ATOM 2299 N N . LYS A 1 290 ? -19.282 22.053 25.000 1.00 94.81 290 LYS A N 1
ATOM 2300 C CA . LYS A 1 290 ? -20.086 22.497 23.852 1.00 94.81 290 LYS A CA 1
ATOM 2301 C C . LYS A 1 290 ? -21.534 22.006 23.918 1.00 94.81 290 LYS A C 1
ATOM 2303 O O . LYS A 1 290 ? -22.221 22.119 22.915 1.00 94.81 290 LYS A O 1
ATOM 2308 N N . THR A 1 291 ? -21.973 21.416 25.026 1.00 96.44 291 THR A N 1
ATOM 2309 C CA . THR A 1 291 ? -23.315 20.823 25.156 1.00 96.44 291 THR A CA 1
ATOM 2310 C C . THR A 1 291 ? -24.155 21.564 26.186 1.00 96.44 291 THR A C 1
ATOM 2312 O O . THR A 1 291 ? -23.596 22.123 27.135 1.00 96.44 291 THR A O 1
ATOM 2315 N N . GLY A 1 292 ? -25.478 21.568 26.036 1.00 95.75 292 GLY A N 1
ATOM 2316 C CA . GLY A 1 292 ? -26.371 22.218 26.999 1.00 95.75 292 GLY A CA 1
ATOM 2317 C C . GLY A 1 292 ? -26.292 21.550 28.380 1.00 95.75 292 GLY A C 1
ATOM 2318 O O . GLY A 1 292 ? -26.077 22.231 29.383 1.00 95.75 292 GLY A O 1
ATOM 2319 N N . PHE A 1 293 ? -26.248 20.212 28.441 1.00 93.88 293 PHE A N 1
ATOM 2320 C CA . PHE A 1 293 ? -26.120 19.434 29.687 1.00 93.88 293 PHE A CA 1
ATOM 2321 C C . PHE A 1 293 ? -24.793 19.629 30.449 1.00 93.88 293 PHE A C 1
ATOM 2323 O O . PHE A 1 293 ? -24.657 19.163 31.591 1.00 93.88 293 PHE A O 1
ATOM 2330 N N . SER A 1 294 ? -23.815 20.317 29.846 1.00 94.88 294 SER A N 1
ATOM 2331 C CA . SER A 1 294 ? -22.614 20.807 30.536 1.00 94.88 294 SER A CA 1
ATOM 2332 C C . SER A 1 294 ? -22.834 22.083 31.353 1.00 94.88 294 SER A C 1
ATOM 2334 O O . SER A 1 294 ? -21.940 22.478 32.098 1.00 94.88 294 SER A O 1
ATOM 2336 N N . GLY A 1 295 ? -24.015 22.699 31.245 1.00 94.94 295 GLY A N 1
ATOM 2337 C CA . GLY A 1 295 ? -24.318 24.024 31.782 1.00 94.94 295 GLY A CA 1
ATOM 2338 C C . GLY A 1 295 ? -23.971 25.160 30.816 1.00 94.94 295 GLY A C 1
ATOM 2339 O O . GLY A 1 295 ? -23.827 26.299 31.255 1.00 94.94 295 GLY A O 1
ATOM 2340 N N . ASN A 1 296 ? -23.786 24.877 29.521 1.00 95.69 296 ASN A N 1
ATOM 2341 C CA . ASN A 1 296 ? -23.491 25.916 28.537 1.00 95.69 296 ASN A CA 1
ATOM 2342 C C . ASN A 1 296 ? -24.721 26.832 28.350 1.00 95.69 296 ASN A C 1
ATOM 2344 O O . ASN A 1 296 ? -25.766 26.339 27.923 1.00 95.69 296 ASN A O 1
ATOM 2348 N N . PRO A 1 297 ? -24.619 28.153 28.606 1.00 94.81 297 PRO A N 1
ATOM 2349 C CA . PRO A 1 297 ? -25.769 29.061 28.577 1.00 94.81 297 PRO A CA 1
ATOM 2350 C C . PRO A 1 297 ? -26.355 29.288 27.176 1.00 94.81 297 PRO A C 1
ATOM 2352 O O . PRO A 1 297 ? -27.436 29.856 27.064 1.00 94.81 297 PRO A O 1
ATOM 2355 N N . LEU A 1 298 ? -25.652 28.881 26.113 1.00 96.00 298 LEU A N 1
ATOM 2356 C CA . LEU A 1 298 ? -26.139 28.992 24.737 1.00 96.00 298 LEU A CA 1
ATOM 2357 C C . LEU A 1 298 ? -27.087 27.855 24.334 1.00 96.00 298 LEU A C 1
ATOM 2359 O O . LEU A 1 298 ? -27.654 27.934 23.250 1.00 96.00 298 LEU A O 1
ATOM 2363 N N . ASP A 1 299 ? -27.195 26.803 25.154 1.00 93.12 299 ASP A N 1
ATOM 2364 C CA . ASP A 1 299 ? -27.958 25.582 24.860 1.00 93.12 299 ASP A CA 1
ATOM 2365 C C . ASP A 1 299 ? -27.807 25.082 23.400 1.00 93.12 299 ASP A C 1
ATOM 2367 O O . ASP A 1 299 ? -28.765 25.002 22.629 1.00 93.12 299 ASP A O 1
ATOM 2371 N N . PRO A 1 300 ? -26.570 24.797 22.949 1.00 95.88 300 PRO A N 1
ATOM 2372 C CA . PRO A 1 300 ? -26.287 24.562 21.533 1.00 95.88 300 PRO A CA 1
ATOM 2373 C C . PRO A 1 300 ? -26.663 23.151 21.040 1.00 95.88 300 PRO A C 1
ATOM 2375 O O . PRO A 1 300 ? -26.456 22.852 19.862 1.00 95.88 300 PRO A O 1
ATOM 2378 N N . SER A 1 301 ? -27.147 22.254 21.909 1.00 96.88 301 SER A N 1
ATOM 2379 C CA . SER A 1 301 ? -27.326 20.826 21.595 1.00 96.88 301 SER A CA 1
ATOM 2380 C C . SER A 1 301 ? -28.664 20.219 22.047 1.00 96.88 301 SER A C 1
ATOM 2382 O O . SER A 1 301 ? -28.663 19.081 22.513 1.00 96.88 301 SER A O 1
ATOM 2384 N N . PRO A 1 302 ? -29.820 20.876 21.836 1.00 96.00 302 PRO A N 1
ATOM 2385 C CA . PRO A 1 302 ? -31.098 20.486 22.448 1.00 96.00 302 PRO A CA 1
ATOM 2386 C C . PRO A 1 302 ? -31.514 19.028 22.176 1.00 96.00 302 PRO A C 1
ATOM 2388 O O . PRO A 1 302 ? -32.028 18.344 23.057 1.00 96.00 302 PRO A O 1
ATOM 2391 N N . ASN A 1 303 ? -31.236 18.501 20.978 1.00 96.62 303 ASN A N 1
ATOM 2392 C CA . ASN A 1 303 ? -31.533 17.099 20.653 1.00 96.62 303 ASN A CA 1
ATOM 2393 C C . ASN A 1 303 ? -30.617 16.109 21.391 1.00 96.62 303 ASN A C 1
ATOM 2395 O O . ASN A 1 303 ? -31.056 15.034 21.787 1.00 96.62 303 ASN A O 1
ATOM 2399 N N . LEU A 1 304 ? -29.336 16.451 21.566 1.00 95.88 304 LEU A N 1
ATOM 2400 C CA . LEU A 1 304 ? -28.404 15.613 22.320 1.00 95.88 304 LEU A CA 1
ATOM 2401 C C . LEU A 1 304 ? -28.715 15.673 23.821 1.00 95.88 304 LEU A C 1
ATOM 2403 O O . LEU A 1 304 ? -28.561 14.679 24.523 1.00 95.88 304 LEU A O 1
ATOM 2407 N N . ASP A 1 305 ? -29.184 16.824 24.290 1.00 95.44 305 ASP A N 1
ATOM 2408 C CA . ASP A 1 305 ? -29.637 17.044 25.657 1.00 95.44 305 ASP A CA 1
ATOM 2409 C C . ASP A 1 305 ? -30.863 16.194 25.995 1.00 95.44 305 ASP A C 1
ATOM 2411 O O . ASP A 1 305 ? -30.869 15.541 27.038 1.00 95.44 305 ASP A O 1
ATOM 2415 N N . ALA A 1 306 ? -31.845 16.113 25.092 1.00 96.38 306 ALA A N 1
ATOM 2416 C CA . ALA A 1 306 ? -32.984 15.206 25.237 1.00 96.38 306 ALA A CA 1
ATOM 2417 C C . ALA A 1 306 ? -32.532 13.736 25.339 1.00 96.38 306 ALA A C 1
ATOM 2419 O O . ALA A 1 306 ? -32.901 13.033 26.278 1.00 96.38 306 ALA A O 1
ATOM 2420 N N . LEU A 1 307 ? -31.632 13.294 24.448 1.00 95.44 307 LEU A N 1
ATOM 2421 C CA . LEU A 1 307 ? -31.056 11.942 24.509 1.00 95.44 307 LEU A CA 1
ATOM 2422 C C . LEU A 1 307 ? -30.309 11.679 25.826 1.00 95.44 307 LEU A C 1
ATOM 2424 O O . LEU A 1 307 ? -30.347 10.568 26.352 1.00 95.44 307 LEU A O 1
ATOM 2428 N N . ALA A 1 308 ? -29.627 12.686 26.371 1.00 94.50 308 ALA A N 1
ATOM 2429 C CA . ALA A 1 308 ? -28.919 12.570 27.640 1.00 94.50 308 ALA A CA 1
ATOM 2430 C C . ALA A 1 308 ? -29.864 12.476 28.853 1.00 94.50 308 ALA A C 1
ATOM 2432 O O . ALA A 1 308 ? -29.462 11.919 29.874 1.00 94.50 308 ALA A O 1
ATOM 2433 N N . GLN A 1 309 ? -31.087 13.012 28.756 1.00 95.06 309 GLN A N 1
ATOM 2434 C CA . GLN A 1 309 ? -32.123 12.914 29.793 1.00 95.06 309 GLN A CA 1
ATOM 2435 C C . GLN A 1 309 ? -32.856 11.567 29.761 1.00 95.06 309 GLN A C 1
ATOM 2437 O O . GLN A 1 309 ? -33.200 11.037 30.815 1.00 95.06 309 GLN A O 1
ATOM 2442 N N . GLU A 1 310 ? -33.073 11.009 28.569 1.00 96.94 310 GLU A N 1
ATOM 2443 C CA . GLU A 1 310 ? -33.758 9.721 28.373 1.00 96.94 310 GLU A CA 1
ATOM 2444 C C . GLU A 1 310 ? -32.814 8.507 28.464 1.00 96.94 310 GLU A C 1
ATOM 2446 O O . GLU A 1 310 ? -33.267 7.365 28.558 1.00 96.94 310 GLU A O 1
ATOM 2451 N N . GLY A 1 311 ? -31.499 8.737 28.429 1.00 94.12 311 GLY A N 1
ATOM 2452 C CA . GLY A 1 311 ? -30.473 7.699 28.394 1.00 94.12 311 GLY A CA 1
ATOM 2453 C C . GLY A 1 311 ? -29.496 7.721 29.571 1.00 94.12 311 GLY A C 1
ATOM 2454 O O . GLY A 1 311 ? -29.706 8.345 30.609 1.00 94.12 311 GLY A O 1
ATOM 2455 N N . VAL A 1 312 ? -28.375 7.016 29.395 1.00 94.62 312 VAL A N 1
ATOM 2456 C CA . VAL A 1 312 ? -27.276 6.983 30.370 1.00 94.62 312 VAL A CA 1
ATOM 2457 C C . VAL A 1 312 ? -26.173 7.943 29.930 1.00 94.62 312 VAL A C 1
ATOM 2459 O O . VAL A 1 312 ? -25.460 7.686 28.960 1.00 94.62 312 VAL A O 1
ATOM 2462 N N . LEU A 1 313 ? -26.003 9.041 30.669 1.00 94.88 313 LEU A N 1
ATOM 2463 C CA . LEU A 1 313 ? -24.953 10.030 30.422 1.00 94.88 313 LEU A CA 1
ATOM 2464 C C . LEU A 1 313 ? -23.705 9.773 31.280 1.00 94.88 313 LEU A C 1
ATOM 2466 O O . LEU A 1 313 ? -23.725 9.904 32.506 1.00 94.88 313 LEU A O 1
ATOM 2470 N N . PHE A 1 314 ? -22.567 9.553 30.625 1.00 95.31 314 PHE A N 1
ATOM 2471 C CA . PHE A 1 314 ? -21.259 9.510 31.280 1.00 95.31 314 PHE A CA 1
ATOM 2472 C C . PHE A 1 314 ? -20.631 10.911 31.345 1.00 95.31 314 PHE A C 1
ATOM 2474 O O . PHE A 1 314 ? -19.920 11.337 30.438 1.00 95.31 314 PHE A O 1
ATOM 2481 N N . ARG A 1 315 ? -20.844 11.638 32.452 1.00 93.00 315 ARG A N 1
ATOM 2482 C CA . ARG A 1 315 ? -20.304 13.007 32.651 1.00 93.00 315 ARG A CA 1
ATOM 2483 C C . ARG A 1 315 ? -18.774 13.086 32.767 1.00 93.00 315 ARG A C 1
ATOM 2485 O O . ARG A 1 315 ? -18.210 14.172 32.697 1.00 93.00 315 ARG A O 1
ATOM 2492 N N . ARG A 1 316 ? -18.109 11.949 32.983 1.00 93.88 316 ARG A N 1
ATOM 2493 C CA . ARG A 1 316 ? -16.649 11.822 33.133 1.00 93.88 316 ARG A CA 1
ATOM 2494 C C . ARG A 1 316 ? -16.072 10.861 32.092 1.00 93.88 316 ARG A C 1
ATOM 2496 O O . ARG A 1 316 ? -15.291 9.976 32.420 1.00 93.88 316 ARG A O 1
ATOM 2503 N N . PHE A 1 317 ? -16.514 11.011 30.846 1.00 93.06 317 PHE A N 1
ATOM 2504 C CA . PHE A 1 317 ? -15.983 10.277 29.703 1.00 93.06 317 PHE A CA 1
ATOM 2505 C C . PHE A 1 317 ? -14.908 11.113 29.003 1.00 93.06 317 PHE A C 1
ATOM 2507 O O . PHE A 1 317 ? -15.170 12.239 28.579 1.00 93.06 317 PHE A O 1
ATOM 2514 N N . TYR A 1 318 ? -13.704 10.560 28.878 1.00 91.25 318 TYR A N 1
ATOM 2515 C CA . TYR A 1 318 ? -12.557 11.247 28.292 1.00 91.25 318 TYR A CA 1
ATOM 2516 C C . TYR A 1 318 ? -12.102 10.507 27.041 1.00 91.25 318 TYR A C 1
ATOM 2518 O O . TYR A 1 318 ? -11.896 9.295 27.068 1.00 91.25 318 TYR A O 1
ATOM 2526 N N . ALA A 1 319 ? -11.920 11.242 25.944 1.00 88.81 319 ALA A N 1
ATOM 2527 C CA . ALA A 1 319 ? -11.262 10.686 24.774 1.00 88.81 319 ALA A CA 1
ATOM 2528 C C . ALA A 1 319 ? -9.785 10.415 25.121 1.00 88.81 319 ALA A C 1
ATOM 2530 O O . ALA A 1 319 ? -9.123 11.318 25.637 1.00 88.81 319 ALA A O 1
ATOM 2531 N N . PRO A 1 320 ? -9.247 9.219 24.822 1.00 84.06 320 PRO A N 1
ATOM 2532 C CA . PRO A 1 320 ? -7.872 8.870 25.180 1.00 84.06 320 PRO A CA 1
ATOM 2533 C C . PRO A 1 320 ? -6.839 9.693 24.402 1.00 84.06 320 PRO A C 1
ATOM 2535 O O . PRO A 1 320 ? -5.693 9.812 24.824 1.00 84.06 320 PRO A O 1
ATOM 2538 N N . HIS A 1 321 ? -7.230 10.270 23.261 1.00 83.38 321 HIS A N 1
ATOM 2539 C CA . HIS A 1 321 ? -6.361 11.115 22.455 1.00 83.38 321 HIS A CA 1
ATOM 2540 C C . HIS A 1 321 ? -7.155 12.130 21.621 1.00 83.38 321 HIS A C 1
ATOM 2542 O O . HIS A 1 321 ? -8.291 11.877 21.217 1.00 83.38 321 HIS A O 1
ATOM 2548 N N . GLY A 1 322 ? -6.527 13.264 21.297 1.00 83.62 322 GLY A N 1
ATOM 2549 C CA . GLY A 1 322 ? -7.033 14.202 20.294 1.00 83.62 322 GLY A CA 1
ATOM 2550 C C . GLY A 1 322 ? -6.903 13.677 18.855 1.00 83.62 322 GLY A C 1
ATOM 2551 O O . GLY A 1 322 ? -5.898 13.065 18.490 1.00 83.62 322 GLY A O 1
ATOM 2552 N N . GLY A 1 323 ? -7.896 13.966 18.013 1.00 87.25 323 GLY A N 1
ATOM 2553 C CA . GLY A 1 323 ? -7.884 13.671 16.576 1.00 87.25 323 GLY A CA 1
ATOM 2554 C C . GLY A 1 323 ? -8.675 12.420 16.182 1.00 87.25 323 GLY A C 1
ATOM 2555 O O . GLY A 1 323 ? -8.507 11.339 16.746 1.00 87.25 323 GLY A O 1
ATOM 2556 N N . THR A 1 324 ? -9.500 12.553 15.141 1.00 89.69 324 THR A N 1
ATOM 2557 C CA . THR A 1 324 ? -10.501 11.550 14.742 1.00 89.69 324 THR A CA 1
ATOM 2558 C C . THR A 1 324 ? -9.907 10.171 14.465 1.00 89.69 324 THR A C 1
ATOM 2560 O O . THR A 1 324 ? -10.478 9.167 14.859 1.00 89.69 324 THR A O 1
ATOM 2563 N N . ALA A 1 325 ? -8.736 10.085 13.827 1.00 91.06 325 ALA A N 1
ATOM 2564 C CA . ALA A 1 325 ? -8.134 8.798 13.468 1.00 91.06 325 ALA A CA 1
ATOM 2565 C C . ALA A 1 325 ? -7.683 7.973 14.689 1.00 91.06 325 ALA A C 1
ATOM 2567 O O . ALA A 1 325 ? -7.776 6.749 14.648 1.00 91.06 325 ALA A O 1
ATOM 2568 N N . ARG A 1 326 ? -7.228 8.640 15.759 1.00 91.88 326 ARG A N 1
ATOM 2569 C CA . ARG A 1 326 ? -6.842 7.991 17.019 1.00 91.88 326 ARG A CA 1
ATOM 2570 C C . ARG A 1 326 ? -8.083 7.593 17.813 1.00 91.88 326 ARG A C 1
ATOM 2572 O O . ARG A 1 326 ? -8.171 6.467 18.282 1.00 91.88 326 ARG A O 1
ATOM 2579 N N . ALA A 1 327 ? -9.082 8.479 17.861 1.00 90.94 327 ALA A N 1
ATOM 2580 C CA . ALA A 1 327 ? -10.375 8.185 18.475 1.00 90.94 327 ALA A CA 1
ATOM 2581 C C . ALA A 1 327 ? -11.068 6.982 17.813 1.00 90.94 327 ALA A C 1
ATOM 2583 O O . ALA A 1 327 ? -11.564 6.106 18.514 1.00 90.94 327 ALA A O 1
ATOM 2584 N N . VAL A 1 328 ? -11.055 6.903 16.477 1.00 90.69 328 VAL A N 1
ATOM 2585 C CA . VAL A 1 328 ? -11.585 5.762 15.715 1.00 90.69 328 VAL A CA 1
ATOM 2586 C C . VAL A 1 328 ? -10.828 4.478 16.046 1.00 90.69 328 VAL A C 1
ATOM 2588 O O . VAL A 1 328 ? -11.469 3.477 16.343 1.00 90.69 328 VAL A O 1
ATOM 2591 N N . PHE A 1 329 ? -9.490 4.503 16.031 1.00 91.62 329 PHE A N 1
ATOM 2592 C CA . PHE A 1 329 ? -8.683 3.334 16.391 1.00 91.62 329 PHE A CA 1
ATOM 2593 C C . PHE A 1 329 ? -9.040 2.836 17.795 1.00 91.62 329 PHE A C 1
ATOM 2595 O O . PHE A 1 329 ? -9.493 1.705 17.936 1.00 91.62 329 PHE A O 1
ATOM 2602 N N . SER A 1 330 ? -8.958 3.708 18.803 1.00 92.00 330 SER A N 1
ATOM 2603 C CA . SER A 1 330 ? -9.227 3.336 20.194 1.00 92.00 330 SER A CA 1
ATOM 2604 C C . SER A 1 330 ? -10.664 2.904 20.453 1.00 92.00 330 SER A C 1
ATOM 2606 O O . SER A 1 330 ? -10.888 1.999 21.249 1.00 92.00 330 SER A O 1
ATOM 2608 N N . SER A 1 331 ? -11.642 3.500 19.767 1.00 90.38 331 SER A N 1
ATOM 2609 C CA . SER A 1 331 ? -13.047 3.093 19.907 1.00 90.38 331 SER A CA 1
ATOM 2610 C C . SER A 1 331 ? -13.298 1.686 19.363 1.00 90.38 331 SER A C 1
ATOM 2612 O O . SER A 1 331 ? -14.232 1.024 19.801 1.00 90.38 331 SER A O 1
ATOM 2614 N N . PHE A 1 332 ? -12.503 1.236 18.389 1.00 89.44 332 PHE A N 1
ATOM 2615 C CA . PHE A 1 332 ? -12.705 -0.057 17.735 1.00 89.44 332 PHE A CA 1
ATOM 2616 C C . PHE A 1 332 ? -11.861 -1.163 18.347 1.00 89.44 332 PHE A C 1
ATOM 2618 O O . PHE A 1 332 ? -12.344 -2.283 18.457 1.00 89.44 332 PHE A O 1
ATOM 2625 N N . THR A 1 333 ? -10.625 -0.869 18.739 1.00 90.12 333 THR A N 1
ATOM 2626 C CA . THR A 1 333 ? -9.713 -1.861 19.323 1.00 90.12 333 THR A CA 1
ATOM 2627 C C . THR A 1 333 ? -9.803 -1.919 20.844 1.00 90.12 333 THR A C 1
ATOM 2629 O O . THR A 1 333 ? -9.385 -2.902 21.440 1.00 90.12 333 THR A O 1
ATOM 2632 N N . GLY A 1 334 ? -10.313 -0.869 21.494 1.00 89.31 334 GLY A N 1
ATOM 2633 C CA . GLY A 1 334 ? -10.206 -0.710 22.946 1.00 89.31 334 GLY A CA 1
ATOM 2634 C C . GLY A 1 334 ? -8.795 -0.338 23.419 1.00 89.31 334 GLY A C 1
ATOM 2635 O O . GLY A 1 334 ? -8.575 -0.226 24.622 1.00 89.31 334 GLY A O 1
ATOM 2636 N N . LEU A 1 335 ? -7.848 -0.113 22.498 1.00 89.25 335 LEU A N 1
ATOM 2637 C CA . LEU A 1 335 ? -6.452 0.200 22.803 1.00 89.25 335 LEU A CA 1
ATOM 2638 C C . LEU A 1 335 ? -6.153 1.693 22.595 1.00 89.25 335 LEU A C 1
ATOM 2640 O O . LEU A 1 335 ? -6.629 2.292 21.624 1.00 89.25 335 LEU A O 1
ATOM 2644 N N . PRO A 1 336 ? -5.335 2.331 23.449 1.00 89.38 336 PRO A N 1
ATOM 2645 C CA . PRO A 1 336 ? -4.854 3.679 23.170 1.00 89.38 336 PRO A CA 1
ATOM 2646 C C . PRO A 1 336 ? -3.998 3.693 21.892 1.00 89.38 336 PRO A C 1
ATOM 2648 O O . PRO A 1 336 ? -3.187 2.799 21.661 1.00 89.38 336 PRO A O 1
ATOM 2651 N N . ASP A 1 337 ? -4.156 4.720 21.051 1.00 90.50 337 ASP A N 1
ATOM 2652 C CA . ASP A 1 337 ? -3.256 4.923 19.909 1.00 90.50 337 ASP A CA 1
ATOM 2653 C C . ASP A 1 337 ? -1.923 5.504 20.406 1.00 90.50 337 ASP A C 1
ATOM 2655 O O . ASP A 1 337 ? -1.837 6.696 20.719 1.00 90.50 337 ASP A O 1
ATOM 2659 N N . VAL A 1 338 ? -0.899 4.651 20.474 1.00 87.75 338 VAL A N 1
ATOM 2660 C CA . VAL A 1 338 ? 0.464 4.984 20.924 1.00 87.75 338 VAL A CA 1
ATOM 2661 C C . VAL A 1 338 ? 1.461 5.142 19.767 1.00 87.75 338 VAL A C 1
ATOM 2663 O O . VAL A 1 338 ? 2.657 5.271 20.002 1.00 87.75 338 VAL A O 1
ATOM 2666 N N . GLU A 1 339 ? 0.998 5.172 18.509 1.00 86.69 339 GLU A N 1
ATOM 2667 C CA . GLU A 1 339 ? 1.882 5.287 17.341 1.00 86.69 339 GLU A CA 1
ATOM 2668 C C . GLU A 1 339 ? 2.637 6.636 17.345 1.00 86.69 339 GLU A C 1
ATOM 2670 O O . GLU A 1 339 ? 1.993 7.697 17.289 1.00 86.69 339 GLU A O 1
ATOM 2675 N N . PRO A 1 340 ? 3.986 6.631 17.349 1.00 79.12 340 PRO A N 1
ATOM 2676 C CA . PRO A 1 340 ? 4.777 7.857 17.448 1.00 79.12 340 PRO A CA 1
ATOM 2677 C C . PRO A 1 340 ? 4.819 8.660 16.142 1.00 79.12 340 PRO A C 1
ATOM 2679 O O . PRO A 1 340 ? 4.889 9.886 16.184 1.00 79.12 340 PRO A O 1
ATOM 2682 N N . ASN A 1 341 ? 4.743 8.018 14.967 1.00 76.25 341 ASN A N 1
ATOM 2683 C CA . ASN A 1 341 ? 4.939 8.733 13.700 1.00 76.25 341 ASN A CA 1
ATOM 2684 C C . ASN A 1 341 ? 3.737 9.599 13.312 1.00 76.25 341 ASN A C 1
ATOM 2686 O O . ASN A 1 341 ? 3.884 10.759 12.924 1.00 76.25 341 ASN A O 1
ATOM 2690 N N . LYS A 1 342 ? 2.533 9.012 13.337 1.00 84.94 342 LYS A N 1
ATOM 2691 C CA . LYS A 1 342 ? 1.272 9.706 13.025 1.00 84.94 342 LYS A CA 1
ATOM 2692 C C . LYS A 1 342 ? 0.120 9.142 13.849 1.00 84.94 342 LYS A C 1
ATOM 2694 O O . LYS A 1 342 ? -0.269 9.723 14.857 1.00 84.94 342 LYS A O 1
ATOM 2699 N N . THR A 1 343 ? -0.477 8.060 13.368 1.00 89.69 343 THR A N 1
ATOM 2700 C CA . THR A 1 343 ? -1.647 7.398 13.958 1.00 89.69 343 THR A CA 1
ATOM 2701 C C . THR A 1 343 ? -1.604 5.933 13.573 1.00 89.69 343 THR A C 1
ATOM 2703 O O . THR A 1 343 ? -1.204 5.622 12.446 1.00 89.69 343 THR A O 1
ATOM 2706 N N . SER A 1 344 ? -2.127 5.066 14.425 1.00 90.44 344 SER A N 1
ATOM 2707 C CA . SER A 1 344 ? -2.097 3.622 14.225 1.00 90.44 344 SER A CA 1
ATOM 2708 C C . SER A 1 344 ? -2.775 3.181 12.921 1.00 90.44 344 SER A C 1
ATOM 2710 O O . SER A 1 344 ? -2.242 2.387 12.157 1.00 90.44 344 SER A O 1
ATOM 2712 N N . THR A 1 345 ? -3.875 3.839 12.546 1.00 89.69 345 THR A N 1
ATOM 2713 C CA . THR A 1 345 ? -4.579 3.628 11.259 1.00 89.69 345 THR A CA 1
ATOM 2714 C C . THR A 1 345 ? -3.728 3.872 10.003 1.00 89.69 345 THR A C 1
ATOM 2716 O O . THR A 1 345 ? -4.109 3.452 8.911 1.00 89.69 345 THR A O 1
ATOM 2719 N N . ARG A 1 346 ? -2.584 4.564 10.119 1.00 90.00 346 ARG A N 1
ATOM 2720 C CA . ARG A 1 346 ? -1.651 4.821 9.008 1.00 90.00 346 ARG A CA 1
ATOM 2721 C C . ARG A 1 346 ? -0.482 3.849 8.963 1.00 90.00 346 ARG A C 1
ATOM 2723 O O . ARG A 1 346 ? 0.232 3.893 7.963 1.00 90.00 346 ARG A O 1
ATOM 2730 N N . ASN A 1 347 ? -0.301 3.031 9.993 1.00 90.00 347 ASN A N 1
ATOM 2731 C CA . ASN A 1 347 ? 0.743 2.028 10.056 1.00 90.00 347 ASN A CA 1
ATOM 2732 C C . ASN A 1 347 ? 0.215 0.724 9.422 1.00 90.00 347 ASN A C 1
ATOM 2734 O O . ASN A 1 347 ? -0.720 0.123 9.954 1.00 90.00 347 ASN A O 1
ATOM 2738 N N . PRO A 1 348 ? 0.769 0.286 8.276 1.00 86.69 348 PRO A N 1
ATOM 2739 C CA . PRO A 1 348 ? 0.303 -0.925 7.611 1.00 86.69 348 PRO A CA 1
ATOM 2740 C C . PRO A 1 348 ? 0.530 -2.211 8.423 1.00 86.69 348 PRO A C 1
ATOM 2742 O O . PRO A 1 348 ? -0.139 -3.205 8.167 1.00 86.69 348 PRO A O 1
ATOM 2745 N N . LEU A 1 349 ? 1.435 -2.188 9.410 1.00 86.25 349 LEU A N 1
ATOM 2746 C CA . LEU A 1 349 ? 1.821 -3.357 10.209 1.00 86.25 349 LEU A CA 1
ATOM 2747 C C . LEU A 1 349 ? 0.815 -3.712 11.314 1.00 86.25 349 LEU A C 1
ATOM 2749 O O . LEU A 1 349 ? 0.895 -4.794 11.879 1.00 86.25 349 LEU A O 1
ATOM 2753 N N . ILE A 1 350 ? -0.132 -2.824 11.624 1.00 84.25 350 ILE A N 1
ATOM 2754 C CA . ILE A 1 350 ? -1.125 -3.015 12.701 1.00 84.25 350 ILE A CA 1
ATOM 2755 C C . ILE A 1 350 ? -2.558 -2.926 12.172 1.00 84.25 350 ILE A C 1
ATOM 2757 O O . ILE A 1 350 ? -3.487 -2.501 12.855 1.00 84.25 350 ILE A O 1
ATOM 2761 N N . VAL A 1 351 ? -2.731 -3.288 10.901 1.00 82.31 351 VAL A N 1
ATOM 2762 C CA . VAL A 1 351 ? -4.038 -3.305 10.242 1.00 82.31 351 VAL A CA 1
ATOM 2763 C C . VAL A 1 351 ? -4.886 -4.461 10.738 1.00 82.31 351 VAL A C 1
ATOM 2765 O O . VAL A 1 351 ? -6.077 -4.260 10.930 1.00 82.31 351 VAL A O 1
ATOM 2768 N N . ASN A 1 352 ? -4.293 -5.640 10.929 1.00 83.75 352 ASN A N 1
ATOM 2769 C CA . ASN A 1 352 ? -4.984 -6.811 11.458 1.00 83.75 352 ASN A CA 1
ATOM 2770 C C . ASN A 1 352 ? -5.099 -6.669 12.979 1.00 83.75 352 ASN A C 1
ATOM 2772 O O . ASN A 1 352 ? -4.078 -6.597 13.661 1.00 83.75 352 ASN A O 1
ATOM 2776 N N . GLN A 1 353 ? -6.319 -6.537 13.492 1.00 86.81 353 GLN A N 1
ATOM 2777 C CA . GLN A 1 353 ? -6.607 -6.264 14.898 1.00 86.81 353 GLN A CA 1
ATOM 2778 C C . GLN A 1 353 ? -7.865 -7.014 15.327 1.00 86.81 353 GLN A C 1
ATOM 2780 O O . GLN A 1 353 ? -8.861 -7.035 14.604 1.00 86.81 353 GLN A O 1
ATOM 2785 N N . HIS A 1 354 ? -7.866 -7.535 16.553 1.00 85.62 354 HIS A N 1
ATOM 2786 C CA . HIS A 1 354 ? -9.115 -7.921 17.193 1.00 85.62 354 HIS A CA 1
ATOM 2787 C C . HIS A 1 354 ? -9.858 -6.649 17.617 1.00 85.62 354 HIS A C 1
ATOM 2789 O O . HIS A 1 354 ? -9.330 -5.814 18.351 1.00 85.62 354 HIS A O 1
ATOM 2795 N N . THR A 1 355 ? -11.070 -6.468 17.109 1.00 89.62 355 THR A N 1
ATOM 2796 C CA . THR A 1 355 ? -11.904 -5.290 17.362 1.00 89.62 355 THR A CA 1
ATOM 2797 C C . THR A 1 355 ? -13.158 -5.670 18.134 1.00 89.62 355 THR A C 1
ATOM 2799 O O . THR A 1 355 ? -13.627 -6.805 18.066 1.00 89.62 355 THR A O 1
ATOM 2802 N N . LEU A 1 356 ? -13.780 -4.685 18.783 1.00 88.12 356 LEU A N 1
ATOM 2803 C CA . LEU A 1 356 ? -15.088 -4.811 19.432 1.00 88.12 356 LEU A CA 1
ATOM 2804 C C . LEU A 1 356 ? -16.138 -5.452 18.505 1.00 88.12 356 LEU A C 1
ATOM 2806 O O . LEU A 1 356 ? -17.020 -6.183 18.948 1.00 88.12 356 LEU A O 1
ATOM 2810 N N . PHE A 1 357 ? -16.042 -5.198 17.198 1.00 87.81 357 PHE A N 1
ATOM 2811 C CA . PHE A 1 357 ? -16.985 -5.726 16.219 1.00 87.81 357 PHE A CA 1
ATOM 2812 C C . PHE A 1 357 ? -16.855 -7.234 16.007 1.00 87.81 357 PHE A C 1
ATOM 2814 O O . PHE A 1 357 ? -17.809 -7.855 15.537 1.00 87.81 357 PHE A O 1
ATOM 2821 N N . ASN A 1 358 ? -15.717 -7.848 16.341 1.00 86.06 358 ASN A N 1
ATOM 2822 C CA . ASN A 1 358 ? -15.537 -9.295 16.233 1.00 86.06 358 ASN A CA 1
ATOM 2823 C C . ASN A 1 358 ? -16.453 -10.055 17.205 1.00 86.06 358 ASN A C 1
ATOM 2825 O O . ASN A 1 358 ? -16.939 -11.123 16.841 1.00 86.06 358 ASN A O 1
ATOM 2829 N N . SER A 1 359 ? -16.802 -9.465 18.355 1.00 85.81 359 SER A N 1
ATOM 2830 C CA . SER A 1 359 ? -17.735 -10.045 19.334 1.00 85.81 359 SER A CA 1
ATOM 2831 C C . SER A 1 359 ? -19.193 -10.114 18.852 1.00 85.81 359 SER A C 1
ATOM 2833 O O . SER A 1 359 ? -19.980 -10.903 19.371 1.00 85.81 359 SER A O 1
ATOM 2835 N N . PHE A 1 360 ? -19.579 -9.330 17.839 1.00 87.50 360 PHE A N 1
ATOM 2836 C CA . PHE A 1 360 ? -20.938 -9.329 17.282 1.00 87.50 360 PHE A CA 1
ATOM 2837 C C . PHE A 1 360 ? -21.116 -10.441 16.237 1.00 87.50 360 PHE A C 1
ATOM 2839 O O . PHE A 1 360 ? -21.241 -10.188 15.035 1.00 87.50 360 PHE A O 1
ATOM 2846 N N . VAL A 1 361 ? -21.083 -11.696 16.688 1.00 87.50 361 VAL A N 1
ATOM 2847 C CA . VAL A 1 361 ? -21.262 -12.881 15.832 1.00 87.50 361 VAL A CA 1
ATOM 2848 C C . VAL A 1 361 ? -22.713 -12.983 15.351 1.00 87.50 361 VAL A C 1
ATOM 2850 O O . VAL A 1 361 ? -23.653 -12.876 16.138 1.00 87.50 361 VAL A O 1
ATOM 2853 N N . GLY A 1 362 ? -22.904 -13.209 14.048 1.00 88.88 362 GLY A N 1
ATOM 2854 C CA . GLY A 1 362 ? -24.231 -13.323 13.427 1.00 88.88 362 GLY A CA 1
ATOM 2855 C C . GLY A 1 362 ? -24.946 -11.990 13.177 1.00 88.88 362 GLY A C 1
ATOM 2856 O O . GLY A 1 362 ? -26.103 -12.003 12.769 1.00 88.88 362 GLY A O 1
ATOM 2857 N N . TYR A 1 363 ? -24.273 -10.861 13.411 1.00 91.06 363 TYR A N 1
ATOM 2858 C CA . TYR A 1 363 ? -24.754 -9.531 13.044 1.00 91.06 363 TYR A CA 1
ATOM 2859 C C . TYR A 1 363 ? -24.232 -9.119 11.670 1.00 91.06 363 TYR A C 1
ATOM 2861 O O . TYR A 1 363 ? -23.060 -9.341 11.358 1.00 91.06 363 TYR A O 1
ATOM 2869 N N . GLU A 1 364 ? -25.073 -8.438 10.895 1.00 90.44 364 GLU A N 1
ATOM 2870 C CA . GLU A 1 364 ? -24.610 -7.649 9.755 1.00 90.44 364 GLU A CA 1
ATOM 2871 C C . GLU A 1 364 ? -23.951 -6.361 10.258 1.00 90.44 364 GLU A C 1
ATOM 2873 O O . GLU A 1 364 ? -24.491 -5.658 11.117 1.00 90.44 364 GLU A O 1
ATOM 2878 N N . LYS A 1 365 ? -22.759 -6.055 9.739 1.00 89.62 365 LYS A N 1
ATOM 2879 C CA . LYS A 1 365 ? -21.930 -4.954 10.232 1.00 89.62 365 LYS A CA 1
ATOM 2880 C C . LYS A 1 365 ? -21.809 -3.883 9.163 1.00 89.62 365 LYS A C 1
ATOM 2882 O O . LYS A 1 365 ? -21.312 -4.115 8.063 1.00 89.62 365 LYS A O 1
ATOM 2887 N N . PHE A 1 366 ? -22.227 -2.673 9.511 1.00 88.12 366 PHE A N 1
ATOM 2888 C CA . PHE A 1 366 ? -22.203 -1.534 8.604 1.00 88.12 366 PHE A CA 1
ATOM 2889 C C . PHE A 1 366 ? -21.366 -0.402 9.184 1.00 88.12 366 PHE A C 1
ATOM 2891 O O . PHE A 1 366 ? -21.445 -0.084 10.368 1.00 88.12 366 PHE A O 1
ATOM 2898 N N . TYR A 1 367 ? -20.584 0.241 8.320 1.00 87.38 367 TYR A N 1
ATOM 2899 C CA . TYR A 1 367 ? -19.852 1.454 8.654 1.00 87.38 367 TYR A CA 1
ATOM 2900 C C . TYR A 1 367 ? -20.179 2.541 7.635 1.00 87.38 367 TYR A C 1
ATOM 2902 O O . TYR A 1 367 ? -19.930 2.380 6.436 1.00 87.38 367 TYR A O 1
ATOM 2910 N N . PHE A 1 368 ? -20.705 3.659 8.128 1.00 89.38 368 PHE A N 1
ATOM 2911 C CA . PHE A 1 368 ? -21.093 4.808 7.322 1.00 89.38 368 PHE A CA 1
ATOM 2912 C C . PHE A 1 368 ? -20.146 5.975 7.591 1.00 89.38 368 PHE A C 1
ATOM 2914 O O . PHE A 1 368 ? -19.873 6.328 8.736 1.00 89.38 368 PHE A O 1
ATOM 2921 N N . LEU A 1 369 ? -19.654 6.592 6.520 1.00 88.44 369 LEU A N 1
ATOM 2922 C CA . LEU A 1 369 ? -18.792 7.766 6.579 1.00 88.44 369 LEU A CA 1
ATOM 2923 C C . LEU A 1 369 ? -19.154 8.690 5.419 1.00 88.44 369 LEU A C 1
ATOM 2925 O O . LEU A 1 369 ? -19.117 8.269 4.267 1.00 88.44 369 LEU A O 1
ATOM 2929 N N . GLY A 1 370 ? -19.471 9.952 5.720 1.00 85.94 370 GLY A N 1
ATOM 2930 C CA . GLY A 1 370 ? -19.755 10.957 4.684 1.00 85.94 370 GLY A CA 1
ATOM 2931 C C . GLY A 1 370 ? -18.521 11.348 3.856 1.00 85.94 370 GLY A C 1
ATOM 2932 O O . GLY A 1 370 ? -18.644 11.822 2.732 1.00 85.94 370 GLY A O 1
ATOM 2933 N N . GLY A 1 371 ? -17.321 11.137 4.404 1.00 84.56 371 GLY A N 1
ATOM 2934 C CA . GLY A 1 371 ? -16.037 11.335 3.731 1.00 84.56 371 GLY A CA 1
ATOM 2935 C C . GLY A 1 371 ? -15.427 10.052 3.153 1.00 84.56 371 GLY A C 1
ATOM 2936 O O . GLY A 1 371 ? -16.037 8.990 3.081 1.00 84.56 371 GLY A O 1
ATOM 2937 N N . SER A 1 372 ? -14.158 10.132 2.750 1.00 83.31 372 SER A N 1
ATOM 2938 C CA . SER A 1 372 ? -13.432 8.972 2.223 1.00 83.31 372 SER A CA 1
ATOM 2939 C C . SER A 1 372 ? -12.682 8.232 3.326 1.00 83.31 372 SER A C 1
ATOM 2941 O O . SER A 1 372 ? -11.814 8.817 3.963 1.00 83.31 372 SER A O 1
ATOM 2943 N N . ALA A 1 373 ? -12.892 6.918 3.454 1.00 84.88 373 ALA A N 1
ATOM 2944 C CA . ALA A 1 373 ? -12.104 6.053 4.348 1.00 84.88 373 ALA A CA 1
ATOM 2945 C C . ALA A 1 373 ? -10.616 5.943 3.944 1.00 84.88 373 ALA A C 1
ATOM 2947 O O . ALA A 1 373 ? -9.800 5.380 4.671 1.00 84.88 373 ALA A O 1
ATOM 2948 N N . SER A 1 374 ? -10.238 6.479 2.775 1.00 83.50 374 SER A N 1
ATOM 2949 C CA . SER A 1 374 ? -8.829 6.660 2.416 1.00 83.50 374 SER A CA 1
ATOM 2950 C C . SER A 1 374 ? -8.190 7.803 3.217 1.00 83.50 374 SER A C 1
ATOM 2952 O O . SER A 1 374 ? -6.968 7.801 3.379 1.00 83.50 374 SER A O 1
ATOM 2954 N N . TRP A 1 375 ? -8.975 8.755 3.750 1.00 84.62 375 TRP A N 1
ATOM 2955 C CA . TRP A 1 375 ? -8.506 9.691 4.773 1.00 84.62 375 TRP A CA 1
ATOM 2956 C C . TRP A 1 375 ? -7.964 8.884 5.948 1.00 84.62 375 TRP A C 1
ATOM 2958 O O . TRP A 1 375 ? -8.560 7.900 6.374 1.00 84.62 375 TRP A O 1
ATOM 2968 N N . ALA A 1 376 ? -6.777 9.259 6.414 1.00 83.38 376 ALA A N 1
ATOM 2969 C CA . ALA A 1 376 ? -6.096 8.553 7.489 1.00 83.38 376 ALA A CA 1
ATOM 2970 C C . ALA A 1 376 ? -5.832 7.045 7.303 1.00 83.38 376 ALA A C 1
ATOM 2972 O O . ALA A 1 376 ? -5.366 6.429 8.248 1.00 83.38 376 ALA A O 1
ATOM 2973 N N . ASN A 1 377 ? -6.045 6.470 6.110 1.00 86.94 377 ASN A N 1
ATOM 2974 C CA . ASN A 1 377 ? -5.928 5.026 5.848 1.00 86.94 377 ASN A CA 1
ATOM 2975 C C . ASN A 1 377 ? -6.853 4.134 6.702 1.00 86.94 377 ASN A C 1
ATOM 2977 O O . ASN A 1 377 ? -6.662 2.923 6.751 1.00 86.94 377 ASN A O 1
ATOM 2981 N N . ILE A 1 378 ? -7.916 4.701 7.281 1.00 88.50 378 ILE A N 1
ATOM 2982 C CA . ILE A 1 378 ? -8.851 3.984 8.165 1.00 88.50 378 ILE A CA 1
ATOM 2983 C C . ILE A 1 378 ? -9.539 2.811 7.446 1.00 88.50 378 ILE A C 1
ATOM 2985 O O . ILE A 1 378 ? -9.894 1.823 8.081 1.00 88.50 378 ILE A O 1
ATOM 2989 N N . ARG A 1 379 ? -9.674 2.875 6.112 1.00 88.94 379 ARG A N 1
ATOM 2990 C CA . ARG A 1 379 ? -10.214 1.786 5.282 1.00 88.94 379 ARG A CA 1
ATOM 2991 C C . ARG A 1 379 ? -9.611 0.430 5.623 1.00 88.94 379 ARG A C 1
ATOM 2993 O O . ARG A 1 379 ? -10.376 -0.519 5.718 1.00 88.94 379 ARG A O 1
ATOM 3000 N N . ALA A 1 380 ? -8.290 0.347 5.766 1.00 87.44 380 ALA A N 1
ATOM 3001 C CA . ALA A 1 380 ? -7.623 -0.930 5.969 1.00 87.44 380 ALA A CA 1
ATOM 3002 C C . ALA A 1 380 ? -8.042 -1.559 7.303 1.00 87.44 380 ALA A C 1
ATOM 3004 O O . ALA A 1 380 ? -8.469 -2.709 7.321 1.00 87.44 380 ALA A O 1
ATOM 3005 N N . LEU A 1 381 ? -8.029 -0.769 8.382 1.00 87.56 381 LEU A N 1
ATOM 3006 C CA . LEU A 1 381 ? -8.503 -1.195 9.700 1.00 87.56 381 LEU A CA 1
ATOM 3007 C C . LEU A 1 381 ? -9.978 -1.629 9.655 1.00 87.56 381 LEU A C 1
ATOM 3009 O O . LEU A 1 381 ? -10.356 -2.632 10.241 1.00 87.56 381 LEU A O 1
ATOM 3013 N N . LEU A 1 382 ? -10.825 -0.892 8.939 1.00 86.62 382 LEU A N 1
ATOM 3014 C CA . LEU A 1 382 ? -12.251 -1.206 8.853 1.00 86.62 382 LEU A CA 1
ATOM 3015 C C . LEU A 1 382 ? -12.527 -2.475 8.048 1.00 86.62 382 LEU A C 1
ATOM 3017 O O . LEU A 1 382 ? -13.217 -3.368 8.514 1.00 86.62 382 LEU A O 1
ATOM 3021 N N . LYS A 1 383 ? -12.023 -2.542 6.815 1.00 85.25 383 LYS A N 1
ATOM 3022 C CA . LYS A 1 383 ? -12.391 -3.587 5.852 1.00 85.25 383 LYS A CA 1
ATOM 3023 C C . LYS A 1 383 ? -11.718 -4.927 6.107 1.00 85.25 383 LYS A C 1
ATOM 3025 O O . LYS A 1 383 ? -12.214 -5.923 5.598 1.00 85.25 383 LYS A O 1
ATOM 3030 N N . THR A 1 384 ? -10.622 -4.936 6.858 1.00 81.38 384 THR A N 1
ATOM 3031 C CA . THR A 1 384 ? -9.932 -6.176 7.233 1.00 81.38 384 THR A CA 1
ATOM 3032 C C . THR A 1 384 ? -10.550 -6.793 8.485 1.00 81.38 384 THR A C 1
ATOM 3034 O O . THR A 1 384 ? -10.674 -8.008 8.549 1.00 81.38 384 THR A O 1
ATOM 3037 N N . ASN A 1 385 ? -10.992 -5.975 9.450 1.00 82.00 385 ASN A N 1
ATOM 3038 C CA . ASN A 1 385 ? -11.435 -6.479 10.759 1.00 82.00 385 ASN A CA 1
ATOM 3039 C C . ASN A 1 385 ? -12.957 -6.507 10.949 1.00 82.00 385 ASN A C 1
ATOM 3041 O O . ASN A 1 385 ? -13.443 -7.192 11.849 1.00 82.00 385 ASN A O 1
ATOM 3045 N N . ILE A 1 386 ? -13.716 -5.776 10.124 1.00 79.19 386 ILE A N 1
ATOM 3046 C CA . ILE A 1 386 ? -15.183 -5.770 10.144 1.00 79.19 386 ILE A CA 1
ATOM 3047 C C . ILE A 1 386 ? -15.691 -6.541 8.912 1.00 79.19 386 ILE A C 1
ATOM 3049 O O . ILE A 1 386 ? -15.697 -5.961 7.819 1.00 79.19 386 ILE A O 1
ATOM 3053 N N . PRO A 1 387 ? -16.059 -7.829 9.068 1.00 62.88 387 PRO A N 1
ATOM 3054 C CA . PRO A 1 387 ? -16.607 -8.653 7.991 1.00 62.88 387 PRO A CA 1
ATOM 3055 C C . PRO A 1 387 ? -17.974 -8.193 7.503 1.00 62.88 387 PRO A C 1
ATOM 3057 O O . PRO A 1 387 ? -18.764 -7.695 8.341 1.00 62.88 387 PRO A O 1
#

pLDDT: mean 90.69, std 6.9, range [58.09, 98.38]

Foldseek 3Di:
DWLLLVLLVVLLVVQLVVQLVLLVVLCVVPADPVDHDDPVLLVLLSVLQSLQSSLVSLVLCVVCLVCLVPQCLPLQNHPNVVCVSLVSSLVVQLVLLVQSQVQSVVCVVPVDGAAQVVCVCVVPVVVSVVCCVVPHPPPVSSVVSNVVSVVSSVVSNVSSPVSNVVPTDDDDPPNVVVVSVVSVCCSVCSNQSDPDPHRSDLLSLLQALPSVSSVSNDDRVVRHVLQNLQSPVDDDLVVVLVCLVVLCVVLVPPDRDSVVSDNDDDDDDDDDPDQDDDDDDDDPPDDLQQAVVSVNPVRNHVPVVVVVVVDPDDSPDDQLDDDDQQSVVCQWQVDGFPRPSDTPLSNPVNLDGATPQVVSPPDDDDDDDPDDCVVSSVSSNCNNHHD